Protein AF-A0A958IE15-F1 (afdb_monomer_lite)

Sequence (414 aa):
NLRWLGRGTYGLTDFDLDEDIPNRAGLNFPSEIFLNVDMSFVSYPEITGDTIAWDSLALAVTTAHEFNHALQLGYRFWEASNGGWTDLRLIEATATLMEEVVASEVNDYFMVLDSYFGLTRLNFEDTRVLYGDVVFYIMLSRLYGFGHARELWEEITARPGLEALEAILGGRGSSVEEELIRLAGWLGNSGSRTRPGRFFPDAAGFPDIPFNTTITLDGNDTGIQTVFQNELPTLAFEFLRIPVSPAASVQVLLESQGGQNAWQGVSLSDDDPFAEPFPEGIALNYDGGTFAEAVYAAVVKGAAQADTLEDYTFYARASQSDPAGRGNLPFAYPNPLHPGSRASEITIENLPTGKKVLILNGSGDRVTVLDPGPEGRRVFWDLNNSQNEPVASGVYLFVVDGEEDKNGKIMIVR

Structure (mmCIF, N/CA/C/O backbone):
data_AF-A0A958IE15-F1
#
_entry.id   AF-A0A958IE15-F1
#
loop_
_atom_site.group_PDB
_atom_site.id
_atom_site.type_symbol
_atom_site.label_atom_id
_atom_site.label_alt_id
_atom_site.label_comp_id
_atom_site.label_asym_id
_atom_site.label_entity_id
_atom_site.label_seq_id
_atom_site.pdbx_PDB_ins_code
_atom_site.Cartn_x
_atom_site.Cartn_y
_atom_site.Cartn_z
_atom_site.occupancy
_atom_site.B_iso_or_equiv
_atom_site.auth_seq_id
_atom_site.auth_comp_id
_atom_site.auth_asym_id
_atom_site.auth_atom_id
_atom_site.pdbx_PDB_model_num
ATOM 1 N N . ASN A 1 1 ? 27.546 8.842 -31.122 1.00 37.00 1 ASN A N 1
ATOM 2 C CA . ASN A 1 1 ? 27.430 10.276 -30.779 1.00 37.00 1 ASN A CA 1
ATOM 3 C C . ASN A 1 1 ? 27.443 10.390 -29.266 1.00 37.00 1 ASN A C 1
ATOM 5 O O . ASN A 1 1 ? 26.563 9.820 -28.648 1.00 37.00 1 ASN A O 1
ATOM 9 N N . LEU A 1 2 ? 28.444 11.034 -28.659 1.00 35.38 2 LEU A N 1
ATOM 10 C CA . LEU A 1 2 ? 28.449 11.268 -27.208 1.00 35.38 2 LEU A CA 1
ATOM 11 C C . LEU A 1 2 ? 27.444 12.389 -26.910 1.00 35.38 2 LEU A C 1
ATOM 13 O O . LEU A 1 2 ? 27.714 13.547 -27.229 1.00 35.38 2 LEU A O 1
ATOM 17 N N . ARG A 1 3 ? 26.270 12.046 -26.373 1.00 47.00 3 ARG A N 1
ATOM 18 C CA . ARG A 1 3 ? 25.349 13.033 -25.801 1.00 47.00 3 ARG A CA 1
ATOM 19 C C . ARG A 1 3 ? 25.841 13.372 -24.397 1.00 47.00 3 ARG A C 1
ATOM 21 O O . ARG A 1 3 ? 26.103 12.483 -23.597 1.00 47.00 3 ARG A O 1
ATOM 28 N N . TRP A 1 4 ? 26.022 14.662 -24.128 1.00 42.97 4 TRP A N 1
ATOM 29 C CA . TRP A 1 4 ? 26.345 15.144 -22.790 1.00 42.97 4 TRP A CA 1
ATOM 30 C C . TRP A 1 4 ? 25.053 15.121 -21.975 1.00 42.97 4 TRP A C 1
ATOM 32 O O . TRP A 1 4 ? 24.171 15.949 -22.207 1.00 42.97 4 TRP A O 1
ATOM 42 N N . LEU A 1 5 ? 24.922 14.145 -21.077 1.00 54.91 5 LEU A N 1
ATOM 43 C CA . LEU A 1 5 ? 23.904 14.190 -20.034 1.00 54.91 5 LEU A CA 1
ATOM 44 C C . LEU A 1 5 ? 24.204 15.434 -19.182 1.00 54.91 5 LEU A C 1
ATOM 46 O O . LEU A 1 5 ? 25.364 15.707 -18.869 1.00 54.91 5 LEU A O 1
ATOM 50 N N . GLY A 1 6 ? 23.192 16.255 -18.906 1.00 47.28 6 GLY A N 1
ATOM 51 C CA . GLY A 1 6 ? 23.363 17.490 -18.140 1.00 47.28 6 GLY A CA 1
ATOM 52 C C . GLY A 1 6 ? 24.058 17.250 -16.792 1.00 47.28 6 GLY A C 1
ATOM 53 O O . GLY A 1 6 ? 24.049 16.141 -16.262 1.00 47.28 6 GLY A O 1
ATOM 54 N N . ARG A 1 7 ? 24.642 18.297 -16.187 1.00 48.22 7 ARG A N 1
ATOM 55 C CA . ARG A 1 7 ? 25.111 18.209 -14.789 1.00 48.22 7 ARG A CA 1
ATOM 56 C C . ARG A 1 7 ? 23.953 17.746 -13.893 1.00 48.22 7 ARG A C 1
ATOM 58 O O . ARG A 1 7 ? 22.937 18.433 -13.849 1.00 48.22 7 ARG A O 1
ATOM 65 N N . GLY A 1 8 ? 24.148 16.645 -13.166 1.00 58.06 8 GLY A N 1
ATOM 66 C CA . GLY A 1 8 ? 23.172 16.095 -12.216 1.00 58.06 8 GLY A CA 1
ATOM 67 C C . GLY A 1 8 ? 22.248 15.006 -12.770 1.00 58.06 8 GLY A C 1
ATOM 68 O O . GLY A 1 8 ? 21.389 14.534 -12.037 1.00 58.06 8 GLY A O 1
ATOM 69 N N . THR A 1 9 ? 22.402 14.596 -14.032 1.00 67.19 9 THR A N 1
ATOM 70 C CA . THR A 1 9 ? 21.720 13.412 -14.577 1.00 67.19 9 THR A CA 1
ATOM 71 C C . THR A 1 9 ? 22.599 12.179 -14.369 1.00 67.19 9 THR A C 1
ATOM 73 O O . THR A 1 9 ? 23.761 12.185 -14.785 1.00 67.19 9 THR A O 1
ATOM 76 N N . TYR A 1 10 ? 22.050 11.146 -13.726 1.00 83.25 10 TYR A N 1
ATOM 77 C CA . TYR A 1 10 ? 22.728 9.878 -13.436 1.00 83.25 10 TYR A CA 1
ATOM 78 C C . TYR A 1 10 ? 22.889 9.039 -14.711 1.00 83.25 10 TYR A C 1
ATOM 80 O O . TYR A 1 10 ? 24.005 8.739 -15.139 1.00 83.25 10 TYR A O 1
ATOM 88 N N . GLY A 1 11 ? 21.772 8.733 -15.366 1.00 87.94 11 GLY A N 1
ATOM 89 C CA . GLY A 1 11 ? 21.690 7.977 -16.608 1.00 87.94 11 GLY A CA 1
ATOM 90 C C . GLY A 1 11 ? 20.478 8.406 -17.431 1.00 87.94 11 GLY A C 1
ATOM 91 O O . GLY A 1 11 ? 19.762 9.337 -17.056 1.00 87.94 11 GLY A O 1
ATOM 92 N N . LEU A 1 12 ? 20.334 7.800 -18.605 1.00 91.19 12 LEU A N 1
ATOM 93 C CA . LEU A 1 12 ? 19.149 7.907 -19.447 1.00 91.19 12 LEU A CA 1
ATOM 94 C C . LEU A 1 12 ? 19.066 6.697 -20.372 1.00 91.19 12 LEU A C 1
ATOM 96 O O . LEU A 1 12 ? 20.031 6.386 -21.075 1.00 91.19 12 LEU A O 1
ATOM 100 N N . THR A 1 13 ? 17.882 6.114 -20.470 1.00 92.75 13 THR A N 1
ATOM 101 C CA . THR A 1 13 ? 17.521 5.173 -21.525 1.00 92.75 13 THR A CA 1
ATOM 102 C C . THR A 1 13 ? 16.729 5.914 -22.594 1.00 92.75 13 THR A C 1
ATOM 104 O O . THR A 1 13 ? 15.595 6.328 -22.371 1.00 92.75 13 THR A O 1
ATOM 107 N N . ASP A 1 14 ? 17.354 6.121 -23.751 1.00 90.44 14 ASP A N 1
ATOM 108 C CA . ASP A 1 14 ? 16.724 6.744 -24.917 1.00 90.44 14 ASP A CA 1
ATOM 109 C C . ASP A 1 14 ? 16.127 5.660 -25.822 1.00 90.44 14 ASP A C 1
ATOM 111 O O . ASP A 1 14 ? 16.615 4.524 -25.859 1.00 90.44 14 ASP A O 1
ATOM 115 N N . PHE A 1 15 ? 15.082 6.005 -26.565 1.00 89.62 15 PHE A N 1
ATOM 116 C CA . PHE A 1 15 ? 14.412 5.098 -27.495 1.00 89.62 15 PHE A CA 1
ATOM 117 C C . PHE A 1 15 ? 13.780 5.875 -28.648 1.00 89.62 15 PHE A C 1
ATOM 119 O O . PHE A 1 15 ? 13.456 7.056 -28.516 1.00 89.62 15 PHE A O 1
ATOM 126 N N . ASP A 1 16 ? 13.619 5.213 -29.791 1.00 84.88 16 ASP A N 1
ATOM 127 C CA . ASP A 1 16 ? 13.036 5.826 -30.983 1.00 84.88 16 ASP A CA 1
ATOM 128 C C . ASP A 1 16 ? 11.559 5.438 -31.117 1.00 84.88 16 ASP A C 1
ATOM 130 O O . ASP A 1 16 ? 11.232 4.270 -31.312 1.00 84.88 16 ASP A O 1
ATOM 134 N N . LEU A 1 17 ? 10.665 6.427 -31.024 1.00 82.06 17 LEU A N 1
ATOM 135 C CA . LEU A 1 17 ? 9.219 6.237 -31.188 1.00 82.06 17 LEU A CA 1
ATOM 136 C C . LEU A 1 17 ? 8.829 5.795 -32.607 1.00 82.06 17 LEU A C 1
ATOM 138 O O . LEU A 1 17 ? 7.738 5.252 -32.788 1.00 82.06 17 LEU A O 1
ATOM 142 N N . ASP A 1 18 ? 9.696 6.024 -33.598 1.00 80.50 18 ASP A N 1
ATOM 143 C CA . ASP A 1 18 ? 9.474 5.633 -34.990 1.00 80.50 18 ASP A CA 1
ATOM 144 C C . ASP A 1 18 ? 9.953 4.193 -35.285 1.00 80.50 18 ASP A C 1
ATOM 146 O O . ASP A 1 18 ? 9.677 3.660 -36.368 1.00 80.50 18 ASP A O 1
ATOM 150 N N . GLU A 1 19 ? 10.634 3.534 -34.338 1.00 77.94 19 GLU A N 1
ATOM 151 C CA . GLU A 1 19 ? 11.139 2.164 -34.477 1.00 77.94 19 GLU A CA 1
ATOM 152 C C . GLU A 1 19 ? 10.426 1.195 -33.515 1.00 77.94 19 GLU A C 1
ATOM 154 O O . GLU A 1 19 ? 10.713 1.146 -32.326 1.00 77.94 19 GLU A O 1
ATOM 159 N N . ASP A 1 20 ? 9.519 0.362 -34.039 1.00 81.31 20 ASP A N 1
ATOM 160 C CA . ASP A 1 20 ? 8.901 -0.747 -33.288 1.00 81.31 20 ASP A CA 1
ATOM 161 C C . ASP A 1 20 ? 9.709 -2.045 -33.471 1.00 81.31 20 ASP A C 1
ATOM 163 O O . ASP A 1 20 ? 10.179 -2.324 -34.584 1.00 81.31 20 ASP A O 1
ATOM 167 N N . ILE A 1 21 ? 9.867 -2.876 -32.427 1.00 83.69 21 ILE A N 1
ATOM 168 C CA . ILE A 1 21 ? 10.566 -4.166 -32.582 1.00 83.69 21 ILE A CA 1
ATOM 169 C C . ILE A 1 21 ? 9.630 -5.152 -33.304 1.00 83.69 21 ILE A C 1
ATOM 171 O O . ILE A 1 21 ? 8.614 -5.591 -32.755 1.00 83.69 21 ILE A O 1
ATOM 175 N N . PRO A 1 22 ? 9.971 -5.600 -34.529 1.00 77.19 22 PRO A N 1
ATOM 176 C CA . PRO A 1 22 ? 9.037 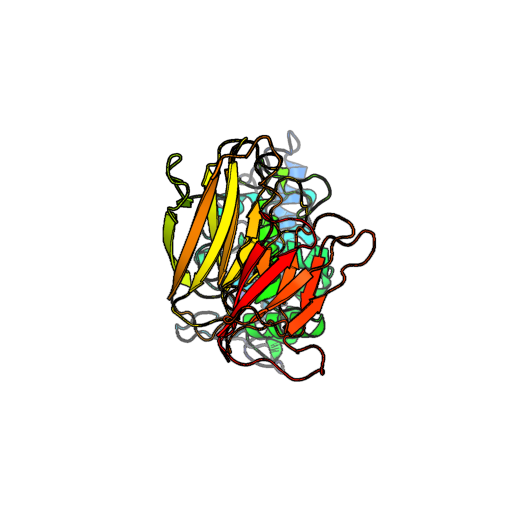-6.378 -35.332 1.00 77.19 22 PRO A CA 1
ATOM 177 C C . PRO A 1 22 ? 8.641 -7.705 -34.674 1.00 77.19 22 PRO A C 1
ATOM 179 O O . PRO A 1 22 ? 9.487 -8.437 -34.153 1.00 77.19 22 PRO A O 1
ATOM 182 N N . ASN A 1 23 ? 7.373 -8.093 -34.842 1.00 82.06 23 ASN A N 1
ATOM 183 C CA . ASN A 1 23 ? 6.778 -9.350 -34.355 1.00 82.06 23 ASN A CA 1
ATOM 184 C C . ASN A 1 23 ? 6.577 -9.443 -32.830 1.00 82.06 23 ASN A C 1
ATOM 186 O O . ASN A 1 23 ? 6.406 -10.551 -32.312 1.00 82.06 23 ASN A O 1
ATOM 190 N N . ARG A 1 24 ? 6.567 -8.317 -32.113 1.00 82.56 24 ARG A N 1
ATOM 191 C CA . ARG A 1 24 ? 6.108 -8.240 -30.718 1.00 82.56 24 ARG A CA 1
ATOM 192 C C . ARG A 1 24 ? 4.697 -7.650 -30.642 1.00 82.56 24 ARG A C 1
ATOM 194 O O . ARG A 1 24 ? 4.177 -7.115 -31.616 1.00 82.56 24 ARG A O 1
ATOM 201 N N . ALA A 1 25 ? 4.020 -7.876 -29.518 1.00 78.06 25 ALA A N 1
ATOM 202 C CA . ALA A 1 25 ? 2.645 -7.432 -29.320 1.00 78.06 25 ALA A CA 1
ATOM 203 C C . ALA A 1 25 ? 2.613 -6.023 -28.712 1.00 78.06 25 ALA A C 1
ATOM 205 O O . ALA A 1 25 ? 3.160 -5.814 -27.635 1.00 78.06 25 ALA A O 1
ATOM 206 N N . GLY A 1 26 ? 1.901 -5.097 -29.359 1.00 82.38 26 GLY A N 1
ATOM 207 C CA . GLY A 1 26 ? 1.785 -3.705 -28.908 1.00 82.38 26 GLY A CA 1
ATOM 208 C C . GLY A 1 26 ? 3.047 -2.885 -29.176 1.00 82.38 26 GLY A C 1
ATOM 209 O O . GLY A 1 26 ? 3.860 -3.292 -29.993 1.00 82.38 26 GLY A O 1
ATOM 210 N N . LEU A 1 27 ? 3.190 -1.730 -28.524 1.00 85.69 27 LEU A N 1
ATOM 211 C CA . LEU A 1 27 ? 4.321 -0.820 -28.736 1.00 85.69 27 LEU A CA 1
ATOM 212 C C . LEU A 1 27 ? 5.536 -1.273 -27.938 1.00 85.69 27 LEU A C 1
ATOM 214 O O . LEU A 1 27 ? 5.409 -1.536 -26.746 1.00 85.69 27 LEU A O 1
ATOM 218 N N . ASN A 1 28 ? 6.686 -1.382 -28.583 1.00 89.69 28 ASN A N 1
ATOM 219 C CA . ASN A 1 28 ? 7.934 -1.805 -27.962 1.00 89.69 28 ASN A CA 1
ATOM 220 C C . ASN A 1 28 ? 9.094 -1.244 -28.789 1.00 89.69 28 ASN A C 1
ATOM 222 O O . ASN A 1 28 ? 8.998 -1.159 -30.007 1.00 89.69 28 ASN A O 1
ATOM 226 N N . PHE A 1 29 ? 10.185 -0.848 -28.145 1.00 90.69 29 PHE A N 1
ATOM 227 C CA . PHE A 1 29 ? 11.167 0.034 -28.769 1.00 90.69 29 PHE A CA 1
ATOM 228 C C . PHE A 1 29 ? 12.592 -0.500 -28.594 1.00 90.69 29 PHE A C 1
ATOM 230 O O . PHE A 1 29 ? 12.941 -0.987 -27.511 1.00 90.69 29 PHE A O 1
ATOM 237 N N . PRO A 1 30 ? 13.452 -0.420 -29.628 1.00 90.81 30 PRO A N 1
ATOM 238 C CA . PRO A 1 30 ? 14.884 -0.526 -29.416 1.00 90.81 30 PRO A CA 1
ATOM 239 C C . PRO A 1 30 ? 15.344 0.651 -28.547 1.00 90.81 30 PRO A C 1
ATOM 241 O O . PRO A 1 30 ? 14.786 1.746 -28.605 1.00 90.81 30 PRO A O 1
ATOM 244 N N . SER A 1 31 ? 16.369 0.417 -27.734 1.00 91.75 31 SER A N 1
ATOM 245 C CA . SER A 1 31 ? 16.829 1.389 -26.748 1.00 91.75 31 SER A CA 1
ATOM 246 C C . SER A 1 31 ? 18.345 1.528 -26.726 1.00 91.75 31 SER A C 1
ATOM 248 O O . SER A 1 31 ? 19.092 0.598 -27.051 1.00 91.75 31 SER A O 1
ATOM 250 N N . GLU A 1 32 ? 18.801 2.712 -26.329 1.00 93.44 32 GLU A N 1
ATOM 251 C CA . GLU A 1 32 ? 20.200 3.032 -26.076 1.00 93.44 32 GLU A CA 1
ATOM 252 C C . GLU A 1 32 ? 20.346 3.551 -24.643 1.00 93.44 32 GLU A C 1
ATOM 254 O O . GLU A 1 32 ? 19.639 4.465 -24.226 1.00 93.44 32 GLU A O 1
ATOM 259 N N . ILE A 1 33 ? 21.293 2.988 -23.891 1.00 93.44 33 ILE A N 1
ATOM 260 C CA . ILE A 1 33 ? 21.581 3.420 -22.520 1.00 93.44 33 ILE A CA 1
ATOM 261 C C . ILE A 1 33 ? 22.757 4.396 -22.531 1.00 93.44 33 ILE A C 1
ATOM 263 O O . ILE A 1 33 ? 23.839 4.094 -23.047 1.00 93.44 33 ILE A O 1
ATOM 267 N N . PHE A 1 34 ? 22.565 5.541 -21.890 1.00 91.81 34 PHE A N 1
ATOM 268 C CA . PHE A 1 34 ? 23.584 6.542 -21.623 1.00 91.81 34 PHE A CA 1
ATOM 269 C C . PHE A 1 34 ? 23.822 6.609 -20.117 1.00 91.81 34 PHE A C 1
ATOM 271 O O . PHE A 1 34 ? 22.894 6.816 -19.346 1.00 91.81 34 PHE A O 1
ATOM 278 N N . LEU A 1 35 ? 25.076 6.470 -19.694 1.00 89.44 35 LEU A N 1
ATOM 279 C CA . LEU A 1 35 ? 25.464 6.572 -18.287 1.00 89.44 35 LEU A CA 1
ATOM 280 C C . LEU A 1 35 ? 26.395 7.762 -18.100 1.00 89.44 35 LEU A C 1
ATOM 282 O O . LEU A 1 35 ? 27.304 7.985 -18.911 1.00 89.44 35 LEU A O 1
ATOM 286 N N . ASN A 1 36 ? 26.190 8.516 -17.025 1.00 84.62 36 ASN A N 1
ATOM 287 C CA . ASN A 1 36 ? 27.157 9.510 -16.605 1.00 84.62 36 ASN A CA 1
ATOM 288 C C . ASN A 1 36 ? 28.368 8.807 -15.982 1.00 84.62 36 ASN A C 1
ATOM 290 O O . ASN A 1 36 ? 28.240 7.853 -15.222 1.00 84.62 36 ASN A O 1
ATOM 294 N N . VAL A 1 37 ? 29.563 9.265 -16.342 1.00 77.44 37 VAL A N 1
ATOM 295 C CA . VAL A 1 37 ? 30.831 8.711 -15.841 1.00 77.44 37 VAL A CA 1
ATOM 296 C C . VAL A 1 37 ? 31.437 9.564 -14.727 1.00 77.44 37 VAL A C 1
ATOM 298 O O . VAL A 1 37 ? 32.447 9.178 -14.149 1.00 77.44 37 VAL A O 1
ATOM 301 N N . ASP A 1 38 ? 30.849 10.729 -14.452 1.00 79.69 38 ASP A N 1
ATOM 302 C CA . ASP A 1 38 ? 31.221 11.621 -13.356 1.00 79.69 38 ASP A CA 1
ATOM 303 C C . ASP A 1 38 ? 30.086 11.645 -12.330 1.00 79.69 38 ASP A C 1
ATOM 305 O O . ASP A 1 38 ? 29.126 12.394 -12.492 1.00 79.69 38 ASP A O 1
ATOM 309 N N . MET A 1 39 ? 30.210 10.830 -11.280 1.00 80.75 39 MET A N 1
ATOM 310 C CA . MET A 1 39 ? 29.228 10.719 -10.193 1.00 80.75 39 MET A CA 1
ATOM 311 C C . MET A 1 39 ? 29.553 11.629 -8.997 1.00 80.75 39 MET A C 1
ATOM 313 O O . MET A 1 39 ? 28.959 11.495 -7.932 1.00 80.75 39 MET A O 1
ATOM 317 N N . SER A 1 40 ? 30.440 12.619 -9.160 1.00 77.19 40 SER A N 1
ATOM 318 C CA . SER A 1 40 ? 30.878 13.504 -8.064 1.00 77.19 40 SER A CA 1
ATOM 319 C C . SER A 1 40 ? 29.776 14.380 -7.447 1.00 77.19 40 SER A C 1
ATOM 321 O O . SER A 1 40 ? 30.004 15.043 -6.433 1.00 77.19 40 SER A O 1
ATOM 323 N N . PHE A 1 41 ? 28.592 14.418 -8.061 1.00 77.62 41 PHE A N 1
ATOM 324 C CA . PHE A 1 41 ? 27.409 15.112 -7.551 1.00 77.62 41 PHE A CA 1
ATOM 325 C C . PHE A 1 41 ? 26.541 14.243 -6.624 1.00 77.62 41 PHE A C 1
ATOM 327 O O . PHE A 1 41 ? 25.619 14.774 -6.006 1.00 77.62 41 PHE A O 1
ATOM 334 N N . VAL A 1 42 ? 26.834 12.944 -6.526 1.00 75.56 42 VAL A N 1
ATOM 335 C CA . VAL A 1 42 ? 26.151 11.975 -5.663 1.00 75.56 42 VAL A CA 1
ATOM 336 C C . VAL A 1 42 ? 26.889 11.883 -4.329 1.00 75.56 42 VAL A C 1
ATOM 338 O O . VAL A 1 42 ? 28.116 11.971 -4.272 1.00 75.56 42 VAL A O 1
ATOM 341 N N . SER A 1 43 ? 26.151 11.726 -3.233 1.00 71.88 43 SER A N 1
ATOM 342 C CA . SER A 1 43 ? 26.733 11.591 -1.897 1.00 71.88 43 SER A CA 1
ATOM 343 C C . SER A 1 43 ? 25.988 10.525 -1.109 1.00 71.88 43 SER A C 1
ATOM 345 O O . SER A 1 43 ? 24.817 10.716 -0.803 1.00 71.88 43 SER A O 1
ATOM 347 N N . TYR A 1 44 ? 26.705 9.477 -0.698 1.00 72.88 44 TYR A N 1
ATOM 348 C CA . TYR A 1 44 ? 26.233 8.450 0.233 1.00 72.88 44 TYR A CA 1
ATOM 349 C C . TYR A 1 44 ? 26.869 8.692 1.606 1.00 72.88 44 TYR A C 1
ATOM 351 O O . TYR A 1 44 ? 28.009 8.281 1.824 1.00 72.88 44 TYR A O 1
ATOM 359 N N . PRO A 1 45 ? 26.188 9.386 2.540 1.00 66.25 45 PRO A N 1
ATOM 360 C CA . PRO A 1 45 ? 26.796 9.838 3.795 1.00 66.25 45 PRO A CA 1
ATOM 361 C C . PRO A 1 45 ? 27.331 8.699 4.672 1.00 66.25 45 PRO A C 1
ATOM 363 O O . PRO A 1 45 ? 28.236 8.915 5.477 1.00 66.25 45 PRO A O 1
ATOM 366 N N . GLU A 1 46 ? 26.770 7.498 4.519 1.00 67.00 46 GLU A N 1
ATOM 367 C CA . GLU A 1 46 ? 27.129 6.313 5.302 1.00 67.00 46 GLU A CA 1
ATOM 368 C C . GLU A 1 46 ? 28.412 5.631 4.818 1.00 67.00 46 GLU A C 1
ATOM 370 O O . GLU A 1 46 ? 29.075 4.921 5.578 1.00 67.00 46 GLU A O 1
ATOM 375 N N . ILE A 1 47 ? 28.816 5.884 3.574 1.00 66.25 47 ILE A N 1
ATOM 376 C CA . ILE A 1 47 ? 30.047 5.352 3.006 1.00 66.25 47 ILE A CA 1
ATOM 377 C C . ILE A 1 47 ? 31.068 6.475 3.118 1.00 66.25 47 ILE A C 1
ATOM 379 O O . ILE A 1 47 ? 30.950 7.473 2.429 1.00 66.25 47 ILE A O 1
ATOM 383 N N . THR A 1 48 ? 32.078 6.369 3.985 1.00 63.16 48 THR A N 1
ATOM 384 C CA . THR A 1 48 ? 33.063 7.454 4.182 1.00 63.16 48 THR A CA 1
ATOM 385 C C . THR A 1 48 ? 34.461 7.086 3.685 1.00 63.16 48 THR A C 1
ATOM 387 O O . THR A 1 48 ? 35.003 6.068 4.106 1.00 63.16 48 THR A O 1
ATOM 390 N N . GLY A 1 49 ? 35.097 7.954 2.889 1.00 65.38 49 GLY A N 1
ATOM 391 C CA . GLY A 1 49 ? 36.556 7.949 2.683 1.00 65.38 49 GLY A CA 1
ATOM 392 C C . GLY A 1 49 ? 37.113 7.130 1.510 1.00 65.38 49 GLY A C 1
ATOM 393 O O . GLY A 1 49 ? 38.331 7.125 1.342 1.00 65.38 49 GLY A O 1
ATOM 394 N N . ASP A 1 50 ? 36.269 6.498 0.687 1.00 75.19 50 ASP A N 1
ATOM 395 C CA . ASP A 1 50 ? 36.676 5.802 -0.546 1.00 75.19 50 ASP A CA 1
ATOM 396 C C . ASP A 1 50 ? 35.814 6.251 -1.734 1.00 75.19 50 ASP A C 1
ATOM 398 O O . ASP A 1 50 ? 34.760 5.687 -2.021 1.00 75.19 50 ASP A O 1
ATOM 402 N N . THR A 1 51 ? 36.272 7.289 -2.434 1.00 69.00 51 THR A N 1
ATOM 403 C CA . THR A 1 51 ? 35.538 7.879 -3.563 1.00 69.00 51 THR A CA 1
ATOM 404 C C . THR A 1 51 ? 35.380 6.915 -4.740 1.00 69.00 51 THR A C 1
ATOM 406 O O . THR A 1 51 ? 34.427 7.041 -5.496 1.00 69.00 51 THR A O 1
ATOM 409 N N . ILE A 1 52 ? 36.278 5.932 -4.901 1.00 74.12 52 ILE A N 1
ATOM 410 C CA . ILE A 1 52 ? 36.172 4.933 -5.977 1.00 74.12 52 ILE A CA 1
ATOM 411 C C . ILE A 1 52 ? 35.036 3.959 -5.667 1.00 74.12 52 ILE A C 1
ATOM 413 O O . ILE A 1 52 ? 34.263 3.611 -6.563 1.00 74.12 52 ILE A O 1
ATOM 417 N N . ALA A 1 53 ? 34.920 3.527 -4.409 1.00 75.62 53 ALA A N 1
ATOM 418 C CA . ALA A 1 53 ? 33.798 2.705 -3.973 1.00 75.62 53 ALA A CA 1
ATOM 419 C C . ALA A 1 53 ? 32.461 3.448 -4.147 1.00 75.62 53 ALA A C 1
ATOM 421 O O . ALA A 1 53 ? 31.496 2.848 -4.609 1.00 75.62 53 ALA A O 1
ATOM 422 N N . TRP A 1 54 ? 32.422 4.755 -3.860 1.00 75.12 54 TRP A N 1
ATOM 423 C CA . TRP A 1 54 ? 31.224 5.585 -4.049 1.00 75.12 54 TRP A CA 1
ATOM 424 C C . TRP A 1 54 ? 30.785 5.659 -5.506 1.00 75.12 54 TRP A C 1
ATOM 426 O O . TRP A 1 54 ? 29.648 5.314 -5.817 1.00 75.12 54 TRP A O 1
ATOM 436 N N . ASP A 1 55 ? 31.695 6.063 -6.396 1.00 80.12 55 ASP A N 1
ATOM 437 C CA . ASP A 1 55 ? 31.398 6.198 -7.824 1.00 80.12 55 ASP A CA 1
ATOM 438 C C . ASP A 1 55 ? 30.957 4.853 -8.420 1.00 80.12 55 ASP A C 1
ATOM 440 O O . ASP A 1 55 ? 30.060 4.802 -9.260 1.00 80.12 55 ASP A O 1
ATOM 444 N N . SER A 1 56 ? 31.554 3.750 -7.953 1.00 84.56 56 SER A N 1
ATOM 445 C CA . SER A 1 56 ? 31.196 2.399 -8.397 1.00 84.56 56 SER A CA 1
ATOM 446 C C . SER A 1 56 ? 29.777 2.004 -7.983 1.00 84.56 56 SER A C 1
ATOM 448 O O . SER A 1 56 ? 29.071 1.392 -8.781 1.00 84.56 56 SER A O 1
ATOM 450 N N . LEU A 1 57 ? 29.348 2.357 -6.767 1.00 86.69 57 LEU A N 1
ATOM 451 C CA . LEU A 1 57 ? 27.997 2.072 -6.273 1.00 86.69 57 LEU A CA 1
ATOM 452 C C . LEU A 1 57 ? 26.945 2.957 -6.949 1.00 86.69 57 LEU A C 1
ATOM 454 O O . LEU A 1 57 ? 25.944 2.430 -7.423 1.00 86.69 57 LEU A O 1
ATOM 458 N N . ALA A 1 58 ? 27.212 4.258 -7.105 1.00 86.56 58 ALA A N 1
ATOM 459 C CA . ALA A 1 58 ? 26.337 5.160 -7.861 1.00 86.56 58 ALA A CA 1
ATOM 460 C C . ALA A 1 58 ? 26.146 4.673 -9.307 1.00 86.56 58 ALA A C 1
ATOM 462 O O . ALA A 1 58 ? 25.032 4.653 -9.838 1.00 86.56 58 ALA A O 1
ATOM 463 N N . LEU A 1 59 ? 27.232 4.225 -9.948 1.00 89.25 59 LEU A N 1
ATOM 464 C CA . LEU A 1 59 ? 27.170 3.645 -11.285 1.00 89.25 59 LEU A CA 1
ATOM 465 C C . LEU A 1 59 ? 26.397 2.321 -11.298 1.00 89.25 59 LEU A C 1
ATOM 467 O O . LEU A 1 59 ? 25.660 2.084 -12.251 1.00 89.25 59 LEU A O 1
ATOM 471 N N . ALA A 1 60 ? 26.539 1.470 -10.277 1.00 91.31 60 ALA A N 1
ATOM 472 C CA . ALA A 1 60 ? 25.802 0.210 -10.173 1.00 91.31 60 ALA A CA 1
ATOM 473 C C . ALA A 1 60 ? 24.287 0.441 -10.053 1.00 91.31 60 ALA A C 1
ATOM 475 O O . ALA A 1 60 ? 23.540 -0.149 -10.833 1.00 91.31 60 ALA A O 1
ATOM 476 N N . VAL A 1 61 ? 23.860 1.342 -9.161 1.00 92.31 61 VAL A N 1
ATOM 477 C CA . VAL A 1 61 ? 22.460 1.781 -9.000 1.00 92.31 61 VAL A CA 1
ATOM 478 C C . VAL A 1 61 ? 21.913 2.299 -10.329 1.00 92.31 61 VAL A C 1
ATOM 480 O O . VAL A 1 61 ? 20.971 1.736 -10.882 1.00 92.31 61 VAL A O 1
ATOM 483 N N . THR A 1 62 ? 22.585 3.295 -10.912 1.00 92.69 62 THR A N 1
ATOM 484 C CA . THR A 1 62 ? 22.162 3.912 -12.179 1.00 92.69 62 THR A CA 1
ATOM 485 C C . THR A 1 62 ? 22.074 2.881 -13.304 1.00 92.69 62 THR A C 1
ATOM 487 O O . THR A 1 62 ? 21.115 2.851 -14.067 1.00 92.69 62 THR A O 1
ATOM 490 N N . THR A 1 63 ? 23.075 2.005 -13.420 1.00 94.19 63 THR A N 1
ATOM 491 C CA . THR A 1 63 ? 23.090 0.979 -14.469 1.00 94.19 63 THR A CA 1
ATOM 492 C C . THR A 1 63 ? 21.951 -0.013 -14.277 1.00 94.19 63 THR A C 1
ATOM 494 O O . THR A 1 63 ? 21.362 -0.429 -15.268 1.00 94.19 63 THR A O 1
ATOM 497 N N . ALA A 1 64 ? 21.627 -0.397 -13.040 1.00 96.12 64 ALA A N 1
ATOM 498 C CA . ALA A 1 64 ? 20.514 -1.298 -12.761 1.00 96.12 64 ALA A CA 1
ATOM 499 C C . ALA A 1 64 ? 19.168 -0.683 -13.172 1.00 96.12 64 ALA A C 1
ATOM 501 O O . ALA A 1 64 ? 18.379 -1.358 -13.837 1.00 96.12 64 ALA A O 1
ATOM 502 N N . HIS A 1 65 ? 18.958 0.594 -12.845 1.00 96.00 65 HIS A N 1
ATOM 503 C CA . HIS A 1 65 ? 17.764 1.356 -13.207 1.00 96.00 65 HIS A CA 1
ATOM 504 C C . HIS A 1 65 ? 17.589 1.447 -14.730 1.00 96.00 65 HIS A C 1
ATOM 506 O O . HIS A 1 65 ? 16.617 0.945 -15.297 1.00 96.00 65 HIS A O 1
ATOM 512 N N . GLU A 1 66 ? 18.593 1.992 -15.419 1.00 96.50 66 GLU A N 1
ATOM 513 C CA . GLU A 1 66 ? 18.533 2.223 -16.865 1.00 96.50 66 GLU A CA 1
ATOM 514 C C . GLU A 1 66 ? 18.526 0.917 -17.666 1.00 96.50 66 GLU A C 1
ATOM 516 O O . GLU A 1 66 ? 17.821 0.766 -18.666 1.00 96.50 66 GLU A O 1
ATOM 521 N N . PHE A 1 67 ? 19.268 -0.096 -17.212 1.00 96.62 67 PHE A N 1
ATOM 522 C CA . PHE A 1 67 ? 19.197 -1.406 -17.846 1.00 96.62 67 PHE A CA 1
ATOM 523 C C . PHE A 1 67 ? 17.810 -2.030 -17.691 1.00 96.62 67 PHE A C 1
ATOM 525 O O . PHE A 1 67 ? 17.360 -2.720 -18.609 1.00 96.62 67 PHE A O 1
ATOM 532 N N . ASN A 1 68 ? 17.104 -1.775 -16.583 1.00 96.94 68 ASN A N 1
ATOM 533 C CA . ASN A 1 68 ? 15.726 -2.224 -16.465 1.00 96.94 68 ASN A CA 1
ATOM 534 C C . ASN A 1 68 ? 14.831 -1.527 -17.488 1.00 96.94 68 ASN A C 1
ATOM 536 O O . ASN A 1 68 ? 14.151 -2.242 -18.215 1.00 96.94 68 ASN A O 1
ATOM 540 N N . HIS A 1 69 ? 14.903 -0.204 -17.656 1.00 96.56 69 HIS A N 1
ATOM 541 C CA . HIS A 1 69 ? 14.170 0.481 -18.729 1.00 96.56 69 HIS A CA 1
ATOM 542 C C . HIS A 1 69 ? 14.440 -0.120 -20.109 1.00 96.56 69 HIS A C 1
ATOM 544 O O . HIS A 1 69 ? 13.507 -0.372 -20.871 1.00 96.56 69 HIS A O 1
ATOM 550 N N . ALA A 1 70 ? 15.694 -0.446 -20.425 1.00 94.81 70 ALA A N 1
ATOM 551 C CA . ALA A 1 70 ? 16.021 -1.089 -21.694 1.00 94.81 70 ALA A CA 1
ATOM 552 C C . ALA A 1 70 ? 15.342 -2.462 -21.867 1.00 94.81 70 ALA A C 1
ATOM 554 O O . ALA A 1 70 ? 14.918 -2.803 -22.973 1.00 94.81 70 ALA A O 1
ATOM 555 N N . LEU A 1 71 ? 15.204 -3.246 -20.789 1.00 94.19 71 LEU A N 1
ATOM 556 C CA . LEU A 1 71 ? 14.434 -4.494 -20.799 1.00 94.19 71 LEU A CA 1
ATOM 557 C C . LEU A 1 71 ? 12.930 -4.233 -20.928 1.00 94.19 71 LEU A C 1
ATOM 559 O O . LEU A 1 71 ? 12.271 -4.905 -21.724 1.00 94.19 71 LEU A O 1
ATOM 563 N N . GLN A 1 72 ? 12.407 -3.272 -20.164 1.00 94.62 72 GLN A N 1
ATOM 564 C CA . GLN A 1 72 ? 11.002 -2.868 -20.156 1.00 94.62 72 GLN A CA 1
ATOM 565 C C . GLN A 1 72 ? 10.552 -2.452 -21.553 1.00 94.62 72 GLN A C 1
ATOM 567 O O . GLN A 1 72 ? 9.531 -2.946 -22.011 1.00 94.62 72 GLN A O 1
ATOM 572 N N . LEU A 1 73 ? 11.347 -1.650 -22.272 1.00 92.56 73 LEU A N 1
ATOM 573 C CA . LEU A 1 73 ? 11.085 -1.218 -23.655 1.00 92.56 73 LEU A CA 1
ATOM 574 C C . LEU A 1 73 ? 10.969 -2.387 -24.645 1.00 92.56 73 LEU A C 1
ATOM 576 O O . LEU A 1 73 ? 10.381 -2.241 -25.712 1.00 92.56 73 LEU A O 1
ATOM 580 N N . GLY A 1 74 ? 11.461 -3.575 -24.285 1.00 91.38 74 GLY A N 1
ATOM 581 C CA . GLY A 1 74 ? 11.202 -4.800 -25.031 1.00 91.38 74 GLY A CA 1
ATOM 582 C C . GLY A 1 74 ? 9.791 -5.382 -24.839 1.00 91.38 74 GLY A C 1
ATOM 583 O O . GLY A 1 74 ? 9.358 -6.198 -25.658 1.00 91.38 74 GLY A O 1
ATOM 584 N N . TYR A 1 75 ? 9.089 -5.022 -23.773 1.00 92.50 75 TYR A N 1
ATOM 585 C CA . TYR A 1 75 ? 7.699 -5.395 -23.518 1.00 92.50 75 TYR A CA 1
ATOM 586 C C . TYR A 1 75 ? 6.734 -4.379 -24.130 1.00 92.50 75 TYR A C 1
ATOM 588 O O . TYR A 1 75 ? 7.128 -3.362 -24.691 1.00 92.50 75 TYR A O 1
ATOM 596 N N . ARG A 1 76 ? 5.440 -4.691 -24.037 1.00 91.56 76 ARG A N 1
ATOM 597 C CA . ARG A 1 76 ? 4.366 -3.830 -24.514 1.00 91.56 76 ARG A CA 1
ATOM 598 C C . ARG A 1 76 ? 4.221 -2.588 -23.638 1.00 91.56 76 ARG A C 1
ATOM 600 O O . ARG A 1 76 ? 4.019 -2.714 -22.438 1.00 91.56 76 ARG A O 1
ATOM 607 N N . PHE A 1 77 ? 4.169 -1.423 -24.264 1.00 90.25 77 PHE A N 1
ATOM 608 C CA . PHE A 1 77 ? 3.736 -0.173 -23.654 1.00 90.25 77 PHE A CA 1
ATOM 609 C C . PHE A 1 77 ? 2.280 0.128 -24.015 1.00 90.25 77 PHE A C 1
ATOM 611 O O . PHE A 1 77 ? 1.802 -0.186 -25.114 1.00 90.25 77 PHE A O 1
ATOM 618 N N . TRP A 1 78 ? 1.578 0.756 -23.076 1.00 89.94 78 TRP A N 1
ATOM 619 C CA . TRP A 1 78 ? 0.190 1.176 -23.223 1.00 89.94 78 TRP A CA 1
ATOM 620 C C . TRP A 1 78 ? 0.111 2.700 -23.273 1.00 89.94 78 TRP A C 1
ATOM 622 O O . TRP A 1 78 ? 0.480 3.383 -22.317 1.00 89.94 78 TRP A O 1
ATOM 632 N N . GLU A 1 79 ? -0.388 3.246 -24.379 1.00 87.81 79 GLU A N 1
ATOM 633 C CA . GLU A 1 79 ? -0.597 4.689 -24.524 1.00 87.81 79 GLU A CA 1
ATOM 634 C C . GLU A 1 79 ? -1.764 5.157 -23.653 1.00 87.81 79 GLU A C 1
ATOM 636 O O . GLU A 1 79 ? -2.858 4.588 -23.685 1.00 87.81 79 GLU A O 1
ATOM 641 N N . ALA A 1 80 ? -1.537 6.223 -22.894 1.00 83.75 80 ALA A N 1
ATOM 642 C CA . ALA A 1 80 ? -2.577 6.917 -22.158 1.00 83.75 80 ALA A CA 1
ATOM 643 C C . ALA A 1 80 ? -3.327 7.892 -23.079 1.00 83.75 80 ALA A C 1
ATOM 645 O O . ALA A 1 80 ? -2.785 8.434 -24.045 1.00 83.75 80 ALA A O 1
ATOM 646 N N . SER A 1 81 ? -4.582 8.203 -22.748 1.00 80.00 81 SER A N 1
ATOM 647 C CA . SER A 1 81 ? -5.431 9.098 -23.555 1.00 80.00 81 SER A CA 1
ATOM 648 C C . SER A 1 81 ? -4.898 10.532 -23.693 1.00 80.00 81 SER A C 1
ATOM 650 O O . SER A 1 81 ? -5.362 11.283 -24.548 1.00 80.00 81 SER A O 1
ATOM 652 N N . ASN A 1 82 ? -3.956 10.933 -22.838 1.00 79.50 82 ASN A N 1
ATOM 653 C CA . ASN A 1 82 ? -3.281 12.232 -22.870 1.00 79.50 82 ASN A CA 1
ATOM 654 C C . ASN A 1 82 ? -2.004 12.238 -23.739 1.00 79.50 82 ASN A C 1
ATOM 656 O O . ASN A 1 82 ? -1.308 13.251 -23.759 1.00 79.50 82 ASN A O 1
ATOM 660 N N . GLY A 1 83 ? -1.697 11.139 -24.440 1.00 77.12 83 GLY A N 1
ATOM 661 C CA . GLY A 1 83 ? -0.481 10.987 -25.245 1.00 77.12 83 GLY A CA 1
ATOM 662 C C . GLY A 1 83 ? 0.773 10.634 -24.438 1.00 77.12 83 GLY A C 1
ATOM 663 O O . GLY A 1 83 ? 1.868 10.684 -24.988 1.00 77.12 83 GLY A O 1
ATOM 664 N N . GLY A 1 84 ? 0.629 10.322 -23.145 1.00 82.31 84 GLY A N 1
ATOM 665 C CA . GLY A 1 84 ? 1.689 9.755 -22.310 1.00 82.31 84 GLY A CA 1
ATOM 666 C C . GLY A 1 84 ? 1.623 8.228 -22.234 1.00 82.31 84 GLY A C 1
ATOM 667 O O . GLY A 1 84 ? 0.929 7.577 -23.014 1.00 82.31 84 GLY A O 1
ATOM 668 N N . TRP A 1 85 ? 2.307 7.659 -21.245 1.00 85.88 85 TRP A N 1
ATOM 669 C CA . TRP A 1 85 ? 2.284 6.224 -20.954 1.00 85.88 85 TRP A CA 1
ATOM 670 C C . TRP A 1 85 ? 1.358 5.929 -19.779 1.00 85.88 85 TRP A C 1
ATOM 672 O O . TRP A 1 85 ? 1.432 6.606 -18.755 1.00 85.88 85 TRP A O 1
ATOM 682 N N . THR A 1 86 ? 0.504 4.915 -19.923 1.00 86.50 86 THR A N 1
ATOM 683 C CA . THR A 1 86 ? -0.434 4.481 -18.871 1.00 86.50 86 THR A CA 1
ATOM 684 C C . THR A 1 86 ? 0.321 4.021 -17.628 1.00 86.50 86 THR A C 1
ATOM 686 O O . THR A 1 86 ? -0.037 4.389 -16.518 1.00 86.50 86 THR A O 1
ATOM 689 N N . ASP A 1 87 ? 1.419 3.294 -17.831 1.00 90.25 87 ASP A N 1
ATOM 690 C CA . ASP A 1 87 ? 2.118 2.561 -16.775 1.00 90.25 87 ASP A CA 1
ATOM 691 C C . ASP A 1 87 ? 3.405 3.259 -16.312 1.00 90.25 87 ASP A C 1
ATOM 693 O O . ASP A 1 87 ? 4.304 2.599 -15.793 1.00 90.25 87 ASP A O 1
ATOM 697 N N . LEU A 1 88 ? 3.529 4.585 -16.495 1.00 90.25 88 LEU A N 1
ATOM 698 C CA . LEU A 1 88 ? 4.745 5.335 -16.127 1.00 90.25 88 LEU A CA 1
ATOM 699 C C . LEU A 1 88 ? 5.162 5.060 -14.675 1.00 90.25 88 LEU A C 1
ATOM 701 O O . LEU A 1 88 ? 6.339 4.898 -14.377 1.00 90.25 88 LEU A O 1
ATOM 705 N N . ARG A 1 89 ? 4.183 4.929 -13.779 1.00 90.38 89 ARG A N 1
ATOM 706 C CA . ARG A 1 89 ? 4.432 4.610 -12.377 1.00 90.38 89 ARG A CA 1
ATOM 707 C C . ARG A 1 89 ? 5.038 3.234 -12.150 1.00 90.38 89 ARG A C 1
ATOM 709 O O . ARG A 1 89 ? 6.006 3.101 -11.410 1.00 90.38 89 ARG A O 1
ATOM 716 N N . LEU A 1 90 ? 4.533 2.227 -12.845 1.00 93.25 90 LEU A N 1
ATOM 717 C CA . LEU A 1 90 ? 5.087 0.880 -12.816 1.00 93.25 90 LEU A CA 1
ATOM 718 C C . LEU A 1 90 ? 6.489 0.809 -13.451 1.00 93.25 90 LEU A C 1
ATOM 720 O O . LEU A 1 90 ? 7.366 0.120 -12.922 1.00 93.25 90 LEU A O 1
ATOM 724 N N . ILE A 1 91 ? 6.700 1.539 -14.550 1.00 94.06 91 ILE A N 1
ATOM 725 C CA . ILE A 1 91 ? 7.985 1.679 -15.252 1.00 94.06 91 ILE A CA 1
ATOM 726 C C . ILE A 1 91 ? 9.075 2.157 -14.290 1.00 94.06 91 ILE A C 1
ATOM 728 O O . ILE A 1 91 ? 10.046 1.432 -14.068 1.00 94.06 91 ILE A O 1
ATOM 732 N N . GLU A 1 92 ? 8.882 3.315 -13.660 1.00 94.88 92 GLU A N 1
ATOM 733 C CA . GLU A 1 92 ? 9.883 3.891 -12.754 1.00 94.88 92 GLU A CA 1
ATOM 734 C C . GLU A 1 92 ? 10.051 3.037 -11.492 1.00 94.88 92 GLU A C 1
ATOM 736 O O . GLU A 1 92 ? 11.165 2.685 -11.116 1.00 94.88 92 GLU A O 1
ATOM 741 N N . ALA A 1 93 ? 8.954 2.606 -10.865 1.00 95.25 93 ALA A N 1
ATOM 742 C CA . ALA A 1 93 ? 9.029 1.876 -9.603 1.00 95.25 93 ALA A CA 1
ATOM 743 C C . ALA A 1 93 ? 9.705 0.501 -9.733 1.00 95.25 93 ALA A C 1
ATOM 745 O O . ALA A 1 93 ? 10.415 0.071 -8.823 1.00 95.25 93 ALA A O 1
ATOM 746 N N . THR A 1 94 ? 9.519 -0.207 -10.854 1.00 96.25 94 THR A N 1
ATOM 747 C CA . THR A 1 94 ? 10.221 -1.484 -11.079 1.00 96.25 94 THR A CA 1
ATOM 748 C C . THR A 1 94 ? 11.655 -1.306 -11.573 1.00 96.25 94 THR A C 1
ATOM 750 O O . THR A 1 94 ? 12.468 -2.201 -11.334 1.00 96.25 94 THR A O 1
ATOM 753 N N . ALA A 1 95 ? 11.999 -0.157 -12.165 1.00 96.56 95 ALA A N 1
ATOM 754 C CA . ALA A 1 95 ? 13.388 0.222 -12.411 1.00 96.56 95 ALA A CA 1
ATOM 755 C C . ALA A 1 95 ? 14.114 0.535 -11.091 1.00 96.56 95 ALA A C 1
ATOM 757 O O . ALA A 1 95 ? 15.167 -0.050 -10.833 1.00 96.56 95 ALA A O 1
ATOM 758 N N . THR A 1 96 ? 13.492 1.303 -10.188 1.00 95.94 96 THR A N 1
ATOM 759 C CA . THR A 1 96 ? 13.998 1.531 -8.822 1.00 95.94 96 THR A CA 1
ATOM 760 C C . THR A 1 96 ? 14.105 0.233 -8.025 1.00 95.94 96 THR A C 1
ATOM 762 O O . THR A 1 96 ? 15.080 0.018 -7.315 1.00 95.94 96 THR A O 1
ATOM 765 N N . LEU A 1 97 ? 13.173 -0.714 -8.191 1.00 96.81 97 LEU A N 1
ATOM 766 C CA . LEU A 1 97 ? 13.297 -2.033 -7.559 1.00 96.81 97 LEU A CA 1
ATOM 767 C C . LEU A 1 97 ? 14.572 -2.773 -7.996 1.00 96.81 97 LEU A C 1
ATOM 769 O O . LEU A 1 97 ? 15.117 -3.555 -7.218 1.00 96.81 97 LEU A O 1
ATOM 773 N N . MET A 1 98 ? 15.045 -2.586 -9.233 1.00 97.06 98 MET A N 1
ATOM 774 C CA . MET A 1 98 ? 16.273 -3.249 -9.685 1.00 97.06 98 MET A CA 1
ATOM 775 C C . MET A 1 98 ? 17.532 -2.666 -9.061 1.00 97.06 98 MET A C 1
ATOM 777 O O . MET A 1 98 ? 18.515 -3.399 -8.940 1.00 97.06 98 MET A O 1
ATOM 781 N N . GLU A 1 99 ? 17.505 -1.408 -8.626 1.00 95.00 99 GLU A N 1
ATOM 782 C CA . GLU A 1 99 ? 18.576 -0.839 -7.806 1.00 95.00 99 GLU A CA 1
ATOM 783 C C . GLU A 1 99 ? 18.758 -1.688 -6.545 1.00 95.00 99 GLU A C 1
ATOM 785 O O . GLU A 1 99 ? 19.865 -2.137 -6.268 1.00 95.00 99 GLU A O 1
ATOM 790 N N . GLU A 1 100 ? 17.660 -2.058 -5.883 1.00 92.50 100 GLU A N 1
ATOM 791 C CA . GLU A 1 100 ? 17.672 -2.926 -4.698 1.00 92.50 100 GLU A CA 1
ATOM 792 C C . GLU A 1 100 ? 18.075 -4.374 -4.998 1.00 92.50 100 GLU A C 1
ATOM 794 O O . GLU A 1 100 ? 18.626 -5.069 -4.147 1.00 92.50 100 GLU A O 1
ATOM 799 N N . VAL A 1 101 ? 17.836 -4.864 -6.216 1.00 93.69 101 VAL A N 1
ATOM 800 C CA . VAL A 1 101 ? 18.300 -6.203 -6.619 1.00 93.69 101 VAL A CA 1
ATOM 801 C C . VAL A 1 101 ? 19.818 -6.236 -6.811 1.00 93.69 101 VAL A C 1
ATOM 803 O O . VAL A 1 101 ? 20.446 -7.262 -6.540 1.00 93.69 101 VAL A O 1
ATOM 806 N N . VAL A 1 102 ? 20.405 -5.149 -7.315 1.00 93.69 102 VAL A N 1
ATOM 807 C CA . VAL A 1 102 ? 21.819 -5.098 -7.723 1.00 93.69 102 VAL A CA 1
ATOM 808 C C . VAL A 1 102 ? 22.719 -4.496 -6.645 1.00 93.69 102 VAL A C 1
ATOM 810 O O . VAL A 1 102 ? 23.861 -4.932 -6.511 1.00 93.69 102 VAL A O 1
ATOM 813 N N . ALA A 1 103 ? 22.218 -3.514 -5.901 1.00 90.69 103 ALA A N 1
ATOM 814 C CA . ALA A 1 103 ? 22.975 -2.656 -4.997 1.00 90.69 103 ALA A CA 1
ATOM 815 C C . ALA A 1 103 ? 22.186 -2.345 -3.706 1.00 90.69 103 ALA A C 1
ATOM 817 O O . ALA A 1 103 ? 22.157 -1.205 -3.248 1.00 90.69 103 ALA A O 1
ATOM 818 N N . SER A 1 104 ? 21.563 -3.366 -3.101 1.00 89.56 104 SER A N 1
ATOM 819 C CA . SER A 1 104 ? 20.779 -3.259 -1.850 1.00 89.56 104 SER A CA 1
ATOM 820 C C . SER A 1 104 ? 21.502 -2.572 -0.684 1.00 89.56 104 SER A C 1
ATOM 822 O O . SER A 1 104 ? 20.876 -2.059 0.234 1.00 89.56 104 SER A O 1
ATOM 824 N N . GLU A 1 105 ? 22.836 -2.579 -0.667 1.00 85.44 105 GLU A N 1
ATOM 825 C CA . GLU A 1 105 ? 23.625 -1.908 0.365 1.00 85.44 105 GLU A CA 1
ATOM 826 C C . GLU A 1 105 ? 23.599 -0.376 0.263 1.00 85.44 105 GLU A C 1
ATOM 828 O O . GLU A 1 105 ? 24.048 0.295 1.192 1.00 85.44 105 GLU A O 1
ATOM 833 N N . VAL A 1 106 ? 23.119 0.173 -0.859 1.00 87.75 106 VAL A N 1
ATOM 834 C CA . VAL A 1 106 ? 23.099 1.616 -1.124 1.00 87.75 106 VAL A CA 1
ATOM 835 C C . VAL A 1 106 ? 21.818 2.264 -0.612 1.00 87.75 106 VAL A C 1
ATOM 837 O O . VAL A 1 106 ? 21.894 3.364 -0.067 1.00 87.75 106 VAL A O 1
ATOM 840 N N . ASN A 1 107 ? 20.670 1.588 -0.757 1.00 88.38 107 ASN A N 1
ATOM 841 C CA . ASN A 1 107 ? 19.346 2.126 -0.427 1.00 88.38 107 ASN A CA 1
ATOM 842 C C . ASN A 1 107 ? 19.072 3.495 -1.092 1.00 88.38 107 ASN A C 1
ATOM 844 O O . ASN A 1 107 ? 18.588 4.426 -0.445 1.00 88.38 107 ASN A O 1
ATOM 848 N N . ASP A 1 108 ? 19.403 3.647 -2.382 1.00 88.56 108 ASP A N 1
ATOM 849 C CA . ASP A 1 108 ? 19.343 4.941 -3.095 1.00 88.56 108 ASP A CA 1
ATOM 850 C C . ASP A 1 108 ? 17.934 5.564 -3.054 1.00 88.56 108 ASP A C 1
ATOM 852 O O . ASP A 1 108 ? 17.761 6.766 -2.822 1.00 88.56 108 ASP A O 1
ATOM 856 N N . TYR A 1 109 ? 16.908 4.709 -3.113 1.00 90.62 109 TYR A N 1
ATOM 857 C CA . TYR A 1 109 ? 15.501 5.092 -3.024 1.00 90.62 109 TYR A CA 1
ATOM 858 C C . TYR A 1 109 ? 15.118 5.834 -1.728 1.00 90.62 109 TYR A C 1
ATOM 860 O O . TYR A 1 109 ? 14.070 6.483 -1.686 1.00 90.62 109 TYR A O 1
ATOM 868 N N . PHE A 1 110 ? 15.949 5.826 -0.676 1.00 91.50 110 PHE A N 1
ATOM 869 C CA . PHE A 1 110 ? 15.714 6.631 0.532 1.00 91.50 110 PHE A CA 1
ATOM 870 C C . PHE A 1 110 ? 15.568 8.119 0.214 1.00 91.50 110 PHE A C 1
ATOM 872 O O . PHE A 1 110 ? 14.787 8.815 0.866 1.00 91.50 110 PHE A O 1
ATOM 879 N N . MET A 1 111 ? 16.258 8.599 -0.824 1.00 86.81 111 MET A N 1
ATOM 880 C CA . MET A 1 111 ? 16.221 9.998 -1.248 1.00 86.81 111 MET A CA 1
ATOM 881 C C . MET A 1 111 ? 14.819 10.488 -1.638 1.00 86.81 111 MET A C 1
ATOM 883 O O . MET A 1 111 ? 14.555 11.690 -1.573 1.00 86.81 111 MET A O 1
ATOM 887 N N . VAL A 1 112 ? 13.919 9.582 -2.032 1.00 88.56 112 VAL A N 1
ATOM 888 C CA . VAL A 1 112 ? 12.550 9.917 -2.458 1.00 88.56 112 VAL A CA 1
ATOM 889 C C . VAL A 1 112 ? 11.486 9.573 -1.410 1.00 88.56 112 VAL A C 1
ATOM 891 O O . VAL A 1 112 ? 10.339 10.014 -1.539 1.00 88.56 112 VAL A O 1
ATOM 894 N N . LEU A 1 113 ? 11.845 8.854 -0.337 1.00 92.25 113 LEU A N 1
ATOM 895 C CA . LEU A 1 113 ? 10.881 8.413 0.676 1.00 92.25 113 LEU A CA 1
ATOM 896 C C . LEU A 1 113 ? 10.247 9.573 1.447 1.00 92.25 113 LEU A C 1
ATOM 898 O O . LEU A 1 113 ? 9.041 9.535 1.676 1.00 92.25 113 LEU A O 1
ATOM 902 N N . ASP A 1 114 ? 11.004 10.621 1.794 1.00 87.81 114 ASP A N 1
ATOM 903 C CA . ASP A 1 114 ? 10.463 11.794 2.508 1.00 87.81 114 ASP A CA 1
ATOM 904 C C . ASP A 1 114 ? 9.273 12.414 1.763 1.00 87.81 114 ASP A C 1
ATOM 906 O O . ASP A 1 114 ? 8.266 12.795 2.364 1.00 87.81 114 ASP A O 1
ATOM 910 N N . SER A 1 115 ? 9.372 12.484 0.432 1.00 89.00 115 SER A N 1
ATOM 911 C CA . SER A 1 115 ? 8.286 12.992 -0.406 1.00 89.00 115 SER A CA 1
ATOM 912 C C . SER A 1 115 ? 7.131 11.996 -0.459 1.00 89.00 115 SER A C 1
ATOM 914 O O . SER A 1 115 ? 5.993 12.371 -0.185 1.00 89.00 115 SER A O 1
ATOM 916 N N . TYR A 1 116 ? 7.410 10.723 -0.751 1.00 92.81 116 TYR A N 1
ATOM 917 C CA . TYR A 1 116 ? 6.383 9.687 -0.890 1.00 92.81 116 TYR A CA 1
ATOM 918 C C . TYR A 1 116 ? 5.542 9.484 0.379 1.00 92.81 116 TYR A C 1
ATOM 920 O O . TYR A 1 116 ? 4.319 9.359 0.301 1.00 92.81 116 TYR A O 1
ATOM 928 N N . PHE A 1 117 ? 6.160 9.532 1.559 1.00 92.38 117 PHE A N 1
ATOM 929 C CA . PHE A 1 117 ? 5.473 9.352 2.840 1.00 92.38 117 PHE A CA 1
ATOM 930 C C . PHE A 1 117 ? 4.383 10.410 3.080 1.00 92.38 117 PHE A C 1
ATOM 932 O O . PHE A 1 117 ? 3.363 10.124 3.713 1.00 92.38 117 PHE A O 1
ATOM 939 N N . GLY A 1 118 ? 4.551 11.613 2.521 1.00 90.75 118 GLY A N 1
ATOM 940 C CA . GLY A 1 118 ? 3.544 12.677 2.528 1.00 90.75 118 GLY A CA 1
ATOM 941 C C . GLY A 1 118 ? 2.450 12.549 1.459 1.00 90.75 118 GLY A C 1
ATOM 942 O O . GLY A 1 118 ? 1.492 13.322 1.486 1.00 90.75 118 GLY A O 1
ATOM 943 N N . LEU A 1 119 ? 2.568 11.599 0.528 1.00 92.75 119 LEU A N 1
ATOM 944 C CA . LEU A 1 119 ? 1.699 11.440 -0.645 1.00 92.75 119 LEU A CA 1
ATOM 945 C C . LEU A 1 119 ? 0.800 10.198 -0.589 1.00 92.75 119 LEU A C 1
ATOM 947 O O . LEU A 1 119 ? 0.078 9.934 -1.542 1.00 92.75 119 LEU A O 1
ATOM 951 N N . THR A 1 120 ? 0.774 9.473 0.529 1.00 91.56 120 THR A N 1
ATOM 952 C CA . THR A 1 120 ? -0.021 8.238 0.723 1.00 91.56 120 THR A CA 1
ATOM 953 C C . THR A 1 120 ? -1.534 8.413 0.517 1.00 91.56 120 THR A C 1
ATOM 955 O O . THR A 1 120 ? -2.239 7.458 0.198 1.00 91.56 120 THR A O 1
ATOM 958 N N . ARG A 1 121 ? -2.023 9.656 0.621 1.00 92.19 121 ARG A N 1
ATOM 959 C CA . ARG A 1 121 ? -3.411 10.052 0.332 1.00 92.19 121 ARG A CA 1
ATOM 960 C C . ARG A 1 121 ? -3.740 10.175 -1.160 1.00 92.19 121 ARG A C 1
ATOM 962 O O . ARG A 1 121 ? -4.898 10.413 -1.499 1.00 92.19 121 ARG A O 1
ATOM 969 N N . LEU A 1 122 ? -2.739 10.147 -2.034 1.00 91.81 122 LEU A N 1
ATOM 970 C CA . LEU A 1 122 ? -2.954 10.143 -3.476 1.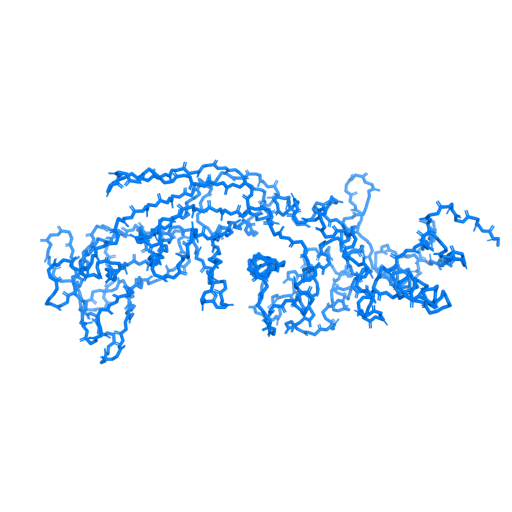00 91.81 122 LEU A CA 1
ATOM 971 C C . LEU A 1 122 ? -3.312 8.735 -3.941 1.00 91.81 122 LEU A C 1
ATOM 973 O O . LEU A 1 122 ? -2.945 7.754 -3.299 1.00 91.81 122 LEU A O 1
ATOM 977 N N . ASN A 1 123 ? -4.012 8.654 -5.072 1.00 90.88 123 ASN A N 1
ATOM 978 C CA . ASN A 1 123 ? -4.234 7.385 -5.750 1.00 90.88 123 ASN A CA 1
ATOM 979 C C . ASN A 1 123 ? -2.874 6.722 -6.036 1.00 90.88 123 ASN A C 1
ATOM 981 O O . ASN A 1 123 ? -1.933 7.392 -6.459 1.00 90.88 123 ASN A O 1
ATOM 985 N N . PHE A 1 124 ? -2.775 5.416 -5.809 1.00 90.19 124 PHE A N 1
ATOM 986 C CA . PHE A 1 124 ? -1.581 4.610 -6.067 1.00 90.19 124 PHE A CA 1
ATOM 987 C C . PHE A 1 124 ? -1.005 4.752 -7.487 1.00 90.19 124 PHE A C 1
ATOM 989 O O . PHE A 1 124 ? 0.204 4.624 -7.670 1.00 90.19 124 PHE A O 1
ATOM 996 N N . GLU A 1 125 ? -1.846 5.050 -8.478 1.00 87.88 125 GLU A N 1
ATOM 997 C CA . GLU A 1 125 ? -1.447 5.255 -9.875 1.00 87.88 125 GLU A CA 1
ATOM 998 C C . GLU A 1 125 ? -1.088 6.724 -10.197 1.00 87.88 125 GLU A C 1
ATOM 1000 O O . GLU A 1 125 ? -0.784 7.062 -11.341 1.00 87.88 125 GLU A O 1
ATOM 1005 N N . ASP A 1 126 ? -1.110 7.630 -9.213 1.00 89.81 126 ASP A N 1
ATOM 1006 C CA . ASP A 1 126 ? -0.767 9.040 -9.411 1.00 89.81 126 ASP A CA 1
ATOM 1007 C C . ASP A 1 126 ? 0.733 9.225 -9.690 1.00 89.81 126 ASP A C 1
ATOM 1009 O O . ASP A 1 126 ? 1.596 8.837 -8.908 1.00 89.81 126 ASP A O 1
ATOM 1013 N N . THR A 1 127 ? 1.085 9.916 -10.773 1.00 88.69 127 THR A N 1
ATOM 1014 C CA . THR A 1 127 ? 2.490 10.121 -11.167 1.00 88.69 127 THR A CA 1
ATOM 1015 C C . THR A 1 127 ? 3.303 10.982 -10.193 1.00 88.69 127 THR A C 1
ATOM 1017 O O . THR A 1 127 ? 4.487 11.211 -10.414 1.00 88.69 127 THR A O 1
ATOM 1020 N N . ARG A 1 128 ? 2.716 11.536 -9.131 1.00 90.00 128 ARG A N 1
ATOM 1021 C CA . ARG A 1 128 ? 3.484 12.209 -8.071 1.00 90.00 128 ARG A CA 1
ATOM 1022 C C . ARG A 1 128 ? 4.125 11.225 -7.098 1.00 90.00 128 ARG A C 1
ATOM 1024 O O . ARG A 1 128 ? 5.041 11.635 -6.393 1.00 90.00 128 ARG A O 1
ATOM 1031 N N . VAL A 1 129 ? 3.665 9.971 -7.045 1.00 89.69 129 VAL A N 1
ATOM 1032 C CA . VAL A 1 129 ? 4.226 8.959 -6.134 1.00 89.69 129 VAL A CA 1
ATOM 1033 C C . VAL A 1 129 ? 5.473 8.257 -6.679 1.00 89.69 129 VAL A C 1
ATOM 1035 O O . VAL A 1 129 ? 6.087 7.504 -5.929 1.00 89.69 129 VAL A O 1
ATOM 1038 N N . LEU A 1 130 ? 5.834 8.529 -7.944 1.00 89.31 130 LEU A N 1
ATOM 1039 C CA . LEU A 1 130 ? 6.934 7.901 -8.686 1.00 89.31 130 LEU A CA 1
ATOM 1040 C C . LEU A 1 130 ? 8.211 7.743 -7.860 1.00 89.31 130 LEU A C 1
ATOM 1042 O O . LEU A 1 130 ? 8.572 8.627 -7.078 1.00 89.31 130 LEU A O 1
ATOM 1046 N N . TYR A 1 131 ? 8.925 6.648 -8.122 1.00 90.25 131 TYR A N 1
ATOM 1047 C CA . TYR A 1 131 ? 10.148 6.208 -7.445 1.00 90.25 131 TYR A CA 1
ATOM 1048 C C . TYR A 1 131 ? 9.917 5.780 -5.993 1.00 90.25 131 TYR A C 1
ATOM 1050 O O . TYR A 1 131 ? 10.300 4.680 -5.609 1.00 90.25 131 TYR A O 1
ATOM 1058 N N . GLY A 1 132 ? 9.280 6.612 -5.166 1.00 91.81 132 GLY A N 1
ATOM 1059 C CA . GLY A 1 132 ? 9.104 6.322 -3.740 1.00 91.81 132 GLY A CA 1
ATOM 1060 C C . GLY A 1 132 ? 8.096 5.209 -3.460 1.00 91.81 132 GLY A C 1
ATOM 1061 O O . GLY A 1 132 ? 8.222 4.483 -2.475 1.00 91.81 132 GLY A O 1
ATOM 1062 N N . ASP A 1 133 ? 7.152 4.999 -4.370 1.00 93.06 133 ASP A N 1
ATOM 1063 C CA . ASP A 1 133 ? 6.203 3.893 -4.338 1.00 93.06 133 ASP A CA 1
ATOM 1064 C C . ASP A 1 133 ? 6.853 2.507 -4.569 1.00 93.06 133 ASP A C 1
ATOM 1066 O O . ASP A 1 133 ? 6.184 1.481 -4.402 1.00 93.06 133 ASP A O 1
ATOM 1070 N N . VAL A 1 134 ? 8.165 2.452 -4.857 1.00 95.81 134 VAL A N 1
ATOM 1071 C CA . VAL A 1 134 ? 8.971 1.217 -4.898 1.00 95.81 134 VAL A CA 1
ATOM 1072 C C . VAL A 1 134 ? 8.814 0.370 -3.634 1.00 95.81 134 VAL A C 1
ATOM 1074 O O . VAL A 1 134 ? 8.870 -0.859 -3.705 1.00 95.81 134 VAL A O 1
ATOM 1077 N N . VAL A 1 135 ? 8.529 0.989 -2.483 1.00 96.19 135 VAL A N 1
ATOM 1078 C CA . VAL A 1 135 ? 8.272 0.287 -1.215 1.00 96.19 135 VAL A CA 1
ATOM 1079 C C . VAL A 1 135 ? 7.141 -0.738 -1.325 1.00 96.19 135 VAL A C 1
ATOM 1081 O O . VAL A 1 135 ? 7.205 -1.785 -0.679 1.00 96.19 135 VAL A O 1
ATOM 1084 N N . PHE A 1 136 ? 6.149 -0.512 -2.191 1.00 96.25 136 PHE A N 1
ATOM 1085 C CA . PHE A 1 136 ? 5.123 -1.511 -2.485 1.00 96.25 136 PHE A CA 1
ATOM 1086 C C . PHE A 1 136 ? 5.741 -2.770 -3.106 1.00 96.25 136 PHE A C 1
ATOM 1088 O O . PHE A 1 136 ? 5.509 -3.885 -2.640 1.00 96.25 136 PHE A O 1
ATOM 1095 N N . TYR A 1 137 ? 6.594 -2.607 -4.117 1.00 96.81 137 TYR A N 1
ATOM 1096 C CA . TYR A 1 137 ? 7.247 -3.725 -4.795 1.00 96.81 137 TYR A CA 1
ATOM 1097 C C . TYR A 1 137 ? 8.330 -4.393 -3.946 1.00 96.81 137 TYR A C 1
ATOM 1099 O O . TYR A 1 137 ? 8.498 -5.610 -4.036 1.00 96.81 137 TYR A O 1
ATOM 1107 N N . ILE A 1 138 ? 9.020 -3.646 -3.080 1.00 96.50 138 ILE A N 1
ATOM 1108 C CA . ILE A 1 138 ? 9.922 -4.214 -2.068 1.00 96.50 138 ILE A CA 1
ATOM 1109 C C . ILE A 1 138 ? 9.119 -5.103 -1.114 1.00 96.50 138 ILE A C 1
ATOM 1111 O O . ILE A 1 138 ? 9.515 -6.243 -0.866 1.00 96.50 138 ILE A O 1
ATOM 1115 N N . MET A 1 139 ? 7.962 -4.640 -0.626 1.00 96.38 139 MET A N 1
ATOM 1116 C CA . MET A 1 139 ? 7.070 -5.460 0.200 1.00 96.38 139 MET A CA 1
ATOM 1117 C C . MET A 1 139 ? 6.638 -6.732 -0.545 1.00 96.38 139 MET A C 1
ATOM 1119 O O . MET A 1 139 ? 6.764 -7.828 0.005 1.00 96.38 139 MET A O 1
ATOM 1123 N N . LEU A 1 140 ? 6.216 -6.631 -1.810 1.00 96.81 140 LEU A N 1
ATOM 1124 C CA . LEU A 1 140 ? 5.880 -7.811 -2.616 1.00 96.81 140 LEU A CA 1
ATOM 1125 C C . LEU A 1 140 ? 7.072 -8.763 -2.784 1.00 96.81 140 LEU A C 1
ATOM 1127 O O . LEU A 1 140 ? 6.905 -9.976 -2.661 1.00 96.81 140 LEU A O 1
ATOM 1131 N N . SER A 1 141 ? 8.289 -8.248 -2.981 1.00 95.88 141 SER A N 1
ATOM 1132 C CA . SER A 1 141 ? 9.509 -9.066 -3.052 1.00 95.88 141 SER A CA 1
ATOM 1133 C C . SER A 1 141 ? 9.776 -9.816 -1.748 1.00 95.88 141 SER A C 1
ATOM 1135 O O . SER A 1 141 ? 10.281 -10.938 -1.776 1.00 95.88 141 SER A O 1
ATOM 1137 N N . ARG A 1 142 ? 9.409 -9.244 -0.596 1.00 92.50 142 ARG A N 1
ATOM 1138 C CA . ARG A 1 142 ? 9.532 -9.906 0.712 1.00 92.50 142 ARG A CA 1
ATOM 1139 C C . ARG A 1 142 ? 8.496 -11.010 0.917 1.00 92.50 142 ARG A C 1
ATOM 1141 O O . ARG A 1 142 ? 8.808 -12.002 1.570 1.00 92.50 142 ARG A O 1
ATOM 1148 N N . LEU A 1 143 ? 7.291 -10.844 0.377 1.00 92.38 143 LEU A N 1
ATOM 1149 C CA . LEU A 1 143 ? 6.191 -11.803 0.522 1.00 92.38 143 LEU A CA 1
ATOM 1150 C C . LEU A 1 143 ? 6.275 -12.945 -0.494 1.00 92.38 143 LEU A C 1
ATOM 1152 O O . LEU A 1 143 ? 6.052 -14.104 -0.153 1.00 92.38 143 LEU A O 1
ATOM 1156 N N . TYR A 1 144 ? 6.613 -12.610 -1.737 1.00 94.81 144 TYR A N 1
ATOM 1157 C CA . TYR A 1 144 ? 6.472 -13.491 -2.896 1.00 94.81 144 TYR A CA 1
ATOM 1158 C C . TYR A 1 144 ? 7.795 -13.756 -3.631 1.00 94.81 144 TYR A C 1
ATOM 1160 O O . TYR A 1 144 ? 7.827 -14.573 -4.551 1.00 94.81 144 TYR A O 1
ATOM 1168 N N . GLY A 1 145 ? 8.891 -13.108 -3.220 1.00 94.44 145 GLY A N 1
ATOM 1169 C CA . GLY A 1 145 ? 10.185 -13.152 -3.905 1.00 94.44 145 GLY A CA 1
ATOM 1170 C C . GLY A 1 145 ? 10.241 -12.226 -5.123 1.00 94.44 145 GLY A C 1
ATOM 1171 O O . GLY A 1 145 ? 9.222 -11.916 -5.728 1.00 94.44 145 GLY A O 1
ATOM 1172 N N . PHE A 1 146 ? 11.445 -11.822 -5.540 1.00 94.06 146 PHE A N 1
ATOM 1173 C CA . PHE A 1 146 ? 11.665 -10.870 -6.647 1.00 94.06 146 PHE A CA 1
ATOM 1174 C C . PHE A 1 146 ? 11.116 -11.303 -8.023 1.00 94.06 146 PHE A C 1
ATOM 1176 O O . PHE A 1 146 ? 11.076 -10.497 -8.949 1.00 94.06 146 PHE A O 1
ATOM 1183 N N . GLY A 1 147 ? 10.680 -12.559 -8.180 1.00 95.19 147 GLY A N 1
ATOM 1184 C CA . GLY A 1 147 ? 10.092 -13.059 -9.427 1.00 95.19 147 GLY A CA 1
ATOM 1185 C C . GLY A 1 147 ? 8.817 -12.322 -9.854 1.00 95.19 147 GLY A C 1
ATOM 1186 O O . GLY A 1 147 ? 8.552 -12.247 -11.053 1.00 95.19 147 GLY A O 1
ATOM 1187 N N . HIS A 1 148 ? 8.083 -11.717 -8.907 1.00 95.06 148 HIS A N 1
ATOM 1188 C CA . HIS A 1 148 ? 6.836 -10.991 -9.195 1.00 95.06 148 HIS A CA 1
ATOM 1189 C C . HIS A 1 148 ? 7.026 -9.868 -10.222 1.00 95.06 148 HIS A C 1
ATOM 1191 O O . HIS A 1 148 ? 6.173 -9.701 -11.085 1.00 95.06 148 HIS A O 1
ATOM 1197 N N . ALA A 1 149 ? 8.161 -9.158 -10.196 1.00 95.31 149 ALA A N 1
ATOM 1198 C CA . ALA A 1 149 ? 8.399 -8.036 -11.100 1.00 95.31 149 ALA A CA 1
ATOM 1199 C C . ALA A 1 149 ? 8.492 -8.517 -12.551 1.00 95.31 149 ALA A C 1
ATOM 1201 O O . ALA A 1 149 ? 7.918 -7.919 -13.455 1.00 95.31 149 ALA A O 1
ATOM 1202 N N . ARG A 1 150 ? 9.160 -9.653 -12.778 1.00 95.88 150 ARG A N 1
ATOM 1203 C CA . ARG A 1 150 ? 9.212 -10.273 -14.103 1.00 95.88 150 ARG A CA 1
ATOM 1204 C C . ARG A 1 150 ? 7.833 -10.761 -14.548 1.00 95.88 150 ARG A C 1
ATOM 1206 O O . ARG A 1 150 ? 7.459 -10.515 -15.688 1.00 95.88 150 ARG A O 1
ATOM 1213 N N . GLU A 1 151 ? 7.105 -11.455 -13.675 1.00 97.06 151 GLU A N 1
ATOM 1214 C CA . GLU A 1 151 ? 5.752 -11.946 -13.981 1.00 97.06 151 GLU A CA 1
ATOM 1215 C C . GLU A 1 151 ? 4.805 -10.797 -14.344 1.00 97.06 151 GLU A C 1
ATOM 1217 O O . GLU A 1 151 ? 4.015 -10.921 -15.275 1.00 97.06 151 GLU A O 1
ATOM 1222 N N . LEU A 1 152 ? 4.929 -9.661 -13.654 1.00 96.56 152 LEU A N 1
ATOM 1223 C CA . LEU A 1 152 ? 4.177 -8.448 -13.942 1.00 96.56 152 LEU A CA 1
ATOM 1224 C C . LEU A 1 152 ? 4.444 -7.951 -15.367 1.00 96.56 152 LEU A C 1
ATOM 1226 O O . LEU A 1 152 ? 3.504 -7.749 -16.129 1.00 96.56 152 LEU A O 1
ATOM 1230 N N . TRP A 1 153 ? 5.715 -7.831 -15.759 1.00 95.94 153 TRP A N 1
ATOM 1231 C CA . TRP A 1 153 ? 6.099 -7.425 -17.116 1.00 95.94 153 TRP A CA 1
ATOM 1232 C C . TRP A 1 153 ? 5.674 -8.431 -18.196 1.00 95.94 153 TRP A C 1
ATOM 1234 O O . TRP A 1 153 ? 5.273 -8.032 -19.291 1.00 95.94 153 TRP A O 1
ATOM 1244 N N . GLU A 1 154 ? 5.694 -9.732 -17.898 1.00 95.75 154 GLU A N 1
ATOM 1245 C CA . GLU A 1 154 ? 5.141 -10.757 -18.792 1.00 95.75 154 GLU A CA 1
ATOM 1246 C C . GLU A 1 154 ? 3.618 -10.580 -18.974 1.00 95.75 154 GLU A C 1
ATOM 1248 O O . GLU A 1 154 ? 3.125 -10.638 -20.106 1.00 95.75 154 GLU A O 1
ATOM 1253 N N . GLU A 1 155 ? 2.881 -10.274 -17.902 1.00 96.06 155 GLU A N 1
ATOM 1254 C CA . GLU A 1 155 ? 1.426 -10.064 -17.931 1.00 96.06 155 GLU A CA 1
ATOM 1255 C C . GLU A 1 155 ? 1.018 -8.732 -18.598 1.00 96.06 155 GLU A C 1
ATOM 1257 O O . GLU A 1 155 ? -0.024 -8.674 -19.263 1.00 96.06 155 GLU A O 1
ATOM 1262 N N . ILE A 1 156 ? 1.865 -7.692 -18.540 1.00 93.94 156 ILE A N 1
ATOM 1263 C CA . ILE A 1 156 ? 1.646 -6.393 -19.217 1.00 93.94 156 ILE A CA 1
ATOM 1264 C C . ILE A 1 156 ? 1.420 -6.549 -20.729 1.00 93.94 156 ILE A C 1
ATOM 1266 O O . ILE A 1 156 ? 0.733 -5.751 -21.371 1.00 93.94 156 ILE A O 1
ATOM 1270 N N . THR A 1 157 ? 1.966 -7.604 -21.337 1.00 93.44 157 THR A N 1
ATOM 1271 C CA . THR A 1 157 ? 1.759 -7.875 -22.769 1.00 93.44 157 THR A CA 1
ATOM 1272 C C . THR A 1 157 ? 0.277 -8.046 -23.131 1.00 93.44 157 THR A C 1
ATOM 1274 O O . THR A 1 157 ? -0.142 -7.693 -24.244 1.00 93.44 157 THR A O 1
ATOM 1277 N N . ALA A 1 158 ? -0.532 -8.530 -22.184 1.00 94.19 158 ALA A N 1
ATOM 1278 C CA . ALA A 1 158 ? -1.954 -8.789 -22.355 1.00 94.19 158 ALA A CA 1
ATOM 1279 C C . ALA A 1 158 ? -2.854 -7.662 -21.825 1.00 94.19 158 ALA A C 1
ATOM 1281 O O . ALA A 1 158 ? -3.917 -7.435 -22.408 1.00 94.19 158 ALA A O 1
ATOM 1282 N N . ARG A 1 159 ? -2.443 -6.951 -20.768 1.00 93.50 159 ARG A N 1
ATOM 1283 C CA . ARG A 1 159 ? -3.260 -5.931 -20.085 1.00 93.50 159 ARG A CA 1
ATOM 1284 C C . ARG A 1 159 ? -2.416 -4.792 -19.478 1.00 93.50 159 ARG A C 1
ATOM 1286 O O . ARG A 1 159 ? -1.230 -5.009 -19.270 1.00 93.50 159 ARG A O 1
ATOM 1293 N N . PRO A 1 160 ? -2.981 -3.605 -19.189 1.00 92.56 160 PRO A N 1
ATOM 1294 C CA . PRO A 1 160 ? -2.261 -2.520 -18.509 1.00 92.56 160 PRO A CA 1
ATOM 1295 C C . PRO A 1 160 ? -1.743 -2.911 -17.116 1.00 92.56 160 PRO A C 1
ATOM 1297 O O . PRO A 1 160 ? -2.216 -3.879 -16.516 1.00 92.56 160 PRO A O 1
ATOM 1300 N N . GLY A 1 161 ? -0.801 -2.136 -16.582 1.00 92.25 161 GLY A N 1
ATOM 1301 C CA . GLY A 1 161 ? -0.020 -2.440 -15.381 1.00 92.25 161 GLY A CA 1
ATOM 1302 C C . GLY A 1 161 ? -0.843 -2.756 -14.135 1.00 92.25 161 GLY A C 1
ATOM 1303 O O . GLY A 1 161 ? -0.609 -3.785 -13.502 1.00 92.25 161 GLY A O 1
ATOM 1304 N N . LEU A 1 162 ? -1.842 -1.936 -13.799 1.00 91.69 162 LEU A N 1
ATOM 1305 C CA . LEU A 1 162 ? -2.699 -2.189 -12.634 1.00 91.69 162 LEU A CA 1
ATOM 1306 C C . LEU A 1 162 ? -3.514 -3.487 -12.782 1.00 91.69 162 LEU A C 1
ATOM 1308 O O . LEU A 1 162 ? -3.623 -4.268 -11.839 1.00 91.69 162 LEU A O 1
ATOM 1312 N N . GLU A 1 163 ? -4.048 -3.759 -13.976 1.00 93.81 163 GLU A N 1
ATOM 1313 C CA . GLU A 1 163 ? -4.778 -5.003 -14.249 1.00 93.81 163 GLU A CA 1
ATOM 1314 C C . GLU A 1 163 ? -3.846 -6.222 -14.231 1.00 93.81 163 GLU A C 1
ATOM 1316 O O . GLU A 1 163 ? -4.252 -7.309 -13.815 1.00 93.81 163 GLU A O 1
ATOM 1321 N N . ALA A 1 164 ? -2.605 -6.057 -14.700 1.00 95.56 164 ALA A N 1
ATOM 1322 C CA . ALA A 1 164 ? -1.561 -7.077 -14.664 1.00 95.56 164 ALA A CA 1
ATOM 1323 C C . ALA A 1 164 ? -1.182 -7.406 -13.219 1.00 95.56 164 ALA A C 1
ATOM 1325 O O . ALA A 1 164 ? -1.123 -8.580 -12.852 1.00 95.56 164 ALA A O 1
ATOM 1326 N N . LEU A 1 165 ? -1.027 -6.381 -12.380 1.00 95.69 165 LEU A N 1
ATOM 1327 C CA . LEU A 1 165 ? -0.769 -6.529 -10.955 1.00 95.69 165 LEU A CA 1
ATOM 1328 C C . LEU A 1 165 ? -1.916 -7.271 -10.251 1.00 95.69 165 LEU A C 1
ATOM 1330 O O . LEU A 1 165 ? -1.670 -8.233 -9.523 1.00 95.69 165 LEU A O 1
ATOM 1334 N N . GLU A 1 166 ? -3.164 -6.893 -10.529 1.00 94.62 166 GLU A N 1
ATOM 1335 C CA . GLU A 1 166 ? -4.346 -7.584 -10.001 1.00 94.62 166 GLU A CA 1
ATOM 1336 C C . GLU A 1 166 ? -4.381 -9.060 -10.433 1.00 94.62 166 GLU A C 1
ATOM 1338 O O . GLU A 1 166 ? -4.647 -9.947 -9.623 1.00 94.62 166 GLU A O 1
ATOM 1343 N N . ALA A 1 167 ? -4.039 -9.362 -11.690 1.00 96.00 167 ALA A N 1
ATOM 1344 C CA . ALA A 1 167 ? -4.006 -10.733 -12.194 1.00 96.00 167 ALA A CA 1
ATOM 1345 C C . ALA A 1 167 ? -2.941 -11.601 -11.498 1.00 96.00 167 ALA A C 1
ATOM 1347 O O . ALA A 1 167 ? -3.239 -12.733 -11.095 1.00 96.00 167 ALA A O 1
ATOM 1348 N N . ILE A 1 168 ? -1.715 -11.090 -11.325 1.00 97.00 168 ILE A N 1
ATOM 1349 C CA . ILE A 1 168 ? -0.637 -11.855 -10.680 1.00 97.00 168 ILE A CA 1
ATOM 1350 C C . ILE A 1 168 ? -0.872 -12.028 -9.173 1.00 97.00 168 ILE A C 1
ATOM 1352 O O . ILE A 1 168 ? -0.492 -13.063 -8.615 1.00 97.00 168 ILE A O 1
ATOM 1356 N N . LEU A 1 169 ? -1.504 -11.055 -8.508 1.00 95.31 169 LEU A N 1
ATOM 1357 C CA . LEU A 1 169 ? -1.887 -11.158 -7.097 1.00 95.31 169 LEU A CA 1
ATOM 1358 C C . LEU A 1 169 ? -3.074 -12.111 -6.919 1.00 95.31 169 LEU A C 1
ATOM 1360 O O . LEU A 1 169 ? -3.033 -12.969 -6.036 1.00 95.31 169 LEU A O 1
ATOM 1364 N N . GLY A 1 170 ? -4.054 -12.079 -7.825 1.00 94.69 170 GLY A N 1
ATOM 1365 C CA . GLY A 1 170 ? -5.170 -13.027 -7.844 1.00 94.69 170 GLY A CA 1
ATOM 1366 C C . GLY A 1 170 ? -4.709 -14.481 -7.973 1.00 94.69 170 GLY A C 1
ATOM 1367 O O . GLY A 1 170 ? -5.216 -15.365 -7.280 1.00 94.69 170 GLY A O 1
ATOM 1368 N N . GLY A 1 171 ? -3.667 -14.739 -8.773 1.00 92.25 171 GLY A N 1
ATOM 1369 C CA . GLY A 1 171 ? -3.013 -16.053 -8.860 1.00 92.25 171 GLY A CA 1
ATOM 1370 C C . GLY A 1 171 ? -2.372 -16.535 -7.548 1.00 92.25 171 GLY A C 1
ATOM 1371 O O . GLY A 1 171 ? -2.117 -17.730 -7.390 1.00 92.25 171 GLY A O 1
ATOM 1372 N N . ARG A 1 172 ? -2.144 -15.623 -6.596 1.00 92.75 172 ARG A N 1
ATOM 1373 C CA . ARG A 1 172 ? -1.604 -15.880 -5.251 1.00 92.75 172 ARG A CA 1
ATOM 1374 C C . ARG A 1 172 ? -2.684 -15.874 -4.163 1.00 92.75 172 ARG A C 1
ATOM 1376 O O . ARG A 1 172 ? -2.354 -16.055 -2.995 1.00 92.75 172 ARG A O 1
ATOM 1383 N N . GLY A 1 173 ? -3.953 -15.702 -4.537 1.00 89.50 173 GLY A N 1
ATOM 1384 C CA . GLY A 1 173 ? -5.060 -15.561 -3.591 1.00 89.50 173 GLY A CA 1
ATOM 1385 C C . GLY A 1 173 ? -5.054 -14.225 -2.845 1.00 89.50 173 GLY A C 1
ATOM 1386 O O . GLY A 1 173 ? -5.523 -14.195 -1.714 1.00 89.50 173 GLY A O 1
ATOM 1387 N N . SER A 1 174 ? -4.496 -13.177 -3.463 1.00 91.06 174 SER A N 1
ATOM 1388 C CA . SER A 1 174 ? -4.485 -11.799 -2.963 1.00 91.06 174 SER A CA 1
ATOM 1389 C C . SER A 1 174 ? -5.098 -10.834 -3.997 1.00 91.06 174 SER A C 1
ATOM 1391 O O . SER A 1 174 ? -5.553 -11.266 -5.058 1.00 91.06 174 SER A O 1
ATOM 1393 N N . SER A 1 175 ? -5.092 -9.533 -3.718 1.00 89.94 175 SER A N 1
ATOM 1394 C CA . SER A 1 175 ? -5.494 -8.447 -4.631 1.00 89.94 175 SER A CA 1
ATOM 1395 C C . SER A 1 175 ? -4.647 -7.193 -4.399 1.00 89.94 175 SER A C 1
ATOM 1397 O O . SER A 1 175 ? -3.969 -7.078 -3.374 1.00 89.94 175 SER A O 1
ATOM 1399 N N . VAL A 1 176 ? -4.697 -6.219 -5.312 1.00 90.56 176 VAL A N 1
ATOM 1400 C CA . VAL A 1 176 ? -4.033 -4.917 -5.107 1.00 90.56 176 VAL A CA 1
ATOM 1401 C C . VAL A 1 176 ? -4.547 -4.238 -3.838 1.00 90.56 176 VAL A C 1
ATOM 1403 O O . VAL A 1 176 ? -3.758 -3.686 -3.075 1.00 90.56 176 VAL A O 1
ATOM 1406 N N . GLU A 1 177 ? -5.853 -4.315 -3.581 1.00 86.69 177 GLU A N 1
ATOM 1407 C CA . GLU A 1 177 ? -6.469 -3.781 -2.363 1.00 86.69 177 GLU A CA 1
ATOM 1408 C C . GLU A 1 177 ? -5.842 -4.389 -1.100 1.00 86.69 177 GLU A C 1
ATOM 1410 O O . GLU A 1 177 ? -5.399 -3.655 -0.215 1.00 86.69 177 GLU A O 1
ATOM 1415 N N . GLU A 1 178 ? -5.748 -5.717 -1.033 1.00 85.62 178 GLU A N 1
ATOM 1416 C CA . GLU A 1 178 ? -5.182 -6.420 0.123 1.00 85.62 178 GLU A CA 1
ATOM 1417 C C . GLU A 1 178 ? -3.705 -6.081 0.352 1.00 85.62 178 GLU A C 1
ATOM 1419 O O . GLU A 1 178 ? -3.275 -5.907 1.497 1.00 85.62 178 GLU A O 1
ATOM 1424 N N . GLU A 1 179 ? -2.923 -5.923 -0.716 1.00 90.88 179 GLU A N 1
ATOM 1425 C CA . GLU A 1 179 ? -1.518 -5.541 -0.581 1.00 90.88 179 GLU A CA 1
ATOM 1426 C C . GLU A 1 179 ? -1.328 -4.055 -0.256 1.00 90.88 179 GLU A C 1
ATOM 1428 O O . GLU A 1 179 ? -0.381 -3.717 0.450 1.00 90.88 179 GLU A O 1
ATOM 1433 N N . LEU A 1 180 ? -2.225 -3.155 -0.664 1.00 90.69 180 LEU A N 1
ATOM 1434 C CA . LEU A 1 180 ? -2.185 -1.756 -0.214 1.00 90.69 180 LEU A CA 1
ATOM 1435 C C . LEU A 1 180 ? -2.539 -1.616 1.268 1.00 90.69 180 LEU A C 1
ATOM 1437 O O . LEU A 1 180 ? -1.897 -0.852 1.989 1.00 90.69 180 LEU A O 1
ATOM 1441 N N . ILE A 1 181 ? -3.507 -2.396 1.747 1.00 86.06 181 ILE A N 1
ATOM 1442 C CA . ILE A 1 181 ? -3.826 -2.500 3.178 1.00 86.06 181 ILE A CA 1
ATOM 1443 C C . ILE A 1 181 ? -2.598 -2.972 3.954 1.00 86.06 181 ILE A C 1
ATOM 1445 O O . ILE A 1 181 ? -2.223 -2.388 4.977 1.00 86.06 181 ILE A O 1
ATOM 1449 N N . ARG A 1 182 ? -1.923 -4.002 3.437 1.00 88.75 182 ARG A N 1
ATOM 1450 C CA . ARG A 1 182 ? -0.680 -4.502 4.019 1.00 88.75 182 ARG A CA 1
ATOM 1451 C C . ARG A 1 182 ? 0.420 -3.442 3.991 1.00 88.75 182 ARG A C 1
ATOM 1453 O O . ARG A 1 182 ? 1.096 -3.269 5.006 1.00 88.75 182 ARG A O 1
ATOM 1460 N N . LEU A 1 183 ? 0.565 -2.708 2.887 1.00 92.25 183 LEU A N 1
ATOM 1461 C CA . LEU A 1 183 ? 1.539 -1.627 2.756 1.00 92.25 183 LEU A CA 1
ATOM 1462 C C . LEU A 1 183 ? 1.303 -0.536 3.803 1.00 92.25 183 LEU A C 1
ATOM 1464 O O . LEU A 1 183 ? 2.256 -0.134 4.466 1.00 92.25 183 LEU A O 1
ATOM 1468 N N . ALA A 1 184 ? 0.057 -0.101 4.010 1.00 91.38 184 ALA A N 1
ATOM 1469 C CA . ALA A 1 184 ? -0.278 0.877 5.046 1.00 91.38 184 ALA A CA 1
ATOM 1470 C C . ALA A 1 184 ? 0.171 0.395 6.439 1.00 91.38 184 ALA A C 1
ATOM 1472 O O . ALA A 1 184 ? 0.758 1.159 7.209 1.00 91.38 184 ALA A O 1
ATOM 1473 N N . GLY A 1 185 ? -0.017 -0.896 6.732 1.00 87.50 185 GLY A N 1
ATOM 1474 C CA . GLY A 1 185 ? 0.496 -1.538 7.942 1.00 87.50 185 GLY A CA 1
ATOM 1475 C C . GLY A 1 185 ? 2.025 -1.521 8.056 1.00 87.50 185 GLY A C 1
ATOM 1476 O O . GLY A 1 185 ? 2.560 -1.206 9.119 1.00 87.50 185 GLY A O 1
ATOM 1477 N N . TRP A 1 186 ? 2.738 -1.835 6.972 1.00 91.12 186 TRP A N 1
ATOM 1478 C CA . TRP A 1 186 ? 4.206 -1.849 6.950 1.00 91.12 186 TRP A CA 1
ATOM 1479 C C . TRP A 1 186 ? 4.795 -0.444 7.102 1.00 91.12 186 TRP A C 1
ATOM 1481 O O . TRP A 1 186 ? 5.713 -0.250 7.896 1.00 91.12 186 TRP A O 1
ATOM 1491 N N . LEU A 1 187 ? 4.241 0.537 6.388 1.00 92.12 187 LEU A N 1
ATOM 1492 C CA . LEU A 1 187 ? 4.637 1.941 6.477 1.00 92.12 187 LEU A CA 1
ATOM 1493 C C . LEU A 1 187 ? 4.349 2.522 7.867 1.00 92.12 187 LEU A C 1
ATOM 1495 O O . LEU A 1 187 ? 5.194 3.192 8.447 1.00 92.12 187 LEU A O 1
ATOM 1499 N N . GLY A 1 188 ? 3.200 2.204 8.470 1.00 88.94 188 GLY A N 1
ATOM 1500 C CA . GLY A 1 188 ? 2.877 2.633 9.838 1.00 88.94 188 GLY A CA 1
ATOM 1501 C C . GLY A 1 188 ? 3.827 2.095 10.925 1.00 88.94 188 GLY A C 1
ATOM 1502 O O . GLY A 1 188 ? 3.788 2.569 12.065 1.00 88.94 188 GLY A O 1
ATOM 1503 N N . ASN A 1 189 ? 4.677 1.125 10.572 1.00 86.50 189 ASN A N 1
ATOM 1504 C CA . ASN A 1 189 ? 5.703 0.509 11.412 1.00 86.50 189 ASN A CA 1
ATOM 1505 C C . ASN A 1 189 ? 7.129 0.799 10.902 1.00 86.50 189 ASN A C 1
ATOM 1507 O O . ASN A 1 189 ? 8.014 -0.044 11.052 1.00 86.50 189 ASN A O 1
ATOM 1511 N N . SER A 1 190 ? 7.365 1.968 10.302 1.00 90.69 190 SER A N 1
ATOM 1512 C CA . SER A 1 190 ? 8.695 2.436 9.892 1.00 90.69 190 SER A CA 1
ATOM 1513 C C . SER A 1 190 ? 9.189 3.622 10.732 1.00 90.69 190 SER A C 1
ATOM 1515 O O . SER A 1 190 ? 8.510 4.065 11.664 1.00 90.69 190 SER A O 1
ATOM 1517 N N . GLY A 1 191 ? 10.401 4.109 10.452 1.00 91.88 191 GLY A N 1
ATOM 1518 C CA . GLY A 1 191 ? 11.013 5.228 11.167 1.00 91.88 191 GLY A CA 1
ATOM 1519 C C . GLY A 1 191 ? 11.158 4.939 12.661 1.00 91.88 191 GLY A C 1
ATOM 1520 O O . GLY A 1 191 ? 11.591 3.854 13.066 1.00 91.88 191 GLY A O 1
ATOM 1521 N N . SER A 1 192 ? 10.731 5.874 13.503 1.00 89.56 192 SER A N 1
ATOM 1522 C CA . SER A 1 192 ? 10.711 5.739 14.965 1.00 89.56 192 SER A CA 1
ATOM 1523 C C . SER A 1 192 ? 9.801 4.611 15.468 1.00 89.56 192 SER A C 1
ATOM 1525 O O . SER A 1 192 ? 9.977 4.135 16.593 1.00 89.56 192 SER A O 1
ATOM 1527 N N . ARG A 1 193 ? 8.854 4.141 14.642 1.00 86.06 193 ARG A N 1
ATOM 1528 C CA . ARG A 1 193 ? 7.934 3.036 14.961 1.00 86.06 193 ARG A CA 1
ATOM 1529 C C . ARG A 1 193 ? 8.457 1.671 14.510 1.00 86.06 193 ARG A C 1
ATOM 1531 O O . ARG A 1 193 ? 7.782 0.666 14.731 1.00 86.06 193 ARG A O 1
ATOM 1538 N N . THR A 1 194 ? 9.664 1.613 13.944 1.00 88.31 194 THR A N 1
ATOM 1539 C CA . THR A 1 194 ? 10.262 0.380 13.418 1.00 88.31 194 THR A CA 1
ATOM 1540 C C . THR A 1 194 ? 10.236 -0.778 14.407 1.00 88.31 194 THR A C 1
ATOM 1542 O O . THR A 1 194 ? 10.497 -0.632 15.604 1.00 88.31 194 THR A O 1
ATOM 1545 N N . ARG A 1 195 ? 9.952 -1.971 13.879 1.00 83.00 195 ARG A N 1
ATOM 1546 C CA . ARG A 1 195 ? 9.986 -3.241 14.607 1.00 83.00 195 ARG A CA 1
ATOM 1547 C C . ARG A 1 195 ? 11.084 -4.138 14.025 1.00 83.00 195 ARG A C 1
ATOM 1549 O O . ARG A 1 195 ? 10.859 -4.762 12.990 1.00 83.00 195 ARG A O 1
ATOM 1556 N N . PRO A 1 196 ? 12.263 -4.235 14.673 1.00 84.81 196 PRO A N 1
ATOM 1557 C CA . PRO A 1 196 ? 13.379 -5.025 14.159 1.00 84.81 196 PRO A CA 1
ATOM 1558 C C . PRO A 1 196 ? 12.982 -6.464 13.807 1.00 84.81 196 PRO A C 1
ATOM 1560 O O . PRO A 1 196 ? 12.353 -7.162 14.603 1.00 84.81 196 PRO A O 1
ATOM 1563 N N . GLY A 1 197 ? 13.365 -6.910 12.609 1.00 84.19 197 GLY A N 1
ATOM 1564 C CA . GLY A 1 197 ? 13.059 -8.253 12.106 1.00 84.19 197 GLY A CA 1
ATOM 1565 C C . GLY A 1 197 ? 11.624 -8.449 11.599 1.00 84.19 197 GLY A C 1
ATOM 1566 O O . GLY A 1 197 ? 11.267 -9.575 11.251 1.00 84.19 197 GLY A O 1
ATOM 1567 N N . ARG A 1 198 ? 10.808 -7.390 11.536 1.00 84.31 198 ARG A N 1
ATOM 1568 C CA . ARG A 1 198 ? 9.467 -7.394 10.930 1.00 84.31 198 ARG A CA 1
ATOM 1569 C C . ARG A 1 198 ? 9.373 -6.331 9.828 1.00 84.31 198 ARG A C 1
ATOM 1571 O O . ARG A 1 198 ? 10.121 -5.364 9.853 1.00 84.31 198 ARG A O 1
ATOM 1578 N N . PHE A 1 199 ? 8.436 -6.510 8.893 1.00 88.81 199 PHE A N 1
ATOM 1579 C CA . PHE A 1 199 ? 8.162 -5.575 7.789 1.00 88.81 199 PHE A CA 1
ATOM 1580 C C . PHE A 1 199 ? 9.382 -5.329 6.875 1.00 88.81 199 PHE A C 1
ATOM 1582 O O . PHE A 1 199 ? 10.017 -6.297 6.431 1.00 88.81 199 PHE A O 1
ATOM 1589 N N . PHE A 1 200 ? 9.691 -4.062 6.562 1.00 91.12 200 PHE A N 1
ATOM 1590 C CA . PHE A 1 200 ? 10.846 -3.693 5.747 1.00 91.12 200 PHE A CA 1
ATOM 1591 C C . PHE A 1 200 ? 12.158 -3.933 6.511 1.00 91.12 200 PHE A C 1
ATOM 1593 O O . PHE A 1 200 ? 12.259 -3.538 7.674 1.00 91.12 200 PHE A O 1
ATOM 1600 N N . PRO A 1 201 ? 13.174 -4.550 5.878 1.00 87.81 201 PRO A N 1
ATOM 1601 C CA . PRO A 1 201 ? 14.484 -4.739 6.504 1.00 87.81 201 PRO A CA 1
ATOM 1602 C C . PRO A 1 201 ? 15.116 -3.407 6.931 1.00 87.81 201 PRO A C 1
ATOM 1604 O O . PRO A 1 201 ? 15.636 -3.316 8.043 1.00 87.81 201 PRO A O 1
ATOM 1607 N N . ASP A 1 202 ? 14.954 -2.373 6.107 1.00 91.06 202 ASP A N 1
ATOM 1608 C CA . ASP A 1 202 ? 15.567 -1.058 6.307 1.00 91.06 202 ASP A CA 1
ATOM 1609 C C . ASP A 1 202 ? 14.584 -0.020 6.878 1.00 91.06 202 ASP A C 1
ATOM 1611 O O . ASP A 1 202 ? 14.842 1.181 6.850 1.00 91.06 202 ASP A O 1
ATOM 1615 N N . ALA A 1 203 ? 13.469 -0.481 7.469 1.00 92.38 203 ALA A N 1
ATOM 1616 C CA . ALA A 1 203 ? 12.418 0.360 8.058 1.00 92.38 203 ALA A CA 1
ATOM 1617 C C . ALA A 1 203 ? 12.953 1.439 9.018 1.00 92.38 203 ALA A C 1
ATOM 1619 O O . ALA A 1 203 ? 12.378 2.522 9.100 1.00 92.38 203 ALA A O 1
ATOM 1620 N N . ALA A 1 204 ? 14.051 1.157 9.730 1.00 92.38 204 ALA A N 1
ATOM 1621 C CA . ALA A 1 204 ? 14.663 2.083 10.684 1.00 92.38 204 ALA A CA 1
ATOM 1622 C C . ALA A 1 204 ? 15.263 3.331 10.019 1.00 92.38 204 ALA A C 1
ATOM 1624 O O . ALA A 1 204 ? 15.384 4.359 10.682 1.00 92.38 204 ALA A O 1
ATOM 1625 N N . GLY A 1 205 ? 15.648 3.232 8.744 1.00 91.56 205 GLY A N 1
ATOM 1626 C CA . GLY A 1 205 ? 16.151 4.348 7.948 1.00 91.56 205 GLY A CA 1
ATOM 1627 C C . GLY A 1 205 ? 15.058 5.113 7.200 1.00 91.56 205 GLY A C 1
ATOM 1628 O O . GLY A 1 205 ? 15.341 6.154 6.617 1.00 91.56 205 GLY A O 1
ATOM 1629 N N . PHE A 1 206 ? 13.813 4.626 7.221 1.00 94.81 206 PHE A N 1
ATOM 1630 C CA . PHE A 1 206 ? 12.697 5.302 6.562 1.00 94.81 206 PHE A CA 1
ATOM 1631 C C . PHE A 1 206 ? 12.253 6.529 7.376 1.00 94.81 206 PHE A C 1
ATOM 1633 O O . PHE A 1 206 ? 12.437 6.559 8.598 1.00 94.81 206 PHE A O 1
ATOM 1640 N N . PRO A 1 207 ? 11.592 7.509 6.738 1.00 93.69 207 PRO A N 1
ATOM 1641 C CA . PRO A 1 207 ? 10.941 8.600 7.449 1.00 93.69 207 PRO A CA 1
ATOM 1642 C C . PRO A 1 207 ? 9.851 8.092 8.403 1.00 93.69 207 PRO A C 1
ATOM 1644 O O . PRO A 1 207 ? 9.307 6.991 8.257 1.00 93.69 207 PRO A O 1
ATOM 1647 N N . ASP A 1 208 ? 9.489 8.928 9.374 1.00 90.31 208 ASP A N 1
ATOM 1648 C CA . ASP A 1 208 ? 8.265 8.718 10.139 1.00 90.31 208 ASP A CA 1
ATOM 1649 C C . ASP A 1 208 ? 7.048 8.989 9.256 1.00 90.31 208 ASP A C 1
ATOM 1651 O O . ASP A 1 208 ? 6.988 9.998 8.549 1.00 90.31 208 ASP A O 1
ATOM 1655 N N . ILE A 1 209 ? 6.039 8.119 9.337 1.00 89.19 209 ILE A N 1
ATOM 1656 C CA . ILE A 1 209 ? 4.763 8.391 8.683 1.00 89.19 209 ILE A CA 1
ATOM 1657 C C . ILE A 1 209 ? 4.138 9.662 9.270 1.00 89.19 209 ILE A C 1
ATOM 1659 O O . ILE A 1 209 ? 3.956 9.762 10.491 1.00 89.19 209 ILE A O 1
ATOM 1663 N N . PRO A 1 210 ? 3.762 10.635 8.421 1.00 87.62 210 PRO A N 1
ATOM 1664 C CA . PRO A 1 210 ? 3.142 11.855 8.888 1.00 87.62 210 PRO A CA 1
ATOM 1665 C C . PRO A 1 210 ? 1.678 11.578 9.247 1.00 87.62 210 PRO A C 1
ATOM 1667 O O . PRO A 1 210 ? 0.796 11.539 8.389 1.00 87.62 210 PRO A O 1
ATOM 1670 N N . PHE A 1 211 ? 1.398 11.425 10.543 1.00 84.00 211 PHE A N 1
ATOM 1671 C CA . PHE A 1 211 ? 0.034 11.385 11.081 1.00 84.00 211 PHE A CA 1
ATOM 1672 C C . PHE A 1 211 ? -0.601 12.784 11.062 1.00 84.00 211 PHE A C 1
ATOM 1674 O O . PHE A 1 211 ? -0.854 13.397 12.102 1.00 84.00 211 PHE A O 1
ATOM 1681 N N . ASN A 1 212 ? -0.829 13.308 9.858 1.00 71.44 212 ASN A N 1
ATOM 1682 C CA . ASN A 1 212 ? -1.324 14.667 9.620 1.00 71.44 212 ASN A CA 1
ATOM 1683 C C . ASN A 1 212 ? -2.740 14.892 10.161 1.00 71.44 212 ASN A C 1
ATOM 1685 O O . ASN A 1 212 ? -3.140 16.033 10.397 1.00 71.44 212 ASN A O 1
ATOM 1689 N N . THR A 1 213 ? -3.475 13.810 10.400 1.00 82.62 213 THR A N 1
ATOM 1690 C CA . THR A 1 213 ? -4.828 13.854 10.932 1.00 82.62 213 THR A CA 1
ATOM 1691 C C . THR A 1 213 ? -4.833 13.413 12.384 1.00 82.62 213 THR A C 1
ATOM 1693 O O . THR A 1 213 ? -4.571 12.255 12.711 1.00 82.62 213 THR A O 1
ATOM 1696 N N . THR A 1 214 ? -5.150 14.357 13.271 1.00 83.81 214 THR A N 1
ATOM 1697 C CA . THR A 1 214 ? -5.312 14.093 14.701 1.00 83.81 214 THR A CA 1
ATOM 1698 C C . THR A 1 214 ? -6.785 14.167 15.086 1.00 83.81 214 THR A C 1
ATOM 1700 O O . THR A 1 214 ? -7.415 15.210 14.929 1.00 83.81 214 THR A O 1
ATOM 1703 N N . ILE A 1 215 ? -7.323 13.080 15.637 1.00 79.19 215 ILE A N 1
ATOM 1704 C CA . ILE A 1 215 ? -8.699 13.020 16.139 1.00 79.19 215 ILE A CA 1
ATOM 1705 C C . ILE A 1 215 ? -8.684 13.351 17.630 1.00 79.19 215 ILE A C 1
ATOM 1707 O O . ILE A 1 215 ? -8.243 12.546 18.444 1.00 79.19 215 ILE A O 1
ATOM 1711 N N . THR A 1 216 ? -9.141 14.544 18.006 1.00 77.06 216 THR A N 1
ATOM 1712 C CA . THR A 1 216 ? -9.198 14.959 19.416 1.00 77.06 216 THR A CA 1
ATOM 1713 C C . THR A 1 216 ? -10.390 14.321 20.128 1.00 77.06 216 THR A C 1
ATOM 1715 O O . THR A 1 216 ? -11.531 14.479 19.701 1.00 77.06 216 THR A O 1
ATOM 1718 N N . LEU A 1 217 ? -10.131 13.621 21.232 1.00 71.06 217 LEU A N 1
ATOM 1719 C CA . LEU A 1 217 ? -11.171 13.068 22.100 1.00 71.06 217 LEU A CA 1
ATOM 1720 C C . LEU A 1 217 ? -11.491 14.060 23.225 1.00 71.06 217 LEU A C 1
ATOM 1722 O O . LEU A 1 217 ? -10.587 14.475 23.954 1.00 71.06 217 LEU A O 1
ATOM 1726 N N . ASP A 1 218 ? -12.764 14.412 23.404 1.00 61.22 218 ASP A N 1
ATOM 1727 C CA . ASP A 1 218 ? -13.199 15.215 24.552 1.00 61.22 218 ASP A CA 1
ATOM 1728 C C . ASP A 1 218 ? -13.264 14.335 25.816 1.00 61.22 218 ASP A C 1
ATOM 1730 O O . ASP A 1 218 ? -14.168 13.525 26.014 1.00 61.22 218 ASP A O 1
ATOM 1734 N N . GLY A 1 219 ? -12.272 14.484 26.702 1.00 50.09 219 GLY A N 1
ATOM 1735 C CA . GLY A 1 219 ? -12.031 13.603 27.861 1.00 50.09 219 GLY A CA 1
ATOM 1736 C C . GLY A 1 219 ? -13.088 13.602 28.980 1.00 50.09 219 GLY A C 1
ATOM 1737 O O . GLY A 1 219 ? -12.926 12.878 29.964 1.00 50.09 219 GLY A O 1
ATOM 1738 N N . ASN A 1 220 ? -14.160 14.388 28.851 1.00 50.69 220 ASN A N 1
ATOM 1739 C CA . ASN A 1 220 ? -15.287 14.407 29.793 1.00 50.69 220 ASN A CA 1
ATOM 1740 C C . ASN A 1 220 ? -16.502 13.617 29.297 1.00 50.69 220 ASN A C 1
ATOM 1742 O O . ASN A 1 220 ? -17.439 13.393 30.069 1.00 50.69 220 ASN A O 1
ATOM 1746 N N . ASP A 1 221 ? -16.498 13.178 28.041 1.00 46.22 221 ASP A N 1
ATOM 1747 C CA . ASP A 1 221 ? -17.671 12.583 27.437 1.00 46.22 221 ASP A CA 1
ATOM 1748 C C . ASP A 1 221 ? -17.625 11.065 27.459 1.00 46.22 221 ASP A C 1
ATOM 1750 O O . ASP A 1 221 ? -17.069 10.384 26.606 1.00 46.22 221 ASP A O 1
ATOM 1754 N N . THR A 1 222 ? -18.355 10.515 28.420 1.00 46.03 222 THR A N 1
ATOM 1755 C CA . THR A 1 222 ? -18.727 9.096 28.439 1.00 46.03 222 THR A CA 1
ATOM 1756 C C . THR A 1 222 ? -19.669 8.714 27.283 1.00 46.03 222 THR A C 1
ATOM 1758 O O . THR A 1 222 ? -20.043 7.544 27.169 1.00 46.03 222 THR A O 1
ATOM 1761 N N . GLY A 1 223 ? -20.037 9.658 26.403 1.00 40.44 223 GLY A N 1
ATOM 1762 C CA . GLY A 1 223 ? -21.021 9.470 25.335 1.00 40.44 223 GLY A CA 1
ATOM 1763 C C . GLY A 1 223 ? -20.755 10.165 23.993 1.00 40.44 223 GLY A C 1
ATOM 1764 O O . GLY A 1 223 ? -21.572 9.968 23.097 1.00 40.44 223 GLY A O 1
ATOM 1765 N N . ILE A 1 224 ? -19.672 10.932 23.808 1.00 46.00 224 ILE A N 1
ATOM 1766 C CA . ILE A 1 224 ? -19.433 11.649 22.542 1.00 46.00 224 ILE A CA 1
ATOM 1767 C C . ILE A 1 224 ? -18.507 10.859 21.619 1.00 46.00 224 ILE A C 1
ATOM 1769 O O . ILE A 1 224 ? -17.405 10.447 21.973 1.00 46.00 224 ILE A O 1
ATOM 1773 N N . GLN A 1 225 ? -19.034 10.656 20.416 1.00 55.47 225 GLN A N 1
ATOM 1774 C CA . GLN A 1 225 ? -18.339 10.264 19.206 1.00 55.47 225 GLN A CA 1
ATOM 1775 C C . GLN A 1 225 ? -17.578 11.496 18.700 1.00 55.47 225 GLN A C 1
ATOM 1777 O O . GLN A 1 225 ? -18.219 12.463 18.285 1.00 55.47 225 GLN A O 1
ATOM 1782 N N . THR A 1 226 ? -16.244 11.501 18.712 1.00 58.09 226 THR A N 1
ATOM 1783 C CA . THR A 1 226 ? -15.549 12.443 17.827 1.00 58.09 226 THR A CA 1
ATOM 1784 C C . THR A 1 226 ? -15.700 11.899 16.417 1.00 58.09 226 THR A C 1
ATOM 1786 O O . THR A 1 226 ? -15.330 10.756 16.143 1.00 58.09 226 THR A O 1
ATOM 1789 N N . VAL A 1 227 ? -16.283 12.719 15.550 1.00 64.25 227 VAL A N 1
ATOM 1790 C CA . VAL A 1 227 ? -16.536 12.399 14.151 1.00 64.25 227 VAL A CA 1
ATOM 1791 C C . VAL A 1 227 ? -15.483 13.119 13.320 1.00 64.25 227 VAL A C 1
ATOM 1793 O O . VAL A 1 227 ? -15.461 14.349 13.277 1.00 64.25 227 VAL A O 1
ATOM 1796 N N . PHE A 1 228 ? -14.600 12.364 12.680 1.00 77.75 228 PHE A N 1
ATOM 1797 C CA . PHE A 1 228 ? -13.728 12.878 11.633 1.00 77.75 228 PHE A CA 1
ATOM 1798 C C . PHE A 1 228 ? -14.330 12.516 10.277 1.00 77.75 228 PHE A C 1
ATOM 1800 O O . PHE A 1 228 ? -14.681 11.362 10.059 1.00 77.75 228 PHE A O 1
ATOM 1807 N N . GLN A 1 229 ? -14.470 13.489 9.383 1.00 81.38 229 GLN A N 1
ATOM 1808 C CA . GLN A 1 229 ? -14.975 13.276 8.026 1.00 81.38 229 GLN A CA 1
ATOM 1809 C C . GLN A 1 229 ? -13.943 13.768 7.031 1.00 81.38 229 GLN A C 1
ATOM 1811 O O . GLN A 1 229 ? -13.392 14.857 7.210 1.00 81.38 229 GLN A O 1
ATOM 1816 N N . ASN A 1 230 ? -13.685 12.968 6.005 1.00 87.38 230 ASN A N 1
ATOM 1817 C CA . ASN A 1 230 ? -12.750 13.311 4.945 1.00 87.38 230 ASN A CA 1
ATOM 1818 C C . ASN A 1 230 ? -13.058 12.514 3.677 1.00 87.38 230 ASN A C 1
ATOM 1820 O O . ASN A 1 230 ? -13.897 11.615 3.691 1.00 87.38 230 ASN A O 1
ATOM 1824 N N . GLU A 1 231 ? -12.337 12.824 2.608 1.00 87.88 231 GLU A N 1
ATOM 1825 C CA . GLU A 1 231 ? -12.394 12.114 1.335 1.00 87.88 231 GLU A CA 1
ATOM 1826 C C . GLU A 1 231 ? -11.042 11.467 0.999 1.00 87.88 231 GLU A C 1
ATOM 1828 O O . GLU A 1 231 ? -9.972 12.019 1.293 1.00 87.88 231 GLU A O 1
ATOM 1833 N N . LEU A 1 232 ? -11.094 10.294 0.363 1.00 88.50 232 LEU A N 1
ATOM 1834 C CA . LEU A 1 232 ? -9.936 9.643 -0.252 1.00 88.50 232 LEU A CA 1
ATOM 1835 C C . LEU A 1 232 ? -10.287 9.129 -1.659 1.00 88.50 232 LEU A C 1
ATOM 1837 O O . LEU A 1 232 ? -11.411 8.660 -1.879 1.00 88.50 232 LEU A O 1
ATOM 1841 N N . PRO A 1 233 ? -9.343 9.207 -2.617 1.00 89.31 233 PRO A N 1
ATOM 1842 C CA . PRO A 1 233 ? -9.479 8.540 -3.905 1.00 89.31 233 PRO A CA 1
ATOM 1843 C C . PRO A 1 233 ? -9.303 7.026 -3.742 1.00 89.31 233 PRO A C 1
ATOM 1845 O O . PRO A 1 233 ? -8.869 6.545 -2.694 1.00 89.31 233 PRO A O 1
ATOM 1848 N N . THR A 1 234 ? -9.655 6.252 -4.768 1.00 87.12 234 THR A N 1
ATOM 1849 C CA . THR A 1 234 ? -9.414 4.799 -4.764 1.00 87.12 234 THR A CA 1
ATOM 1850 C C . THR A 1 234 ? -7.920 4.495 -4.698 1.00 87.12 234 THR A C 1
ATOM 1852 O O . THR A 1 234 ? -7.110 5.275 -5.192 1.00 87.12 234 THR A O 1
ATOM 1855 N N . LEU A 1 235 ? -7.558 3.338 -4.146 1.00 88.25 235 LEU A N 1
ATOM 1856 C CA . LEU A 1 235 ? -6.173 2.888 -3.996 1.00 88.25 235 LEU A CA 1
ATOM 1857 C C . LEU A 1 235 ? -5.294 3.891 -3.232 1.00 88.25 235 LEU A C 1
ATOM 1859 O O . LEU A 1 235 ? -4.139 4.104 -3.582 1.00 88.25 235 LEU A O 1
ATOM 1863 N N . ALA A 1 236 ? -5.838 4.520 -2.194 1.00 90.81 236 ALA A N 1
ATOM 1864 C CA . ALA A 1 236 ? -5.125 5.478 -1.355 1.00 90.81 236 ALA A CA 1
ATOM 1865 C C . ALA A 1 236 ? -5.345 5.174 0.125 1.00 90.81 236 ALA A C 1
ATOM 1867 O O . ALA A 1 236 ? -6.300 4.477 0.494 1.00 90.81 236 ALA A O 1
ATOM 1868 N N . PHE A 1 237 ? -4.483 5.717 0.985 1.00 89.88 237 PHE A N 1
ATOM 1869 C CA . PHE A 1 237 ? -4.650 5.584 2.425 1.00 89.88 237 PHE A CA 1
ATOM 1870 C C . PHE A 1 237 ? -4.237 6.819 3.229 1.00 89.88 237 PHE A C 1
ATOM 1872 O O . PHE A 1 237 ? -3.317 7.558 2.891 1.00 89.88 237 PHE A O 1
ATOM 1879 N N . GLU A 1 238 ? -4.942 7.045 4.335 1.00 90.69 238 GLU A N 1
ATOM 1880 C CA . GLU A 1 238 ? -4.718 8.148 5.269 1.00 90.69 238 GLU A CA 1
ATOM 1881 C C . GLU A 1 238 ? -4.356 7.620 6.649 1.00 90.69 238 GLU A C 1
ATOM 1883 O O . GLU A 1 238 ? -5.062 6.779 7.200 1.00 90.69 238 GLU A O 1
ATOM 1888 N N . PHE A 1 239 ? -3.306 8.180 7.247 1.00 90.81 239 PHE A N 1
ATOM 1889 C CA . PHE A 1 239 ? -2.908 7.856 8.609 1.00 90.81 239 PHE A CA 1
ATOM 1890 C C . PHE A 1 239 ? -3.547 8.788 9.634 1.00 90.81 239 PHE A C 1
ATOM 1892 O O . PHE A 1 239 ? -3.462 10.015 9.546 1.00 90.81 239 PHE A O 1
ATOM 1899 N N . LEU A 1 240 ? -4.141 8.175 10.651 1.00 88.50 240 LEU A N 1
ATOM 1900 C CA . LEU A 1 240 ? -4.857 8.822 11.736 1.00 88.50 240 LEU A CA 1
ATOM 1901 C C . LEU A 1 240 ? -4.109 8.612 13.050 1.00 88.50 240 LEU A C 1
ATOM 1903 O O . LEU A 1 240 ? -3.688 7.499 13.378 1.00 88.50 240 LEU A O 1
ATOM 1907 N N . ARG A 1 241 ? -4.000 9.681 13.837 1.00 87.31 241 ARG A N 1
ATOM 1908 C CA . ARG A 1 241 ? -3.549 9.636 15.227 1.00 87.31 241 ARG A CA 1
ATOM 1909 C C . ARG A 1 241 ? -4.683 10.053 16.144 1.00 87.31 241 ARG A C 1
ATOM 1911 O O . ARG A 1 241 ? -5.248 11.134 16.010 1.00 87.31 241 ARG A O 1
ATOM 1918 N N . ILE A 1 242 ? -4.973 9.226 17.132 1.00 81.75 242 ILE A N 1
ATOM 1919 C CA . ILE A 1 242 ? -6.001 9.486 18.133 1.00 81.75 242 ILE A CA 1
ATOM 1920 C C . ILE A 1 242 ? -5.272 9.593 19.472 1.00 81.75 242 ILE A C 1
ATOM 1922 O O . ILE A 1 242 ? -4.847 8.566 19.994 1.00 81.75 242 ILE A O 1
ATOM 1926 N N . PRO A 1 243 ? -5.036 10.797 20.021 1.00 79.88 243 PRO A N 1
ATOM 1927 C CA . PRO A 1 243 ? -4.386 10.947 21.316 1.00 79.88 243 PRO A CA 1
ATOM 1928 C C . PRO A 1 243 ? -5.284 10.363 22.410 1.00 79.88 243 PRO A C 1
ATOM 1930 O O . PRO A 1 243 ? -6.474 10.682 22.471 1.00 79.88 243 PRO A O 1
ATOM 1933 N N . VAL A 1 244 ? -4.719 9.532 23.282 1.00 73.88 244 VAL A N 1
ATOM 1934 C CA . VAL A 1 244 ? -5.454 8.870 24.370 1.00 73.88 244 VAL A CA 1
ATOM 1935 C C . VAL A 1 244 ? -4.684 9.015 25.672 1.00 73.88 244 VAL A C 1
ATOM 1937 O O . VAL A 1 244 ? -3.456 9.091 25.674 1.00 73.88 244 VAL A O 1
ATOM 1940 N N . SER A 1 245 ? -5.388 9.063 26.803 1.00 69.44 245 SER A N 1
ATOM 1941 C CA . SER A 1 245 ? -4.706 8.914 28.087 1.00 69.44 245 SER A CA 1
ATOM 1942 C C . SER A 1 245 ? -4.320 7.437 28.289 1.00 69.44 245 SER A C 1
ATOM 1944 O O . SER A 1 245 ? -5.093 6.563 27.896 1.00 69.44 245 SER A O 1
ATOM 1946 N N . PRO A 1 246 ? -3.192 7.128 28.964 1.00 64.19 246 PRO A N 1
ATOM 1947 C CA . PRO A 1 246 ? -2.765 5.742 29.245 1.00 64.19 246 PRO A CA 1
ATOM 1948 C C . PRO A 1 246 ? -3.786 4.918 30.053 1.00 64.19 246 PRO A C 1
ATOM 1950 O O . PRO A 1 246 ? -3.650 3.720 30.266 1.00 64.19 246 PRO A O 1
ATOM 1953 N N . ALA A 1 247 ? -4.797 5.595 30.588 1.00 59.69 247 ALA A N 1
ATOM 1954 C CA . ALA A 1 247 ? -5.860 5.048 31.399 1.00 59.69 247 ALA A CA 1
ATOM 1955 C C . ALA A 1 247 ? -7.208 5.187 30.672 1.00 59.69 247 ALA A C 1
ATOM 1957 O O . ALA A 1 247 ? -8.215 5.445 31.315 1.00 59.69 247 ALA A O 1
ATOM 1958 N N . ALA A 1 248 ? -7.267 5.096 29.343 1.00 65.56 248 ALA A N 1
ATOM 1959 C CA . ALA A 1 248 ? -8.525 5.133 28.595 1.00 65.56 248 ALA A CA 1
ATOM 1960 C C . ALA A 1 248 ? -8.619 3.967 27.614 1.00 65.56 248 ALA A C 1
ATOM 1962 O O . ALA A 1 248 ? -7.691 3.737 26.849 1.00 65.56 248 ALA A O 1
ATOM 1963 N N . SER A 1 249 ? -9.753 3.266 27.600 1.00 68.31 249 SER A N 1
ATOM 1964 C CA . SER A 1 249 ? -10.077 2.360 26.493 1.00 68.31 249 SER A CA 1
ATOM 1965 C C . SER A 1 249 ? -10.736 3.159 25.373 1.00 68.31 249 SER A C 1
ATOM 1967 O O . SER A 1 249 ? -11.608 3.994 25.641 1.00 68.31 249 SER A O 1
ATOM 1969 N N . VAL A 1 250 ? -10.339 2.909 24.127 1.00 73.00 250 VAL A N 1
ATOM 1970 C CA . VAL A 1 250 ? -10.830 3.627 22.947 1.00 73.00 250 VAL A CA 1
ATOM 1971 C C . VAL A 1 250 ? -11.490 2.678 21.970 1.00 73.00 250 VAL A C 1
ATOM 1973 O O . VAL A 1 250 ? -10.903 1.685 21.569 1.00 73.00 250 VAL A O 1
ATOM 1976 N N . GLN A 1 251 ? -12.703 3.014 21.555 1.00 73.00 251 GLN A N 1
ATOM 1977 C CA . GLN A 1 251 ? -13.387 2.363 20.452 1.00 73.00 251 GLN A CA 1
ATOM 1978 C C . GLN A 1 251 ? -13.258 3.222 19.195 1.00 73.00 251 GLN A C 1
ATOM 1980 O O . GLN A 1 251 ? -13.470 4.434 19.264 1.00 73.00 251 GLN A O 1
ATOM 1985 N N . VAL A 1 252 ? -12.957 2.608 18.055 1.00 75.00 252 VAL A N 1
ATOM 1986 C CA . VAL A 1 252 ? -12.951 3.263 16.741 1.00 75.00 252 VAL A CA 1
ATOM 1987 C C . VAL A 1 252 ? -13.874 2.534 15.779 1.00 75.00 252 VAL A C 1
ATOM 1989 O O . VAL A 1 252 ? -13.969 1.317 15.856 1.00 75.00 252 VAL A O 1
ATOM 1992 N N . LEU A 1 253 ? -14.542 3.251 14.883 1.00 72.25 253 LEU A N 1
ATOM 1993 C CA . LEU A 1 253 ? -15.426 2.707 13.850 1.00 72.25 253 LEU A CA 1
ATOM 1994 C C . LEU A 1 253 ? -15.245 3.521 12.565 1.00 72.25 253 LEU A C 1
ATOM 1996 O O . LEU A 1 253 ? -15.229 4.748 12.609 1.00 72.25 253 LEU A O 1
ATOM 2000 N N . LEU A 1 254 ? -15.147 2.839 11.429 1.00 76.88 254 LEU A N 1
ATOM 2001 C CA . LEU A 1 254 ? -15.103 3.447 10.100 1.00 76.88 254 LEU A CA 1
ATOM 2002 C C . LEU A 1 254 ? -16.449 3.236 9.393 1.00 76.88 254 LEU A C 1
ATOM 2004 O O . LEU A 1 254 ? -16.911 2.101 9.308 1.00 76.88 254 LEU A O 1
ATOM 2008 N N . GLU A 1 255 ? -17.054 4.296 8.864 1.00 74.25 255 GLU A N 1
ATOM 2009 C CA . GLU A 1 255 ? -18.241 4.245 7.996 1.00 74.25 255 GLU A CA 1
ATOM 2010 C C . GLU A 1 255 ? -17.999 5.069 6.723 1.00 74.25 255 GLU A C 1
ATOM 2012 O O . GLU A 1 255 ? -17.239 6.034 6.746 1.00 74.25 255 GLU A O 1
ATOM 2017 N N . SER A 1 256 ? -18.653 4.741 5.613 1.00 74.12 256 SER A N 1
ATOM 2018 C CA . SER A 1 256 ? -18.591 5.499 4.359 1.00 74.12 256 SER A CA 1
ATOM 2019 C C . SER A 1 256 ? -19.986 5.847 3.839 1.00 74.12 256 SER A C 1
ATOM 2021 O O . SER A 1 256 ? -20.980 5.198 4.168 1.00 74.12 256 SER A O 1
ATOM 2023 N N . GLN A 1 257 ? -20.076 6.893 3.013 1.00 63.56 257 GLN A N 1
ATOM 2024 C CA . GLN A 1 257 ? -21.338 7.270 2.356 1.00 63.56 257 GLN A CA 1
ATOM 2025 C C . GLN A 1 257 ? -21.586 6.477 1.053 1.00 63.56 257 GLN A C 1
ATOM 2027 O O . GLN A 1 257 ? -22.718 6.436 0.569 1.00 63.56 257 GLN A O 1
ATOM 2032 N N . GLY A 1 258 ? -20.542 5.854 0.484 1.00 57.09 258 GLY A N 1
ATOM 2033 C CA . GLY A 1 258 ? -20.543 5.208 -0.841 1.00 57.09 258 GLY A CA 1
ATOM 2034 C C . GLY A 1 258 ? -21.057 3.764 -0.878 1.00 57.09 258 GLY A C 1
ATOM 2035 O O . GLY A 1 258 ? -21.368 3.248 -1.952 1.00 57.09 258 GLY A O 1
ATOM 2036 N N . GLY A 1 259 ? -21.220 3.128 0.283 1.00 52.66 259 GLY A N 1
ATOM 2037 C CA . GLY A 1 259 ? -21.646 1.738 0.398 1.00 52.66 259 GLY A CA 1
ATOM 2038 C C . GLY A 1 259 ? -20.491 0.793 0.722 1.00 52.66 259 GLY A C 1
ATOM 2039 O O . GLY A 1 259 ? -19.340 1.008 0.359 1.00 52.66 259 GLY A O 1
ATOM 2040 N N . GLN A 1 260 ? -20.843 -0.277 1.429 1.00 54.19 260 GLN A N 1
ATOM 2041 C CA . GLN A 1 260 ? -19.901 -1.221 2.013 1.00 54.19 260 GLN A CA 1
ATOM 2042 C C . GLN A 1 260 ? -19.164 -1.985 0.916 1.00 54.19 260 GLN A C 1
ATOM 2044 O O . GLN A 1 260 ? -19.834 -2.555 0.055 1.00 54.19 260 GLN A O 1
ATOM 2049 N N . ASN A 1 261 ? -17.822 -1.969 0.958 1.00 56.78 261 ASN A N 1
ATOM 2050 C CA . ASN A 1 261 ? -16.872 -2.991 0.455 1.00 56.78 261 ASN A CA 1
ATOM 2051 C C . ASN A 1 261 ? -15.545 -2.439 -0.094 1.00 56.78 261 ASN A C 1
ATOM 2053 O O . ASN A 1 261 ? -14.726 -3.251 -0.513 1.00 56.78 261 ASN A O 1
ATOM 2057 N N . ALA A 1 262 ? -15.318 -1.121 -0.082 1.00 66.12 262 ALA A N 1
ATOM 2058 C CA . ALA A 1 262 ? -14.031 -0.534 -0.476 1.00 66.12 262 ALA A CA 1
ATOM 2059 C C . ALA A 1 262 ? -13.198 -0.029 0.710 1.00 66.12 262 ALA A C 1
ATOM 2061 O O . ALA A 1 262 ? -12.013 0.224 0.555 1.00 66.12 262 ALA A O 1
ATOM 2062 N N . TRP A 1 263 ? -13.792 0.157 1.889 1.00 76.12 263 TRP A N 1
ATOM 2063 C CA . TRP A 1 263 ? -13.128 0.835 3.000 1.00 76.12 263 TRP A CA 1
ATOM 2064 C C . TRP A 1 263 ? -12.635 -0.142 4.060 1.00 76.12 263 TRP A C 1
ATOM 2066 O O . TRP A 1 263 ? -13.389 -0.985 4.559 1.00 76.12 263 TRP A O 1
ATOM 2076 N N . GLN A 1 264 ? -11.363 -0.003 4.420 1.00 79.12 264 GLN A N 1
ATOM 2077 C CA . GLN A 1 264 ? -10.698 -0.823 5.426 1.00 79.12 264 GLN A CA 1
ATOM 2078 C C . GLN A 1 264 ? -9.924 0.083 6.374 1.00 79.12 264 GLN A C 1
ATOM 2080 O O . GLN A 1 264 ? -9.162 0.951 5.951 1.00 79.12 264 GLN A O 1
ATOM 2085 N N . GLY A 1 265 ? -10.121 -0.108 7.668 1.00 79.12 265 GLY A N 1
ATOM 2086 C CA . GLY A 1 265 ? -9.250 0.450 8.681 1.00 79.12 265 GLY A CA 1
ATOM 2087 C C . GLY A 1 265 ? -8.104 -0.512 8.971 1.00 79.12 265 GLY A C 1
ATOM 2088 O O . GLY A 1 265 ? -8.273 -1.722 8.914 1.00 79.12 265 GLY A O 1
ATOM 2089 N N . VAL A 1 266 ? -6.934 0.013 9.302 1.00 76.75 266 VAL A N 1
ATOM 2090 C CA . VAL A 1 266 ? -5.758 -0.767 9.681 1.00 76.75 266 VAL A CA 1
ATOM 2091 C C . VAL A 1 266 ? -5.299 -0.293 11.042 1.00 76.75 266 VAL A C 1
ATOM 2093 O O . VAL A 1 266 ? -4.942 0.872 11.204 1.00 76.75 266 VAL A O 1
ATOM 2096 N N . SER A 1 267 ? -5.308 -1.186 12.025 1.00 75.56 267 SER A N 1
ATOM 2097 C CA . SER A 1 267 ? -4.785 -0.900 13.357 1.00 75.56 267 SER A CA 1
ATOM 2098 C C . SER A 1 267 ? -3.255 -0.868 13.350 1.00 75.56 267 SER A C 1
ATOM 2100 O O . SER A 1 267 ? -2.622 -1.819 12.901 1.00 75.56 267 SER A O 1
ATOM 2102 N N . LEU A 1 268 ? -2.642 0.188 13.884 1.00 74.12 268 LEU A N 1
ATOM 2103 C CA . LEU A 1 268 ? -1.187 0.305 14.026 1.00 74.12 268 LEU A CA 1
ATOM 2104 C C . LEU A 1 268 ? -0.829 0.246 15.512 1.00 74.12 268 LEU A C 1
ATOM 2106 O O . LEU A 1 268 ? -0.475 1.253 16.129 1.00 74.12 268 LEU A O 1
ATOM 2110 N N . SER A 1 269 ? -0.989 -0.931 16.115 1.00 63.88 269 SER A N 1
ATOM 2111 C CA . SER A 1 269 ? -0.706 -1.103 17.539 1.00 63.88 269 SER A CA 1
ATOM 2112 C C . SER A 1 269 ? 0.775 -1.360 17.807 1.00 63.88 269 SER A C 1
ATOM 2114 O O . SER A 1 269 ? 1.491 -1.880 16.954 1.00 63.88 269 SER A O 1
ATOM 2116 N N . ASP A 1 270 ? 1.240 -0.983 19.000 1.00 57.59 270 ASP A N 1
ATOM 2117 C CA . ASP A 1 270 ? 2.635 -1.204 19.367 1.00 57.59 270 ASP A CA 1
ATOM 2118 C C . ASP A 1 270 ? 2.932 -2.671 19.736 1.00 57.59 270 ASP A C 1
ATOM 2120 O O . ASP A 1 270 ? 4.082 -3.097 19.570 1.00 57.59 270 ASP A O 1
ATOM 2124 N N . ASP A 1 271 ? 1.903 -3.414 20.169 1.00 50.09 271 ASP A N 1
ATOM 2125 C CA . ASP A 1 271 ? 1.974 -4.769 20.735 1.00 50.09 271 ASP A CA 1
ATOM 2126 C C . ASP A 1 271 ? 1.510 -5.883 19.774 1.00 50.09 271 ASP A C 1
ATOM 2128 O O . ASP A 1 271 ? 1.963 -7.024 19.900 1.00 50.09 271 ASP A O 1
ATOM 2132 N N . ASP A 1 272 ? 0.644 -5.573 18.804 1.00 49.25 272 ASP A N 1
ATOM 2133 C CA . ASP A 1 272 ? 0.203 -6.508 17.763 1.00 49.25 272 ASP A CA 1
ATOM 2134 C C . ASP A 1 272 ? 1.002 -6.275 16.470 1.00 49.25 272 ASP A C 1
ATOM 2136 O O . ASP A 1 272 ? 0.874 -5.223 15.837 1.00 49.25 272 ASP A O 1
ATOM 2140 N N . PRO A 1 273 ? 1.856 -7.233 16.068 1.00 40.19 273 PRO A N 1
ATOM 2141 C CA . PRO A 1 273 ? 2.671 -7.122 14.867 1.00 40.19 273 PRO A CA 1
ATOM 2142 C C . PRO A 1 273 ? 1.875 -7.267 13.569 1.00 40.19 273 PRO A C 1
ATOM 2144 O O . PRO A 1 273 ? 2.471 -7.140 12.496 1.00 40.19 273 PRO A O 1
ATOM 2147 N N . PHE A 1 274 ? 0.584 -7.585 13.642 1.00 42.03 274 PHE A N 1
ATOM 2148 C CA . PHE A 1 274 ? -0.286 -7.582 12.485 1.00 42.03 274 PHE A CA 1
ATOM 2149 C C . PHE A 1 274 ? -1.153 -6.333 12.512 1.00 42.03 274 PHE A C 1
ATOM 2151 O O . PHE A 1 274 ? -1.898 -6.053 13.447 1.00 42.03 274 PHE A O 1
ATOM 2158 N N . ALA A 1 275 ? -1.029 -5.572 11.432 1.00 55.59 275 ALA A N 1
ATOM 2159 C CA . ALA A 1 275 ? -2.005 -4.577 11.060 1.00 55.59 275 ALA A CA 1
ATOM 2160 C C . ALA A 1 275 ? -3.278 -5.343 10.675 1.00 55.59 275 ALA A C 1
ATOM 2162 O O . ALA A 1 275 ? -3.468 -5.675 9.509 1.00 55.59 275 ALA A O 1
ATOM 2163 N N . GLU A 1 276 ? -4.075 -5.746 11.665 1.00 57.06 276 GLU A N 1
ATOM 2164 C CA . GLU A 1 276 ? -5.327 -6.453 11.413 1.00 57.06 276 GLU A CA 1
ATOM 2165 C C . GLU A 1 276 ? -6.287 -5.464 10.746 1.00 57.06 276 GLU A C 1
ATOM 2167 O O . GLU A 1 276 ? -6.633 -4.436 11.356 1.00 57.06 276 GLU A O 1
ATOM 2172 N N . PRO A 1 277 ? -6.666 -5.707 9.479 1.00 70.50 277 PRO A N 1
ATOM 2173 C CA . PRO A 1 277 ? -7.628 -4.858 8.823 1.00 70.50 277 PRO A CA 1
ATOM 2174 C C . PRO A 1 277 ? -8.996 -5.075 9.459 1.00 70.50 277 PRO A C 1
ATOM 2176 O O . PRO A 1 277 ? -9.408 -6.202 9.739 1.00 70.50 277 PRO A O 1
ATOM 2179 N N . PHE A 1 278 ? -9.719 -3.986 9.669 1.00 66.19 278 PHE A N 1
ATOM 2180 C CA . PHE A 1 278 ? -11.114 -4.021 10.057 1.00 66.19 278 PHE A CA 1
ATOM 2181 C C . PHE A 1 278 ? -11.948 -3.370 8.954 1.00 66.19 278 PHE A C 1
ATOM 2183 O O . PHE A 1 278 ? -11.698 -2.217 8.597 1.00 66.19 278 PHE A O 1
ATOM 2190 N N . PRO A 1 279 ? -12.938 -4.077 8.395 1.00 68.62 279 PRO A N 1
ATOM 2191 C CA . PRO A 1 279 ? -13.785 -3.500 7.372 1.00 68.62 279 PRO A CA 1
ATOM 2192 C C . PRO A 1 279 ? -14.658 -2.380 7.934 1.00 68.62 279 PRO A C 1
ATOM 2194 O O . PRO A 1 279 ? -14.920 -2.278 9.135 1.00 68.62 279 PRO A O 1
ATOM 2197 N N . GLU A 1 280 ? -15.152 -1.556 7.023 1.00 69.19 280 GLU A N 1
ATOM 2198 C CA . GLU A 1 280 ? -16.225 -0.606 7.287 1.00 69.19 280 GLU A CA 1
ATOM 2199 C C . GLU A 1 280 ? -17.393 -1.237 8.070 1.00 69.19 280 GLU A C 1
ATOM 2201 O O . GLU A 1 280 ? -17.800 -2.376 7.820 1.00 69.19 280 GLU A O 1
ATOM 2206 N N . GLY A 1 281 ? -17.949 -0.493 9.026 1.00 63.22 281 GLY A N 1
ATOM 2207 C CA . GLY A 1 281 ? -19.021 -0.963 9.904 1.00 63.22 281 GLY A CA 1
ATOM 2208 C C . GLY A 1 281 ? -18.538 -1.820 11.081 1.00 63.22 281 GLY A C 1
ATOM 2209 O O . GLY A 1 281 ? -19.358 -2.256 11.895 1.00 63.22 281 GLY A O 1
ATOM 2210 N N . ILE A 1 282 ? -17.226 -2.065 11.203 1.00 59.28 282 ILE A N 1
ATOM 2211 C CA . ILE A 1 282 ? -16.631 -2.775 12.341 1.00 59.28 282 ILE A CA 1
ATOM 2212 C C . ILE A 1 282 ? -15.996 -1.794 13.317 1.00 59.28 282 ILE A C 1
ATOM 2214 O O . ILE A 1 282 ? -15.161 -0.967 12.954 1.00 59.28 282 ILE A O 1
ATOM 2218 N N . ALA A 1 283 ? -16.395 -1.921 14.583 1.00 63.75 283 ALA A N 1
ATOM 2219 C CA . ALA A 1 283 ? -15.791 -1.182 15.673 1.00 63.75 283 ALA A CA 1
ATOM 2220 C C . ALA A 1 283 ? -14.626 -1.975 16.289 1.00 63.75 283 ALA A C 1
ATOM 2222 O O . ALA A 1 283 ? -14.832 -3.092 16.770 1.00 63.75 283 ALA A O 1
ATOM 2223 N N . LEU A 1 284 ? -13.428 -1.390 16.327 1.00 66.88 284 LEU A N 1
ATOM 2224 C CA . LEU A 1 284 ? -12.281 -1.923 17.065 1.00 66.88 284 LEU A CA 1
ATOM 2225 C C . LEU A 1 284 ? -12.172 -1.284 18.444 1.00 66.88 284 LEU A C 1
ATOM 2227 O O . LEU A 1 284 ? -12.435 -0.096 18.600 1.00 66.88 284 LEU A O 1
ATOM 2231 N N . ASN A 1 285 ? -11.745 -2.065 19.436 1.00 67.50 285 ASN A N 1
ATOM 2232 C CA . ASN A 1 285 ? -11.518 -1.591 20.797 1.00 67.50 285 ASN A CA 1
ATOM 2233 C C . ASN A 1 285 ? -10.040 -1.728 21.162 1.00 67.50 285 ASN A C 1
ATOM 2235 O O . ASN A 1 285 ? -9.430 -2.775 20.964 1.00 67.50 285 ASN A O 1
ATOM 2239 N N . TYR A 1 286 ? -9.503 -0.662 21.730 1.00 68.00 286 TYR A N 1
ATOM 2240 C CA . TYR A 1 286 ? -8.131 -0.496 22.162 1.00 68.00 286 TYR A CA 1
ATOM 2241 C C . TYR A 1 286 ? -8.108 -0.319 23.671 1.00 68.00 286 TYR A C 1
ATOM 2243 O O . TYR A 1 286 ? -8.793 0.558 24.200 1.00 68.00 286 TYR A O 1
ATOM 2251 N N . ASP A 1 287 ? -7.320 -1.126 24.371 1.00 62.31 287 ASP A N 1
ATOM 2252 C CA . ASP A 1 287 ? -7.210 -1.025 25.821 1.00 62.31 287 ASP A CA 1
ATOM 2253 C C . ASP A 1 287 ? -6.186 0.034 26.237 1.00 62.31 287 ASP A C 1
ATOM 2255 O O . ASP A 1 287 ? -5.118 0.171 25.645 1.00 62.31 287 ASP A O 1
ATOM 2259 N N . GLY A 1 288 ? -6.484 0.786 27.299 1.00 58.16 288 GLY A N 1
ATOM 2260 C CA . GLY A 1 288 ? -5.596 1.869 27.748 1.00 58.16 288 GLY A CA 1
ATOM 2261 C C . GLY A 1 288 ? -4.183 1.403 28.106 1.00 58.16 288 GLY A C 1
ATOM 2262 O O . GLY A 1 288 ? -3.220 2.124 27.883 1.00 58.16 288 GLY A O 1
ATOM 2263 N N . GLY A 1 289 ? -4.040 0.159 28.577 1.00 56.84 289 GLY A N 1
ATOM 2264 C CA . GLY A 1 289 ? -2.742 -0.410 28.946 1.00 56.84 289 GLY A CA 1
ATOM 2265 C C . GLY A 1 289 ? -1.802 -0.712 27.773 1.00 56.84 289 GLY A C 1
ATOM 2266 O O . GLY A 1 289 ? -0.613 -0.895 28.016 1.00 56.84 289 GLY A O 1
ATOM 2267 N N . THR A 1 290 ? -2.310 -0.764 26.538 1.00 56.91 290 THR A N 1
ATOM 2268 C CA . THR A 1 290 ? -1.522 -1.074 25.326 1.00 56.91 290 THR A CA 1
ATOM 2269 C C . THR A 1 290 ? -0.959 0.167 24.627 1.00 56.91 290 THR A C 1
ATOM 2271 O O . THR A 1 290 ? -0.116 0.046 23.744 1.00 56.91 290 THR A O 1
ATOM 2274 N N . PHE A 1 291 ? -1.385 1.376 25.012 1.00 59.44 291 PHE A N 1
ATOM 2275 C CA . PHE A 1 291 ? -0.975 2.612 24.340 1.00 59.44 291 PHE A CA 1
ATOM 2276 C C . PHE A 1 291 ? -0.421 3.614 25.339 1.00 59.44 291 PHE A C 1
ATOM 2278 O O . PHE A 1 291 ? -1.115 4.049 26.256 1.00 59.44 291 PHE A O 1
ATOM 2285 N N . ALA A 1 292 ? 0.833 4.024 25.140 1.00 58.66 292 ALA A N 1
ATOM 2286 C CA . ALA A 1 292 ? 1.447 5.016 26.012 1.00 58.66 292 ALA A CA 1
ATOM 2287 C C . ALA A 1 292 ? 0.761 6.391 25.884 1.00 58.66 292 ALA A C 1
A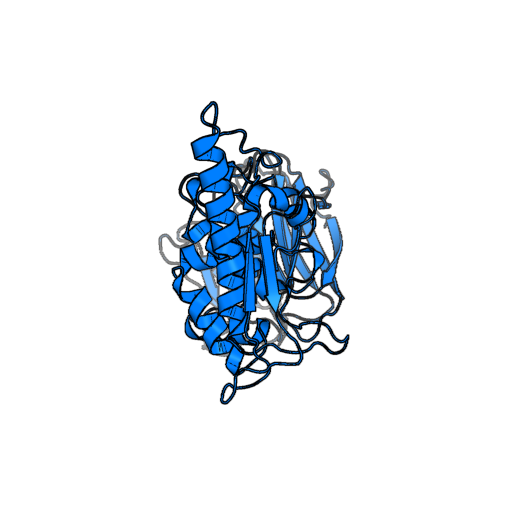TOM 2289 O O . ALA A 1 292 ? 0.578 7.061 26.895 1.00 58.66 292 ALA A O 1
ATOM 2290 N N . GLU A 1 293 ? 0.382 6.817 24.666 1.00 71.94 293 GLU A N 1
ATOM 2291 C CA . GLU A 1 293 ? -0.114 8.189 24.418 1.00 71.94 293 GLU A CA 1
ATOM 2292 C C . GLU A 1 293 ? -1.105 8.349 23.239 1.00 71.94 293 GLU A C 1
ATOM 2294 O O . GLU A 1 293 ? -1.724 9.409 23.097 1.00 71.94 293 GLU A O 1
ATOM 2299 N N . ALA A 1 294 ? -1.255 7.354 22.354 1.00 75.94 294 ALA A N 1
ATOM 2300 C CA . ALA A 1 294 ? -2.161 7.434 21.202 1.00 75.94 294 ALA A CA 1
ATOM 2301 C C . ALA A 1 294 ? -2.500 6.058 20.610 1.00 75.94 294 ALA A C 1
ATOM 2303 O O . ALA A 1 294 ? -1.680 5.145 20.661 1.00 75.94 294 ALA A O 1
ATOM 2304 N N . VAL A 1 295 ? -3.670 5.963 19.976 1.00 75.81 295 VAL A N 1
ATOM 2305 C CA . VAL A 1 295 ? -4.014 4.915 19.007 1.00 75.81 295 VAL A CA 1
ATOM 2306 C C . VAL A 1 295 ? -3.674 5.428 17.610 1.00 75.81 295 VAL A C 1
ATOM 2308 O O . VAL A 1 295 ? -4.020 6.559 17.257 1.00 75.81 295 VAL A O 1
ATOM 2311 N N . TYR A 1 296 ? -3.015 4.596 16.812 1.00 82.00 296 TYR A N 1
ATOM 2312 C CA . TYR A 1 296 ? -2.667 4.894 15.428 1.00 82.00 296 TYR A CA 1
ATOM 2313 C C . TYR A 1 296 ? -3.440 3.964 14.498 1.00 82.00 296 TYR A C 1
ATOM 2315 O O . TYR A 1 296 ? -3.572 2.770 14.776 1.00 82.00 296 TYR A O 1
ATOM 2323 N N . ALA A 1 297 ? -3.945 4.506 13.397 1.00 82.94 297 ALA A N 1
ATOM 2324 C CA . ALA A 1 297 ? -4.640 3.727 12.384 1.00 82.94 297 ALA A CA 1
ATOM 2325 C C . ALA A 1 297 ? -4.343 4.259 10.980 1.00 82.94 297 ALA A C 1
ATOM 2327 O O . ALA A 1 297 ? -3.902 5.398 10.830 1.00 82.94 297 ALA A O 1
ATOM 2328 N N . ALA A 1 298 ? -4.620 3.455 9.960 1.00 84.62 298 ALA A N 1
ATOM 2329 C CA . ALA A 1 298 ? -4.771 3.930 8.590 1.00 84.62 298 ALA A CA 1
ATOM 2330 C C . ALA A 1 298 ? -6.189 3.646 8.088 1.00 84.62 298 ALA A C 1
ATOM 2332 O O . ALA A 1 298 ? -6.782 2.639 8.465 1.00 84.62 298 ALA A O 1
ATOM 2333 N N . VAL A 1 299 ? -6.738 4.519 7.253 1.00 83.94 299 VAL A N 1
ATOM 2334 C CA . VAL A 1 299 ? -7.963 4.268 6.487 1.00 83.94 299 VAL A CA 1
ATOM 2335 C C . VAL A 1 299 ? -7.556 4.077 5.042 1.00 83.94 299 VAL A C 1
ATOM 2337 O O . VAL A 1 299 ? -6.877 4.935 4.489 1.00 83.94 299 VAL A O 1
ATOM 2340 N N . VAL A 1 300 ? -7.957 2.963 4.448 1.00 83.62 300 VAL A N 1
ATOM 2341 C CA . VAL A 1 300 ? -7.614 2.565 3.086 1.00 83.62 300 VAL A CA 1
ATOM 2342 C C . VAL A 1 300 ? -8.894 2.502 2.270 1.00 83.62 300 VAL A C 1
ATOM 2344 O O . VAL A 1 300 ? -9.852 1.842 2.683 1.00 83.62 300 VAL A O 1
ATOM 2347 N N . LYS A 1 301 ? -8.901 3.162 1.110 1.00 83.94 301 LYS A N 1
ATOM 2348 C CA . LYS A 1 301 ? -9.932 2.965 0.089 1.00 83.94 301 LYS A CA 1
ATOM 2349 C C . LYS A 1 301 ? -9.384 2.011 -0.973 1.00 83.94 301 LYS A C 1
ATOM 2351 O O . LYS A 1 301 ? -8.555 2.395 -1.791 1.00 83.94 301 LYS A O 1
ATOM 2356 N N . GLY A 1 302 ? -9.824 0.762 -0.931 1.00 73.50 302 GLY A N 1
ATOM 2357 C CA . GLY A 1 302 ? -9.573 -0.290 -1.910 1.00 73.50 302 GLY A CA 1
ATOM 2358 C C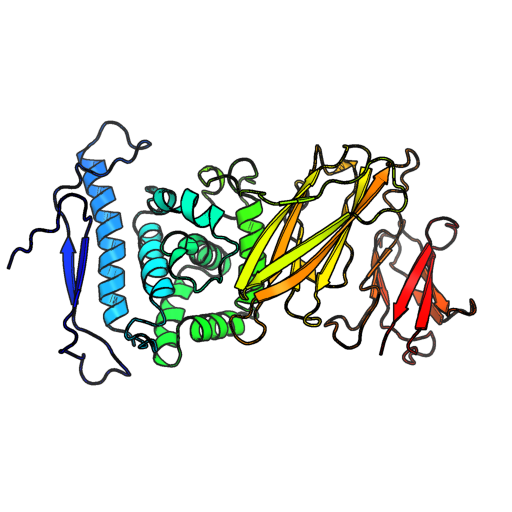 . GLY A 1 302 ? -10.274 -0.074 -3.254 1.00 73.50 302 GLY A C 1
ATOM 2359 O O . GLY A 1 302 ? -10.895 0.962 -3.503 1.00 73.50 302 GLY A O 1
ATOM 2360 N N . ALA A 1 303 ? -10.156 -1.055 -4.147 1.00 70.12 303 ALA A N 1
ATOM 2361 C CA . ALA A 1 303 ? -10.648 -0.953 -5.517 1.00 70.12 303 ALA A CA 1
ATOM 2362 C C . ALA A 1 303 ? -12.182 -1.116 -5.597 1.00 70.12 303 ALA A C 1
ATOM 2364 O O . ALA A 1 303 ? -12.700 -2.208 -5.829 1.00 70.12 303 ALA A O 1
ATOM 2365 N N . ALA A 1 304 ? -12.921 -0.011 -5.489 1.00 54.00 304 ALA A N 1
ATOM 2366 C CA . ALA A 1 304 ? -14.226 0.139 -6.139 1.00 54.00 304 ALA A CA 1
ATOM 2367 C C . ALA A 1 304 ? -14.055 0.995 -7.407 1.00 54.00 304 ALA A C 1
ATOM 2369 O O . ALA A 1 304 ? -13.150 1.813 -7.474 1.00 54.00 304 ALA A O 1
ATOM 2370 N N . GLN A 1 305 ? -14.853 0.740 -8.447 1.00 52.44 305 GLN A N 1
ATOM 2371 C CA . GLN A 1 305 ? -14.696 1.301 -9.802 1.00 52.44 305 GLN A CA 1
ATOM 2372 C C . GLN A 1 305 ? -14.319 2.793 -9.878 1.00 52.44 305 GLN A C 1
ATOM 2374 O O . GLN A 1 305 ? -14.937 3.596 -9.195 1.00 52.44 305 GLN A O 1
ATOM 2379 N N . ALA A 1 306 ? -13.470 3.124 -10.867 1.00 57.19 306 ALA A N 1
ATOM 2380 C CA . ALA A 1 306 ? -13.015 4.459 -11.286 1.00 57.19 306 ALA A CA 1
ATOM 2381 C C . ALA A 1 306 ? -12.416 5.327 -10.163 1.00 57.19 306 ALA A C 1
ATOM 2383 O O . ALA A 1 306 ? -12.849 5.284 -9.024 1.00 57.19 306 ALA A O 1
ATOM 2384 N N . ASP A 1 307 ? -11.418 6.148 -10.496 1.00 66.88 307 ASP A N 1
ATOM 2385 C CA . ASP A 1 307 ? -10.783 7.063 -9.542 1.00 66.88 307 ASP A CA 1
ATOM 2386 C C . ASP A 1 307 ? -11.764 8.156 -9.085 1.00 66.88 307 ASP A C 1
ATOM 2388 O O . ASP A 1 307 ? -11.839 9.252 -9.644 1.00 66.88 307 ASP A O 1
ATOM 2392 N N . THR A 1 308 ? -12.601 7.814 -8.111 1.00 73.38 308 THR A N 1
ATOM 2393 C CA . THR A 1 308 ? -13.580 8.701 -7.497 1.00 73.38 308 THR A CA 1
ATOM 2394 C C . THR A 1 308 ? -13.101 9.066 -6.103 1.00 73.38 308 THR A C 1
ATOM 2396 O O . THR A 1 308 ? -12.702 8.208 -5.312 1.00 73.38 308 THR A O 1
ATOM 2399 N N . LEU A 1 309 ? -13.164 10.354 -5.778 1.00 82.50 309 LEU A N 1
ATOM 2400 C CA . LEU A 1 309 ? -13.124 10.796 -4.389 1.00 82.50 309 LEU A CA 1
ATOM 2401 C C . LEU A 1 309 ? -14.429 10.355 -3.721 1.00 82.50 309 LEU A C 1
ATOM 2403 O O . LEU A 1 309 ? -15.511 10.610 -4.254 1.00 82.50 309 LEU A O 1
ATOM 2407 N N . GLU A 1 310 ? -14.326 9.665 -2.588 1.00 80.88 310 GLU A N 1
ATOM 2408 C CA . GLU A 1 310 ? -15.489 9.314 -1.769 1.00 80.88 310 GLU A CA 1
ATOM 2409 C C . GLU A 1 310 ? -15.279 9.700 -0.314 1.00 80.88 310 GLU A C 1
ATOM 2411 O O . GLU A 1 310 ? -14.182 9.562 0.233 1.00 80.88 310 GLU A O 1
ATOM 2416 N N . ASP A 1 311 ? -16.381 10.126 0.297 1.00 82.75 311 ASP A N 1
ATOM 2417 C CA . ASP A 1 311 ? -16.437 10.504 1.696 1.00 82.75 311 ASP A CA 1
ATOM 2418 C C . ASP A 1 311 ? -16.438 9.274 2.604 1.00 82.75 311 ASP A C 1
ATOM 2420 O O . ASP A 1 311 ? -17.235 8.337 2.443 1.00 82.75 311 ASP A O 1
ATOM 2424 N N . TYR A 1 312 ? -15.624 9.351 3.649 1.00 81.44 312 TYR A N 1
ATOM 2425 C CA . TYR A 1 312 ? -15.678 8.456 4.787 1.00 81.44 312 TYR A CA 1
ATOM 2426 C C . TYR A 1 312 ? -15.796 9.240 6.092 1.00 81.44 312 TYR A C 1
ATOM 2428 O O . TYR A 1 312 ? -15.454 10.418 6.208 1.00 81.44 312 TYR A O 1
ATOM 2436 N N . THR A 1 313 ? -16.321 8.563 7.100 1.00 76.94 313 THR A N 1
ATOM 2437 C CA . THR A 1 313 ? -16.459 9.052 8.460 1.00 76.94 313 THR A CA 1
ATOM 2438 C C . THR A 1 313 ? -15.769 8.088 9.415 1.00 76.94 313 THR A C 1
ATOM 2440 O O . THR A 1 313 ? -16.061 6.897 9.446 1.00 76.94 313 THR A O 1
ATOM 2443 N N . PHE A 1 314 ? -14.846 8.608 10.215 1.00 77.75 314 PHE A N 1
ATOM 2444 C CA . PHE A 1 314 ? -14.164 7.872 11.265 1.00 77.75 314 PHE A CA 1
ATOM 2445 C C . PHE A 1 314 ? -14.669 8.339 12.626 1.00 77.75 314 PHE A C 1
ATOM 2447 O O . PHE A 1 314 ? -14.524 9.503 13.006 1.00 77.75 314 PHE A O 1
ATOM 2454 N N . TYR A 1 315 ? -15.261 7.414 13.363 1.00 72.62 315 TYR A N 1
ATOM 2455 C CA . TYR A 1 315 ? -15.774 7.621 14.704 1.00 72.62 315 TYR A CA 1
ATOM 2456 C C . TYR A 1 315 ? -14.748 7.124 15.711 1.00 72.62 315 TYR A C 1
ATOM 2458 O O . TYR A 1 315 ? -14.276 5.993 15.615 1.00 72.62 315 TYR A O 1
ATOM 2466 N N . ALA A 1 316 ? -14.439 7.941 16.713 1.00 73.19 316 ALA A N 1
ATOM 2467 C CA . ALA A 1 316 ? -13.633 7.525 17.851 1.00 73.19 316 ALA A CA 1
ATOM 2468 C C . ALA A 1 316 ? -14.328 7.893 19.163 1.00 73.19 316 ALA A C 1
ATOM 2470 O O . ALA A 1 316 ? -14.895 8.980 19.306 1.00 73.19 316 ALA A O 1
ATOM 2471 N N . ARG A 1 317 ? -14.281 6.982 20.134 1.00 69.38 317 ARG A N 1
ATOM 2472 C CA . ARG A 1 317 ? -14.869 7.152 21.462 1.00 69.38 317 ARG A CA 1
ATOM 2473 C C . ARG A 1 317 ? -13.884 6.683 22.522 1.00 69.38 317 ARG A C 1
ATOM 2475 O O . ARG A 1 317 ? -13.559 5.502 22.569 1.00 69.38 317 ARG A O 1
ATOM 2482 N N . ALA A 1 318 ? -13.466 7.581 23.411 1.00 67.50 318 ALA A N 1
ATOM 2483 C CA . ALA A 1 318 ? -12.765 7.194 24.634 1.00 67.50 318 ALA A CA 1
ATOM 2484 C C . ALA A 1 318 ? -13.750 6.880 25.762 1.00 67.50 318 ALA A C 1
ATOM 2486 O O . ALA A 1 318 ? -14.804 7.497 25.906 1.00 67.50 318 ALA A O 1
ATOM 2487 N N . SER A 1 319 ? -13.355 5.945 26.613 1.00 60.72 319 SER A N 1
ATOM 2488 C CA . SER A 1 319 ? -13.944 5.706 27.924 1.00 60.72 319 SER A CA 1
ATOM 2489 C C . SER A 1 319 ? -12.823 5.717 28.959 1.00 60.72 319 SER A C 1
ATOM 2491 O O . SER A 1 319 ? -11.742 5.184 28.705 1.00 60.72 319 SER A O 1
ATOM 2493 N N . GLN A 1 320 ? -13.044 6.348 30.118 1.00 55.62 320 GLN A N 1
ATOM 2494 C CA . GLN A 1 320 ? -12.074 6.266 31.214 1.00 55.62 320 GLN A CA 1
ATOM 2495 C C . GLN A 1 320 ? -11.903 4.799 31.614 1.00 55.62 320 GLN A C 1
ATOM 2497 O O . GLN A 1 320 ? -12.898 4.090 31.783 1.00 55.62 320 GLN A O 1
ATOM 2502 N N . SER A 1 321 ? -10.655 4.350 31.766 1.00 47.81 321 SER A N 1
ATOM 2503 C CA . SER A 1 321 ? -10.342 3.021 32.275 1.00 47.81 321 SER A CA 1
ATOM 2504 C C . SER A 1 321 ? -11.036 2.876 33.613 1.00 47.81 321 SER A C 1
ATOM 2506 O O . SER A 1 321 ? -10.760 3.627 34.553 1.00 47.81 321 SER A O 1
ATOM 2508 N N . ASP A 1 322 ? -11.934 1.912 33.706 1.00 40.56 322 ASP A N 1
ATOM 2509 C CA . ASP A 1 322 ? -12.434 1.500 34.998 1.00 40.56 322 ASP A CA 1
ATOM 2510 C C . ASP A 1 322 ? -11.307 0.717 35.698 1.00 40.56 322 ASP A C 1
ATOM 2512 O O . ASP A 1 322 ? -10.843 -0.285 35.137 1.00 40.56 322 ASP A O 1
ATOM 2516 N N . PRO A 1 323 ? -10.869 1.111 36.910 1.00 38.78 323 PRO A N 1
ATOM 2517 C CA . PRO A 1 323 ? -9.946 0.316 37.720 1.00 38.78 323 PRO A CA 1
ATOM 2518 C C . PRO A 1 323 ? -10.434 -1.127 37.972 1.00 38.78 323 PRO A C 1
ATOM 2520 O O . PRO A 1 323 ? -9.656 -1.962 38.428 1.00 38.78 323 PRO A O 1
ATOM 2523 N N . ALA A 1 324 ? -11.704 -1.434 37.676 1.00 41.41 324 ALA A N 1
ATOM 2524 C CA . ALA A 1 324 ? -12.301 -2.767 37.711 1.00 41.41 324 ALA A CA 1
ATOM 2525 C C . ALA A 1 324 ? -12.141 -3.599 36.414 1.00 41.41 324 ALA A C 1
ATOM 2527 O O . ALA A 1 324 ? -12.669 -4.708 36.340 1.00 41.41 324 ALA A O 1
ATOM 2528 N N . GLY A 1 325 ? -11.442 -3.108 35.381 1.00 41.12 325 GLY A N 1
ATOM 2529 C CA . GLY A 1 325 ? -11.210 -3.864 34.142 1.00 41.12 325 GLY A CA 1
ATOM 2530 C C . GLY A 1 325 ? -12.376 -3.851 33.145 1.00 41.12 325 GLY A C 1
ATOM 2531 O O . GLY A 1 325 ? -12.485 -4.761 32.323 1.00 41.12 325 GLY A O 1
ATOM 2532 N N . ARG A 1 326 ? -13.231 -2.816 33.164 1.00 41.84 326 ARG A N 1
ATOM 2533 C CA . ARG A 1 326 ? -14.293 -2.610 32.153 1.00 41.84 326 ARG A CA 1
ATOM 2534 C C . ARG A 1 326 ? -13.778 -2.221 30.751 1.00 41.84 326 ARG A C 1
ATOM 2536 O O . ARG A 1 326 ? -14.587 -2.056 29.852 1.00 41.84 326 ARG A O 1
ATOM 2543 N N . GLY A 1 327 ? -12.463 -2.134 30.529 1.00 42.88 327 GLY A N 1
ATOM 2544 C CA . GLY A 1 327 ? -11.894 -2.182 29.169 1.00 42.88 327 GLY A CA 1
ATOM 2545 C C . GLY A 1 327 ? -12.131 -3.539 28.485 1.00 42.88 327 GLY A C 1
ATOM 2546 O O . GLY A 1 327 ? -12.277 -3.614 27.273 1.00 42.88 327 GLY A O 1
ATOM 2547 N N . ASN A 1 328 ? -12.332 -4.603 29.278 1.00 53.88 328 ASN A N 1
ATOM 2548 C CA . ASN A 1 328 ? -12.629 -5.954 28.800 1.00 53.88 328 ASN A CA 1
ATOM 2549 C C . ASN A 1 328 ? -14.131 -6.255 28.635 1.00 53.88 328 ASN A C 1
ATOM 2551 O O . ASN A 1 328 ? -14.597 -7.334 29.022 1.00 53.88 328 ASN A O 1
ATOM 2555 N N . LEU A 1 329 ? -14.925 -5.293 28.155 1.00 62.22 329 LEU A N 1
ATOM 2556 C CA . LEU A 1 329 ? -16.332 -5.567 27.871 1.00 62.22 329 LEU A CA 1
ATOM 2557 C C . LEU A 1 329 ? -16.448 -6.350 26.557 1.00 62.22 329 LEU A C 1
ATOM 2559 O O . LEU A 1 329 ? -15.882 -5.930 25.546 1.00 62.22 329 LEU A O 1
ATOM 2563 N N . PRO A 1 330 ? -17.181 -7.473 26.552 1.00 71.19 330 PRO A N 1
ATOM 2564 C CA . PRO A 1 330 ? -17.475 -8.194 25.335 1.00 71.19 330 PRO A CA 1
ATOM 2565 C C . PRO A 1 330 ? -18.200 -7.298 24.342 1.00 71.19 330 PRO A C 1
ATOM 2567 O O . PRO A 1 330 ? -19.030 -6.474 24.731 1.00 71.19 330 PRO A O 1
ATOM 2570 N N . PHE A 1 331 ? -17.904 -7.473 23.063 1.00 65.88 331 PHE A N 1
ATOM 2571 C CA . PHE A 1 331 ? -18.530 -6.719 21.984 1.00 65.88 331 PHE A CA 1
ATOM 2572 C C . PHE A 1 331 ? -18.785 -7.625 20.787 1.00 65.88 331 PHE A C 1
ATOM 2574 O O . PHE A 1 331 ? -18.105 -8.630 20.605 1.00 65.88 331 PHE A O 1
ATOM 2581 N N . ALA A 1 332 ? -19.789 -7.269 19.989 1.00 73.69 332 ALA A N 1
ATOM 2582 C CA . ALA A 1 332 ? -20.205 -8.021 18.815 1.00 73.69 332 ALA A CA 1
ATOM 2583 C C . ALA A 1 332 ? -19.915 -7.225 17.540 1.00 73.69 332 ALA A C 1
ATOM 2585 O O . ALA A 1 332 ? -20.206 -6.027 17.501 1.00 73.69 332 ALA A O 1
ATOM 2586 N N . TYR A 1 333 ? -19.387 -7.885 16.511 1.00 59.72 333 TYR A N 1
ATOM 2587 C CA . TYR A 1 333 ? -19.110 -7.305 15.202 1.00 59.72 333 TYR A CA 1
ATOM 2588 C C . TYR A 1 333 ? -19.348 -8.308 14.058 1.00 59.72 333 TYR A C 1
ATOM 2590 O O . TYR A 1 333 ? -19.185 -9.507 14.263 1.00 59.72 333 TYR A O 1
ATOM 2598 N N . PRO A 1 334 ? -19.692 -7.844 12.846 1.00 56.78 334 PRO A N 1
ATOM 2599 C CA . PRO A 1 334 ? -20.091 -6.470 12.536 1.00 56.78 334 PRO A CA 1
ATOM 2600 C C . PRO A 1 334 ? -21.403 -6.104 13.242 1.00 56.78 334 PRO A C 1
ATOM 2602 O O . PRO A 1 334 ? -22.238 -6.964 13.533 1.00 56.78 334 PRO A O 1
ATOM 2605 N N . ASN A 1 335 ? -21.565 -4.828 13.578 1.00 60.81 335 ASN A N 1
ATOM 2606 C CA . ASN A 1 335 ? -22.750 -4.352 14.277 1.00 60.81 335 ASN A CA 1
ATOM 2607 C C . ASN A 1 335 ? -22.937 -2.842 14.061 1.00 60.81 335 ASN A C 1
ATOM 2609 O O . ASN A 1 335 ? -22.255 -2.058 14.723 1.00 60.81 335 ASN A O 1
ATOM 2613 N N . PRO A 1 336 ? -23.889 -2.425 13.213 1.00 62.78 336 PRO A N 1
ATOM 2614 C CA . PRO A 1 336 ? -24.878 -3.248 12.504 1.00 62.78 336 PRO A CA 1
ATOM 2615 C C . PRO A 1 336 ? -24.294 -4.180 11.423 1.00 62.78 336 PRO A C 1
ATOM 2617 O O . PRO A 1 336 ? -23.382 -3.814 10.690 1.00 62.78 336 PRO A O 1
ATOM 2620 N N . LEU A 1 337 ? -24.866 -5.379 11.282 1.00 66.44 337 LEU A N 1
ATOM 2621 C CA . LEU A 1 337 ? -24.672 -6.235 10.110 1.00 66.44 337 LEU A CA 1
ATOM 2622 C C . LEU A 1 337 ? -25.655 -5.805 9.016 1.00 66.44 337 LEU A C 1
ATOM 2624 O O . LEU A 1 337 ? -26.866 -5.834 9.244 1.00 66.44 337 LEU A O 1
ATOM 2628 N N . HIS A 1 338 ? -25.151 -5.444 7.837 1.00 64.31 338 HIS A N 1
ATOM 2629 C CA . HIS A 1 338 ? -25.954 -4.947 6.717 1.00 64.31 338 HIS A CA 1
ATOM 2630 C C . HIS A 1 338 ? -25.918 -5.879 5.498 1.00 64.31 338 HIS A C 1
ATOM 2632 O O . HIS A 1 338 ? -24.970 -6.649 5.354 1.00 64.31 338 HIS A O 1
ATOM 2638 N N . PRO A 1 339 ? -26.879 -5.762 4.553 1.00 55.31 339 PRO A N 1
ATOM 2639 C CA . PRO A 1 339 ? -26.936 -6.628 3.371 1.00 55.31 339 PRO A CA 1
ATOM 2640 C C . PRO A 1 339 ? -25.725 -6.474 2.438 1.00 55.31 339 PRO A C 1
ATOM 2642 O O . PRO A 1 339 ? -25.476 -7.345 1.612 1.00 55.31 339 PRO A O 1
ATOM 2645 N N . GLY A 1 340 ? -24.994 -5.357 2.548 1.00 49.81 340 GLY A N 1
ATOM 2646 C CA . GLY A 1 340 ? -23.777 -5.078 1.784 1.00 49.81 340 GLY A CA 1
ATOM 2647 C C . GLY A 1 340 ? -22.483 -5.596 2.421 1.00 49.81 340 GLY A C 1
ATOM 2648 O O . GLY A 1 340 ? -21.453 -5.572 1.751 1.00 49.81 340 GLY A O 1
ATOM 2649 N N . SER A 1 341 ? -22.513 -6.069 3.673 1.00 49.31 341 SER A N 1
ATOM 2650 C CA . SER A 1 341 ? -21.318 -6.531 4.391 1.00 49.31 341 SER A CA 1
ATOM 2651 C C . SER A 1 341 ? -20.808 -7.857 3.812 1.00 49.31 341 SER A C 1
ATOM 2653 O O . SER A 1 341 ? -21.591 -8.779 3.598 1.00 49.31 341 SER A O 1
ATOM 2655 N N . ARG A 1 342 ? -19.485 -8.011 3.639 1.00 50.78 342 ARG A N 1
ATOM 2656 C CA . ARG A 1 342 ? -18.852 -9.310 3.290 1.00 50.78 342 ARG A CA 1
ATOM 2657 C C . ARG A 1 342 ? -18.951 -10.366 4.406 1.00 50.78 342 ARG A C 1
ATOM 2659 O O . ARG A 1 342 ? -18.702 -11.543 4.162 1.00 50.78 342 ARG A O 1
ATOM 2666 N N . ALA A 1 343 ? -19.300 -9.958 5.625 1.00 55.06 343 ALA A N 1
ATOM 2667 C CA . ALA A 1 343 ? -19.462 -10.845 6.769 1.00 55.06 343 ALA A CA 1
ATOM 2668 C C . ALA A 1 343 ? -20.794 -11.611 6.701 1.00 55.06 343 ALA A C 1
ATOM 2670 O O . ALA A 1 343 ? -21.860 -11.019 6.559 1.00 55.06 343 ALA A O 1
ATOM 2671 N N . SER A 1 344 ? -20.730 -12.936 6.842 1.00 70.62 344 SER A N 1
ATOM 2672 C CA . SER A 1 344 ? -21.907 -13.822 6.895 1.00 70.62 344 SER A CA 1
ATOM 2673 C C . SER A 1 344 ? -22.266 -14.268 8.317 1.00 70.62 344 SER A C 1
ATOM 2675 O O . SER A 1 344 ? -23.243 -14.985 8.520 1.00 70.62 344 SER A O 1
ATOM 2677 N N . GLU A 1 345 ? -21.498 -13.811 9.302 1.00 80.62 345 GLU A N 1
ATOM 2678 C CA . GLU A 1 345 ? -21.616 -14.160 10.712 1.00 80.62 345 GLU A CA 1
ATOM 2679 C C . GLU A 1 345 ? -21.291 -12.949 11.592 1.00 80.62 345 GLU A C 1
ATOM 2681 O O . GLU A 1 345 ? -20.679 -11.980 11.138 1.00 80.62 345 GLU A O 1
ATOM 2686 N N . ILE A 1 346 ? -21.704 -13.011 12.857 1.00 79.69 346 ILE A N 1
ATOM 2687 C CA . ILE A 1 346 ? -21.337 -12.043 13.890 1.00 79.69 346 ILE A CA 1
ATOM 2688 C C . ILE A 1 346 ? -20.392 -12.698 14.881 1.00 79.69 346 ILE A C 1
ATOM 2690 O O . ILE A 1 346 ? -20.724 -13.685 15.529 1.00 79.69 346 ILE A O 1
ATOM 2694 N N . THR A 1 347 ? -19.220 -12.109 15.037 1.00 74.88 347 THR A N 1
ATOM 2695 C CA . THR A 1 347 ? -18.240 -12.480 16.045 1.00 74.88 347 THR A CA 1
ATOM 2696 C C . THR A 1 347 ? -18.505 -11.706 17.324 1.00 74.88 347 THR A C 1
ATOM 2698 O O . THR A 1 347 ? -18.724 -10.498 17.297 1.00 74.88 347 THR A O 1
ATOM 2701 N N . ILE A 1 348 ? -18.469 -12.392 18.461 1.00 80.81 348 ILE A N 1
ATOM 2702 C CA . ILE A 1 348 ? -18.510 -11.780 19.785 1.00 80.81 348 ILE A CA 1
ATOM 2703 C C . ILE A 1 348 ? -17.176 -12.055 20.451 1.00 80.81 348 ILE A C 1
ATOM 2705 O O . ILE A 1 348 ? -16.807 -13.208 20.679 1.00 80.81 348 ILE A O 1
ATOM 2709 N N . GLU A 1 349 ? -16.449 -10.988 20.733 1.00 73.19 349 GLU A N 1
ATOM 2710 C CA . GLU A 1 349 ? -15.072 -11.025 21.196 1.00 73.19 349 GLU A CA 1
ATOM 2711 C C . GLU A 1 349 ? -14.934 -10.409 22.584 1.00 73.19 349 GLU A C 1
ATOM 2713 O O . GLU A 1 349 ? -15.864 -9.809 23.121 1.00 73.19 349 GLU A O 1
ATOM 2718 N N . ASN A 1 350 ? -13.761 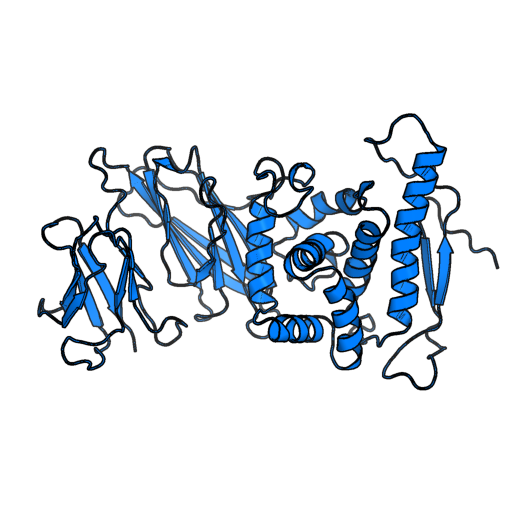-10.606 23.179 1.00 65.94 350 ASN A N 1
ATOM 2719 C CA . ASN A 1 350 ? -13.411 -10.201 24.527 1.00 65.94 350 ASN A CA 1
ATOM 2720 C C . ASN A 1 350 ? -14.285 -10.851 25.607 1.00 65.94 350 ASN A C 1
ATOM 2722 O O . ASN A 1 350 ? -14.552 -10.279 26.665 1.00 65.94 350 ASN A O 1
ATOM 2726 N N . LEU A 1 351 ? -14.720 -12.085 25.343 1.00 76.75 351 LEU A N 1
ATOM 2727 C CA . LEU A 1 351 ? -15.440 -12.887 26.317 1.00 76.75 351 LEU A CA 1
ATOM 2728 C C . LEU A 1 351 ? -14.521 -13.225 27.495 1.00 76.75 351 LEU A C 1
ATOM 2730 O O . LEU A 1 351 ? -13.348 -13.559 27.287 1.00 76.75 351 LEU A O 1
ATOM 2734 N N . PRO A 1 352 ? -15.033 -13.188 28.737 1.00 77.56 352 PRO A N 1
ATOM 2735 C CA . PRO A 1 352 ? -14.323 -13.781 29.853 1.00 77.56 352 PRO A CA 1
ATOM 2736 C C . PRO A 1 352 ? -14.151 -15.283 29.606 1.00 77.56 352 PRO A C 1
ATOM 2738 O O . PRO A 1 352 ? -15.058 -15.953 29.107 1.00 77.56 352 PRO A O 1
ATOM 2741 N N . THR A 1 353 ? -12.986 -15.808 29.977 1.00 78.25 353 THR A N 1
ATOM 2742 C CA . THR A 1 353 ? -12.612 -17.207 29.764 1.00 78.25 353 THR A CA 1
ATOM 2743 C C . THR A 1 353 ? -13.684 -18.170 30.284 1.00 78.25 353 THR A C 1
ATOM 2745 O O . THR A 1 353 ? -14.112 -18.077 31.438 1.00 78.25 353 THR A O 1
ATOM 2748 N N . GLY A 1 354 ? -14.132 -19.087 29.422 1.00 77.44 354 GLY A N 1
ATOM 2749 C CA . GLY A 1 354 ? -15.099 -20.133 29.763 1.00 77.44 354 GLY A CA 1
ATOM 2750 C C . GLY A 1 354 ? -16.552 -19.663 29.894 1.00 77.44 354 GLY A C 1
ATOM 2751 O O . GLY A 1 354 ? -17.392 -20.427 30.378 1.00 77.44 354 GLY A O 1
ATOM 2752 N N . LYS A 1 355 ? -16.875 -18.425 29.495 1.00 88.38 355 LYS A N 1
ATOM 2753 C CA . LYS A 1 355 ? -18.246 -17.899 29.536 1.00 88.38 355 LYS A CA 1
ATOM 2754 C C . LYS A 1 355 ? -18.975 -18.097 28.216 1.00 88.38 355 LYS A C 1
ATOM 2756 O O . LYS A 1 355 ? -18.451 -17.807 27.147 1.00 88.38 355 LYS A O 1
ATOM 2761 N N . LYS A 1 356 ? -20.229 -18.538 28.310 1.00 93.75 356 LYS A N 1
ATOM 2762 C CA . LYS A 1 356 ? -21.131 -18.659 27.161 1.00 93.75 356 LYS A CA 1
ATOM 2763 C C . LYS A 1 356 ? -21.810 -17.333 26.860 1.00 93.75 356 LYS A C 1
ATOM 2765 O O . LYS A 1 356 ? -21.932 -16.472 27.734 1.00 93.75 356 LYS A O 1
ATOM 2770 N N . VAL A 1 357 ? -22.309 -17.220 25.636 1.00 95.19 357 VAL A N 1
ATOM 2771 C CA . VAL A 1 357 ? -23.074 -16.063 25.177 1.00 95.19 357 VAL A CA 1
ATOM 2772 C C . VAL A 1 357 ? -24.493 -16.482 24.839 1.00 95.19 357 VAL A C 1
ATOM 2774 O O . VAL A 1 357 ? -24.716 -17.401 24.055 1.00 95.19 357 VAL A O 1
ATOM 2777 N N . LEU A 1 358 ? -25.465 -15.801 25.426 1.00 96.12 358 LEU A N 1
ATOM 2778 C CA . LEU A 1 358 ? -26.878 -15.951 25.124 1.00 96.12 358 LEU A CA 1
ATOM 2779 C C . LEU A 1 358 ? -27.299 -14.864 24.134 1.00 96.12 358 LEU A C 1
ATOM 2781 O O . LEU A 1 358 ? -27.126 -13.683 24.420 1.00 96.12 358 LEU A O 1
ATOM 2785 N N . ILE A 1 359 ? -27.883 -15.257 23.003 1.00 97.44 359 ILE A N 1
ATOM 2786 C CA . ILE A 1 359 ? -28.461 -14.320 22.036 1.00 97.44 359 ILE A CA 1
ATOM 2787 C C . ILE A 1 359 ? -29.967 -14.232 22.262 1.00 97.44 359 ILE A C 1
ATOM 2789 O O . ILE A 1 359 ? -30.653 -15.259 22.297 1.00 97.44 359 ILE A O 1
ATOM 2793 N N . LEU A 1 360 ? -30.477 -13.011 22.399 1.00 95.69 360 LEU A N 1
ATOM 2794 C CA . LEU A 1 360 ? -31.889 -12.693 22.594 1.00 95.69 360 LEU A CA 1
ATOM 2795 C C . LEU A 1 360 ? -32.409 -11.814 21.453 1.00 95.69 360 LEU A C 1
ATOM 2797 O O . LEU A 1 360 ? -31.655 -11.029 20.884 1.00 95.69 360 LEU A O 1
ATOM 2801 N N . ASN A 1 361 ? -33.699 -11.904 21.141 1.00 95.06 361 ASN A N 1
ATOM 2802 C CA . ASN A 1 361 ? -34.367 -10.957 20.246 1.00 95.06 361 ASN A CA 1
ATOM 2803 C C . ASN A 1 361 ? -34.733 -9.651 20.993 1.00 95.06 361 ASN A C 1
ATOM 2805 O O . ASN A 1 361 ? -34.573 -9.542 22.210 1.00 95.06 361 ASN A O 1
ATOM 2809 N N . GLY A 1 362 ? -35.280 -8.661 20.280 1.00 87.31 362 GLY A N 1
ATOM 2810 C CA . GLY A 1 362 ? -35.707 -7.380 20.864 1.00 87.31 362 GLY A CA 1
ATOM 2811 C C . GLY A 1 362 ? -36.856 -7.468 21.881 1.00 87.31 362 GLY A C 1
ATOM 2812 O O . GLY A 1 362 ? -37.105 -6.504 22.602 1.00 87.31 362 GLY A O 1
ATOM 2813 N N . SER A 1 363 ? -37.542 -8.610 21.965 1.00 91.00 363 SER A N 1
ATOM 2814 C CA . SER A 1 363 ? -38.549 -8.911 22.991 1.00 91.00 363 SER A CA 1
ATOM 2815 C C . SER A 1 363 ? -37.956 -9.606 24.224 1.00 91.00 363 SER A C 1
ATOM 2817 O O . SER A 1 363 ? -38.657 -9.769 25.220 1.00 91.00 363 SER A O 1
ATOM 2819 N N . GLY A 1 364 ? -36.670 -9.969 24.186 1.00 89.19 364 GLY A N 1
ATOM 2820 C CA . GLY A 1 364 ? -35.976 -10.697 25.246 1.00 89.19 364 GLY A CA 1
ATOM 2821 C C . GLY A 1 364 ? -36.086 -12.220 25.143 1.00 89.19 364 GLY A C 1
ATOM 2822 O O . GLY A 1 364 ? -35.597 -12.915 26.034 1.00 89.19 364 GLY A O 1
ATOM 2823 N N . ASP A 1 365 ? -36.688 -12.763 24.080 1.00 94.25 365 ASP A N 1
ATOM 2824 C CA . ASP A 1 365 ? -36.761 -14.210 23.885 1.00 94.25 365 ASP A CA 1
ATOM 2825 C C . ASP A 1 365 ? -35.418 -14.761 23.418 1.00 94.25 365 ASP A C 1
ATOM 2827 O O . ASP A 1 365 ? -34.723 -14.164 22.592 1.00 94.25 365 ASP A O 1
ATOM 2831 N N . ARG A 1 366 ? -35.080 -15.954 23.904 1.00 96.31 366 ARG A N 1
ATOM 2832 C CA . ARG A 1 366 ? -33.858 -16.655 23.522 1.00 96.31 366 ARG A CA 1
ATOM 2833 C C . ARG A 1 366 ? -33.890 -17.091 22.058 1.00 96.31 366 ARG A C 1
ATOM 2835 O O . ARG A 1 366 ? -34.764 -17.848 21.650 1.00 96.31 366 ARG A O 1
ATOM 2842 N N . VAL A 1 367 ? -32.854 -16.694 21.325 1.00 97.44 367 VAL A N 1
ATOM 2843 C CA . VAL A 1 367 ? -32.598 -17.066 19.929 1.00 97.44 367 VAL A CA 1
ATOM 2844 C C . VAL A 1 367 ? -31.646 -18.256 19.854 1.00 97.44 367 VAL A C 1
ATOM 2846 O O . VAL A 1 367 ? -31.973 -19.275 19.249 1.00 97.44 367 VAL A O 1
ATOM 2849 N N . THR A 1 368 ? -30.475 -18.154 20.489 1.00 97.75 368 THR A N 1
ATOM 2850 C CA . THR A 1 368 ? -29.472 -19.229 20.534 1.00 97.75 368 THR A CA 1
ATOM 2851 C C . THR A 1 368 ? -28.504 -19.046 21.711 1.00 97.75 368 THR A C 1
ATOM 2853 O O . THR A 1 368 ? -28.562 -18.036 22.413 1.00 97.75 368 THR A O 1
ATOM 2856 N N . VAL A 1 369 ? -27.656 -20.043 21.980 1.00 97.12 369 VAL A N 1
ATOM 2857 C CA . VAL A 1 369 ? -26.538 -19.955 22.937 1.00 97.12 369 VAL A CA 1
ATOM 2858 C C . VAL A 1 369 ? -25.266 -20.401 22.242 1.00 97.12 369 VAL A C 1
ATOM 2860 O O . VAL A 1 369 ? -25.242 -21.462 21.623 1.00 97.12 369 VAL A O 1
ATOM 2863 N N . LEU A 1 370 ? -24.222 -19.602 22.398 1.00 96.44 370 LEU A N 1
ATOM 2864 C CA . LEU A 1 370 ? -22.929 -19.774 21.767 1.00 96.44 370 LEU A CA 1
ATOM 2865 C C . LEU A 1 370 ? -21.897 -20.122 22.842 1.00 96.44 370 LEU A C 1
ATOM 2867 O O . LEU A 1 370 ? -21.887 -19.531 23.926 1.00 96.44 370 LEU A O 1
ATOM 2871 N N . ASP A 1 371 ? -21.052 -21.105 22.554 1.00 94.44 371 ASP A N 1
ATOM 2872 C CA . ASP A 1 371 ? -20.063 -21.633 23.490 1.00 94.44 371 ASP A CA 1
ATOM 2873 C C . ASP A 1 371 ? -18.661 -21.481 22.883 1.00 94.44 371 ASP A C 1
ATOM 2875 O O . ASP A 1 371 ? -18.345 -22.189 21.926 1.00 94.44 371 ASP A O 1
ATOM 2879 N N . PRO A 1 372 ? -17.825 -20.562 23.396 1.00 86.44 372 PRO A N 1
ATOM 2880 C CA . PRO A 1 372 ? -16.462 -20.379 22.900 1.00 86.44 372 PRO A CA 1
ATOM 2881 C C . PRO A 1 372 ? -15.512 -21.503 23.356 1.00 86.44 372 PRO A C 1
ATOM 2883 O O . PRO A 1 372 ? -14.360 -21.554 22.925 1.00 86.44 372 PRO A O 1
ATOM 2886 N N . GLY A 1 373 ? -15.962 -22.410 24.230 1.00 85.62 373 GLY A N 1
ATOM 2887 C CA . GLY A 1 373 ? -15.127 -23.426 24.857 1.00 85.62 373 GLY A CA 1
ATOM 2888 C C . GLY A 1 373 ? -14.397 -22.926 26.114 1.00 85.62 373 GLY A C 1
ATOM 2889 O O . GLY A 1 373 ? -14.515 -21.762 26.497 1.00 85.62 373 GLY A O 1
ATOM 2890 N N . PRO A 1 374 ? -13.632 -23.807 26.789 1.00 76.69 374 PRO A N 1
ATOM 2891 C CA . PRO A 1 374 ? -13.114 -23.554 28.138 1.00 76.69 374 PRO A CA 1
ATOM 2892 C C . PRO A 1 374 ? -12.169 -22.355 28.232 1.00 76.69 374 PRO A C 1
ATOM 2894 O O . PRO A 1 374 ? -12.226 -21.615 29.204 1.00 76.69 374 PRO A O 1
ATOM 2897 N N . GLU A 1 375 ? -11.332 -22.161 27.212 1.00 73.75 375 GLU A N 1
ATOM 2898 C CA . GLU A 1 375 ? -10.344 -21.076 27.140 1.00 73.75 375 GLU A CA 1
ATOM 2899 C C . GLU A 1 375 ? -10.745 -19.981 26.135 1.00 73.75 375 GLU A C 1
ATOM 2901 O O . GLU A 1 375 ? -10.022 -19.008 25.925 1.00 73.75 375 GLU A O 1
ATOM 2906 N N . GLY A 1 376 ? -11.886 -20.150 25.463 1.00 70.19 376 GLY A N 1
ATOM 2907 C CA . GLY A 1 376 ? -12.267 -19.295 24.353 1.00 70.19 376 GLY A CA 1
ATOM 2908 C C . GLY A 1 376 ? -12.705 -17.912 24.822 1.00 70.19 376 GLY A C 1
ATOM 2909 O O . GLY A 1 376 ? -13.541 -17.772 25.713 1.00 70.19 376 GLY A O 1
ATOM 2910 N N . ARG A 1 377 ? -12.145 -16.885 24.181 1.00 75.94 377 ARG A N 1
ATOM 2911 C CA . ARG A 1 377 ? -12.489 -15.469 24.396 1.00 75.94 377 ARG A CA 1
ATOM 2912 C C . ARG A 1 377 ? -13.263 -14.853 23.227 1.00 75.94 377 ARG A C 1
ATOM 2914 O O . ARG A 1 377 ? -13.518 -13.651 23.214 1.00 75.94 377 ARG A O 1
ATOM 2921 N N . ARG A 1 378 ? -13.620 -15.682 22.248 1.00 80.25 378 ARG A N 1
ATOM 2922 C CA . ARG A 1 378 ? -14.286 -15.308 21.002 1.00 80.25 378 ARG A 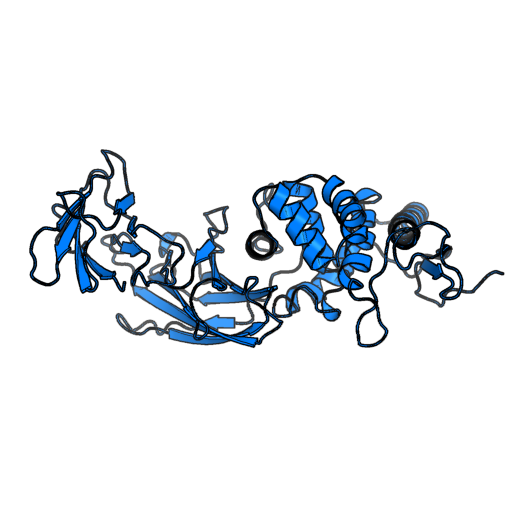CA 1
ATOM 2923 C C . ARG A 1 378 ? -15.278 -16.400 20.614 1.00 80.25 378 ARG A C 1
ATOM 2925 O O . ARG A 1 378 ? -14.963 -17.580 20.764 1.00 80.25 378 ARG A O 1
ATOM 2932 N N . VAL A 1 379 ? -16.446 -16.019 20.109 1.00 89.81 379 VAL A N 1
ATOM 2933 C CA . VAL A 1 379 ? -17.427 -16.946 19.532 1.00 89.81 379 VAL A CA 1
ATOM 2934 C C . VAL A 1 379 ? -18.056 -16.359 18.274 1.00 89.81 379 VAL A C 1
ATOM 2936 O O . VAL A 1 379 ? -18.159 -15.144 18.152 1.00 89.81 379 VAL A O 1
ATOM 2939 N N . PHE A 1 380 ? -18.492 -17.221 17.362 1.00 87.75 380 PHE A N 1
ATOM 2940 C CA . PHE A 1 380 ? -19.111 -16.837 16.097 1.00 87.75 380 PHE A CA 1
ATOM 2941 C C . PHE A 1 380 ? -20.592 -17.205 16.109 1.00 87.75 380 PHE A C 1
ATOM 2943 O O . PHE A 1 380 ? -20.976 -18.273 16.594 1.00 87.75 380 PHE A O 1
ATOM 2950 N N . TRP A 1 381 ? -21.421 -16.311 15.589 1.00 94.19 381 TRP A N 1
ATOM 2951 C CA . TRP A 1 381 ? -22.845 -16.507 15.396 1.00 94.19 381 TRP A CA 1
ATOM 2952 C C . TRP A 1 381 ? -23.176 -16.459 13.911 1.00 94.19 381 TRP A C 1
ATOM 2954 O O . TRP A 1 381 ? -23.157 -15.403 13.287 1.00 94.19 381 TRP A O 1
ATOM 2964 N N . ASP A 1 382 ? -23.578 -17.601 13.376 1.00 91.56 382 ASP A N 1
ATOM 2965 C CA . ASP A 1 382 ? -23.992 -17.825 11.988 1.00 91.56 382 ASP A CA 1
ATOM 2966 C C . ASP A 1 382 ? -25.350 -17.198 11.613 1.00 91.56 382 ASP A C 1
ATOM 2968 O O . ASP A 1 382 ? -25.914 -17.498 10.561 1.00 91.56 382 ASP A O 1
ATOM 2972 N N . LEU A 1 383 ? -25.904 -16.344 12.482 1.00 93.00 383 LEU A N 1
ATOM 2973 C CA . LEU A 1 383 ? -27.191 -15.671 12.296 1.00 93.00 383 LEU A CA 1
ATOM 2974 C C . LEU A 1 383 ? -28.378 -16.635 12.199 1.00 93.00 383 LEU A C 1
ATOM 2976 O O . LEU A 1 383 ? -29.434 -16.265 11.665 1.00 93.00 383 LEU A O 1
ATOM 2980 N N . ASN A 1 384 ? -28.226 -17.848 12.730 1.00 95.00 384 ASN A N 1
ATOM 2981 C CA . ASN A 1 384 ? -29.307 -18.806 12.869 1.00 95.00 384 ASN A CA 1
ATOM 2982 C C . ASN A 1 384 ? -29.784 -18.897 14.323 1.00 95.00 384 ASN A C 1
ATOM 2984 O O . ASN A 1 384 ? -29.052 -18.646 15.287 1.00 95.00 384 ASN A O 1
ATOM 2988 N N . ASN A 1 385 ? -31.056 -19.238 14.496 1.00 95.75 385 ASN A N 1
ATOM 2989 C CA . ASN A 1 385 ? -31.614 -19.598 15.793 1.00 95.75 385 ASN A CA 1
ATOM 2990 C C . ASN A 1 385 ? -31.202 -21.032 16.189 1.00 95.75 385 ASN A C 1
ATOM 2992 O O . ASN A 1 385 ? -30.555 -21.759 15.437 1.00 95.75 385 ASN A O 1
ATOM 2996 N N . SER A 1 386 ? -31.618 -21.478 17.375 1.00 95.06 386 SER A N 1
ATOM 2997 C CA . SER A 1 386 ? -31.345 -22.838 17.870 1.00 95.06 386 SER A CA 1
ATOM 2998 C C . SER A 1 386 ? -31.917 -23.982 17.013 1.00 95.06 386 SER A C 1
ATOM 3000 O O . SER A 1 386 ? -31.555 -25.139 17.221 1.00 95.06 386 SER A O 1
ATOM 3002 N N . GLN A 1 387 ? -32.815 -23.676 16.076 1.00 94.75 387 GLN A N 1
ATOM 3003 C CA . GLN A 1 387 ? -33.422 -24.595 15.113 1.00 94.75 387 GLN A CA 1
ATOM 3004 C C . GLN A 1 387 ? -32.688 -24.577 13.763 1.00 94.75 387 GLN A C 1
ATOM 3006 O O . GLN A 1 387 ? -33.118 -25.258 12.833 1.00 94.75 387 GLN A O 1
ATOM 3011 N N . ASN A 1 388 ? -31.573 -23.844 13.667 1.00 93.44 388 ASN A N 1
ATOM 3012 C CA . ASN A 1 388 ? -30.794 -23.647 12.449 1.00 93.44 388 ASN A CA 1
ATOM 3013 C C . ASN A 1 388 ? -31.571 -22.894 11.349 1.00 93.44 388 ASN A C 1
ATOM 3015 O O . ASN A 1 388 ? -31.354 -23.115 10.157 1.00 93.44 388 ASN A O 1
ATOM 3019 N N . GLU A 1 389 ? -32.502 -22.025 11.752 1.00 94.50 389 GLU A N 1
ATOM 3020 C CA . GLU A 1 389 ? -33.251 -21.148 10.854 1.00 94.50 389 GLU A CA 1
ATOM 3021 C C . GLU A 1 389 ? -32.696 -19.718 10.922 1.00 94.50 389 GLU A C 1
ATOM 3023 O O . GLU A 1 389 ? -32.406 -19.217 12.014 1.00 94.50 389 GLU A O 1
ATOM 3028 N N . PRO A 1 390 ? -32.598 -19.022 9.783 1.00 93.12 390 PRO A N 1
ATOM 3029 C CA . PRO A 1 390 ? -31.968 -17.714 9.718 1.00 93.12 390 PRO A CA 1
ATOM 3030 C C . PRO A 1 390 ? -32.851 -16.631 10.360 1.00 93.12 390 PRO A C 1
ATOM 3032 O O . PRO A 1 390 ? -34.050 -16.543 10.100 1.00 93.12 390 PRO A O 1
ATOM 3035 N N . VAL A 1 391 ? -32.257 -15.748 11.167 1.00 94.12 391 VAL A N 1
ATOM 3036 C CA . VAL A 1 391 ? -33.000 -14.750 11.966 1.00 94.12 391 VAL A CA 1
ATOM 3037 C C . VAL A 1 391 ? -33.373 -13.482 11.185 1.00 94.12 391 VAL A C 1
ATOM 3039 O O . VAL A 1 391 ? -32.639 -13.054 10.306 1.00 94.12 391 VAL A O 1
ATOM 3042 N N . ALA A 1 392 ? -34.506 -12.841 11.474 1.00 92.00 392 ALA A N 1
ATOM 3043 C CA . ALA A 1 392 ? -34.960 -11.662 10.721 1.00 92.00 392 ALA A CA 1
ATOM 3044 C C . ALA A 1 392 ? -34.128 -10.389 10.994 1.00 92.00 392 ALA A C 1
ATOM 3046 O O . ALA A 1 392 ? -33.403 -10.308 11.986 1.00 92.00 392 ALA A O 1
ATOM 3047 N N . SER A 1 393 ? -34.288 -9.359 10.155 1.00 92.06 393 SER A N 1
ATOM 3048 C CA . SER A 1 393 ? -33.791 -8.008 10.449 1.00 92.06 393 SER A CA 1
ATOM 3049 C C . SER A 1 393 ? -34.371 -7.497 11.772 1.00 92.06 393 SER A C 1
ATOM 3051 O O . SER A 1 393 ? -35.565 -7.661 12.037 1.00 92.06 393 SER A O 1
ATOM 3053 N N . GLY A 1 394 ? -33.548 -6.866 12.604 1.00 89.69 394 GLY A N 1
ATOM 3054 C CA . GLY A 1 394 ? -33.968 -6.342 13.898 1.00 89.69 394 GLY A CA 1
ATOM 3055 C C . GLY A 1 394 ? -32.825 -6.172 14.891 1.00 89.69 394 GLY A C 1
ATOM 3056 O O . GLY A 1 394 ? -31.659 -6.412 14.581 1.00 89.69 394 GLY A O 1
ATOM 3057 N N . VAL A 1 395 ? -33.191 -5.758 16.105 1.00 88.44 395 VAL A N 1
ATOM 3058 C CA . VAL A 1 395 ? -32.266 -5.640 17.235 1.00 88.44 395 VAL A CA 1
ATOM 3059 C C . VAL A 1 395 ? -32.279 -6.937 18.036 1.00 88.44 395 VAL A C 1
ATOM 3061 O O . VAL A 1 395 ? -33.334 -7.423 18.445 1.00 88.44 395 VAL A O 1
ATOM 3064 N N . TYR A 1 396 ? -31.087 -7.445 18.293 1.00 94.88 396 TYR A N 1
ATOM 3065 C CA . TYR A 1 396 ? -30.772 -8.576 19.145 1.00 94.88 396 TYR A CA 1
ATOM 3066 C C . TYR A 1 396 ? -29.909 -8.099 20.313 1.00 94.88 396 TYR A C 1
ATOM 3068 O O . TYR A 1 396 ? -29.311 -7.021 20.274 1.00 94.88 396 TYR A O 1
ATOM 3076 N N . LEU A 1 397 ? -29.846 -8.894 21.371 1.00 92.12 397 LEU A N 1
ATOM 3077 C CA . LEU A 1 397 ? -28.970 -8.665 22.514 1.00 92.12 397 LEU A CA 1
ATOM 3078 C C . LEU A 1 397 ? -28.053 -9.868 22.658 1.00 92.12 397 LEU A C 1
ATOM 3080 O O . LEU A 1 397 ? -28.526 -10.999 22.555 1.00 92.12 397 LEU A O 1
ATOM 3084 N N . PHE A 1 398 ? -26.777 -9.639 22.941 1.00 93.19 398 PHE A N 1
ATOM 3085 C CA . PHE A 1 398 ? -25.932 -10.686 23.494 1.00 93.19 398 PHE A CA 1
ATOM 3086 C C . PHE A 1 398 ? -25.766 -10.454 24.993 1.00 93.19 398 PHE A C 1
ATOM 3088 O O . PHE A 1 398 ? -25.569 -9.324 25.448 1.00 93.19 398 PHE A O 1
ATOM 3095 N N . VAL A 1 399 ? -25.861 -11.536 25.754 1.00 91.94 399 VAL A N 1
ATOM 3096 C CA . VAL A 1 399 ? -25.717 -11.545 27.207 1.00 91.94 399 VAL A CA 1
ATOM 3097 C C . VAL A 1 399 ? -24.646 -12.556 27.576 1.00 91.94 399 VAL A C 1
ATOM 3099 O O . VAL A 1 399 ? -24.732 -13.715 27.165 1.00 91.94 399 VAL A O 1
ATOM 3102 N N . VAL A 1 400 ? -23.639 -12.136 28.336 1.00 90.25 400 VAL A N 1
ATOM 3103 C CA . VAL A 1 400 ? -22.569 -13.034 28.783 1.00 90.25 400 VAL A CA 1
ATOM 3104 C C . VAL A 1 400 ? -22.946 -13.680 30.108 1.00 90.25 400 VAL A C 1
ATOM 3106 O O . VAL A 1 400 ? -23.386 -13.024 31.051 1.00 90.25 400 VAL A O 1
ATOM 3109 N N . ASP A 1 401 ? -22.802 -15.002 30.168 1.00 84.62 401 ASP A N 1
ATOM 3110 C CA . ASP A 1 401 ? -23.329 -15.798 31.272 1.00 84.62 401 ASP A CA 1
ATOM 3111 C C . ASP A 1 401 ? -22.718 -15.413 32.634 1.00 84.62 401 ASP A C 1
ATOM 3113 O O . ASP A 1 401 ? -21.503 -15.492 32.862 1.00 84.62 401 ASP A O 1
ATOM 3117 N N . GLY A 1 402 ? -23.586 -15.016 33.566 1.00 78.19 402 GLY A N 1
ATOM 3118 C CA . GLY A 1 402 ? -23.221 -14.599 34.920 1.00 78.19 402 GLY A CA 1
ATOM 3119 C C . GLY A 1 402 ? -22.533 -13.234 35.022 1.00 78.19 402 GLY A C 1
ATOM 3120 O O . GLY A 1 402 ? -21.908 -12.976 36.047 1.00 78.19 402 GLY A O 1
ATOM 3121 N N . GLU A 1 403 ? -22.619 -12.383 33.997 1.00 73.69 403 GLU A N 1
ATOM 3122 C CA . GLU A 1 403 ? -21.994 -11.055 33.972 1.00 73.69 403 GLU A CA 1
ATOM 3123 C C . GLU A 1 403 ? -23.028 -9.975 33.581 1.00 73.69 403 GLU A C 1
ATOM 3125 O O . GLU A 1 403 ? -23.236 -9.687 32.405 1.00 73.69 403 GLU A O 1
ATOM 3130 N N . GLU A 1 404 ? -23.696 -9.355 34.563 1.00 63.00 404 GLU A N 1
ATOM 3131 C CA . GLU A 1 404 ? -24.789 -8.388 34.309 1.00 63.00 404 GLU A CA 1
ATOM 3132 C C . GLU A 1 404 ? -24.346 -7.134 33.531 1.00 63.00 404 GLU A C 1
ATOM 3134 O O . GLU A 1 404 ? -25.119 -6.593 32.738 1.00 63.00 404 GLU A O 1
ATOM 3139 N N . ASP A 1 405 ? -23.088 -6.719 33.697 1.00 64.12 405 ASP A N 1
ATOM 3140 C CA . ASP A 1 405 ? -22.518 -5.522 33.066 1.00 64.12 405 ASP A CA 1
ATOM 3141 C C . ASP A 1 405 ? -21.859 -5.808 31.697 1.00 64.12 405 ASP A C 1
ATOM 3143 O O . ASP A 1 405 ? -21.394 -4.879 31.037 1.00 64.12 405 ASP A O 1
ATOM 3147 N N . LYS A 1 406 ? -21.788 -7.074 31.249 1.00 69.38 406 LYS A N 1
ATOM 3148 C CA . LYS A 1 406 ? -21.004 -7.503 30.068 1.00 69.38 406 LYS A CA 1
ATOM 3149 C C . LYS A 1 406 ? -21.870 -7.926 28.887 1.00 69.38 406 LYS A C 1
ATOM 3151 O O . LYS A 1 406 ? -21.669 -8.980 28.289 1.00 69.38 406 LYS A O 1
ATOM 3156 N N . ASN A 1 407 ? -22.837 -7.080 28.560 1.00 80.31 407 ASN A N 1
ATOM 3157 C CA . ASN A 1 407 ? -23.872 -7.352 27.569 1.00 80.31 407 ASN A CA 1
ATOM 3158 C C . ASN A 1 407 ? -23.870 -6.269 26.488 1.00 80.31 407 ASN A C 1
ATOM 3160 O O . ASN A 1 407 ? -23.430 -5.144 26.726 1.00 80.31 407 ASN A O 1
ATOM 3164 N N . GLY A 1 408 ? -24.417 -6.569 25.314 1.00 81.94 408 GLY A N 1
ATOM 3165 C CA . GLY A 1 408 ? -24.481 -5.597 24.227 1.00 81.94 408 GLY A CA 1
ATOM 3166 C C . GLY A 1 408 ? -25.627 -5.841 23.262 1.00 81.94 408 GLY A C 1
ATOM 3167 O O . GLY A 1 408 ? -26.377 -6.810 23.367 1.00 81.94 408 GLY A O 1
ATOM 3168 N N . LYS A 1 409 ? -25.794 -4.899 22.336 1.00 81.62 409 LYS A N 1
ATOM 3169 C CA . LYS A 1 409 ? -26.828 -4.946 21.300 1.00 81.62 409 LYS A CA 1
ATOM 3170 C C . LYS A 1 409 ? -26.198 -5.355 19.988 1.00 81.62 409 LYS A C 1
ATOM 3172 O O . LYS A 1 409 ? -25.060 -4.989 19.737 1.00 81.62 409 LYS A O 1
ATOM 3177 N N . ILE A 1 410 ? -26.958 -6.048 19.161 1.00 84.69 410 ILE A N 1
ATOM 3178 C CA . ILE A 1 410 ? -26.604 -6.433 17.804 1.00 84.69 410 ILE A CA 1
ATOM 3179 C C . ILE A 1 410 ? -27.737 -5.965 16.897 1.00 84.69 410 ILE A C 1
ATOM 3181 O O . ILE A 1 410 ? -28.895 -6.268 17.164 1.00 84.69 410 ILE A O 1
ATOM 3185 N N . MET A 1 411 ? -27.435 -5.238 15.835 1.00 79.88 411 MET A N 1
ATOM 3186 C CA . MET A 1 411 ? -28.409 -4.837 14.829 1.00 79.88 411 MET A CA 1
ATOM 3187 C C . MET A 1 411 ? -28.164 -5.635 13.552 1.00 79.88 411 MET A C 1
ATOM 3189 O O . MET A 1 411 ? -27.046 -5.674 13.051 1.00 79.88 411 MET A O 1
ATOM 3193 N N . ILE A 1 412 ? -29.212 -6.267 13.030 1.00 84.88 412 ILE A N 1
ATOM 3194 C CA . ILE A 1 412 ? -29.176 -7.011 11.768 1.00 84.88 412 ILE A CA 1
ATOM 3195 C C . ILE A 1 412 ? -30.118 -6.331 10.783 1.00 84.88 412 ILE A C 1
ATOM 3197 O O . ILE A 1 412 ? -31.293 -6.105 11.083 1.00 84.88 412 ILE A O 1
ATOM 3201 N N . VAL A 1 413 ? -29.614 -6.046 9.590 1.00 77.75 413 VAL A N 1
ATOM 3202 C CA . VAL A 1 413 ? -30.365 -5.534 8.448 1.00 77.75 413 VAL A CA 1
ATOM 3203 C C . VAL A 1 413 ? -30.133 -6.496 7.286 1.00 77.75 413 VAL A C 1
ATOM 3205 O O . VAL A 1 413 ? -29.009 -6.647 6.820 1.00 77.75 413 VAL A O 1
ATOM 3208 N N . ARG A 1 414 ? -31.196 -7.171 6.851 1.00 69.81 414 ARG A N 1
ATOM 3209 C CA . ARG A 1 414 ? -31.256 -8.010 5.647 1.00 69.81 414 ARG A CA 1
ATOM 3210 C C . ARG A 1 414 ? -32.088 -7.367 4.558 1.00 69.81 414 ARG A C 1
ATOM 3212 O O . ARG A 1 414 ? -33.061 -6.663 4.925 1.00 69.81 414 ARG A O 1
#

pLDDT: mean 80.58, std 14.84, range [35.38, 97.75]

Radius of gyration: 25.76 Å; chains: 1; bounding box: 75×43×73 Å

Foldseek 3Di:
DDDDDDPPDAKDKDWDQVDADPPAFAGATQIDIGGDQDPVVDDQPVDPDDVVVVSVLSNQLSCQLNVLLNVLSRFHWDADPVRHTQCVQLSQLLSLLSSCVRRVVRPVLLVCQVQLLVCLLAALSDPSNHSNSNLLVLQVCVVPNNCVSVQQRVQCSPPPNQVSQQVSQVVVVHGLLRSLLVSQQLLQCADVNPDDPDRDNNRNSGDHRPQVAEQEADVVDPPDWRKDKDKGWARGKHKHKYWDALQKKKKKAKAFPPAWDFKWKFWRFSPDSGRDIDGHQDIDIDHSNRDHTITMMMIHGYDDDDGDITMMMMIMHIDGHDPVRVSLAKDKPSAAAEPRDPDQKIKIASADAFKKKFKAFPVRHTFDIWTLDRGGRMTIGNCHGPVRHHDAFHKMKIDIPPDPPRIDIGGYYD

Secondary structure (DSSP, 8-state):
----PPTT--EEEEE-TT---TTSSSB---EEEEE-S--TT---TTS-S-HHHHHHHHHHHHHHHHHHHHHHTTS-B-B-TTSSBTTHHHHHHHHHHHHHHHHTTT-TTHHHHHHHHT-TTS-TT-TTSTTTTHHHHHHHHHHH-THHHHHHHHHHTTS-HHHHHHHHHHTTT--HHHHHHHHHHHHTTSGGG--TTSS-TTGGGSPPP---EE----TT-SS--EEEEEEE-TTEEEEEEEE--TTEEEEEEEEESS-TTSEEEEE--SS-SS--EEETTPEEEE-GGG-SSEEEEEEEE---SSS--EEEEEEEEEEEPPTT-GGG--EEESSSB-TT-S-SSEEEESPPTT--EEEEETTS-EEEEE---TT-SEEEE-SB-TTSPBPPSEEEEEEETT-TTS-EEEEE--